Protein AF-A0AAV8Z288-F1 (afdb_monomer)

Radius of gyration: 30.68 Å; Cα contacts (8 Å, |Δi|>4): 522; chains: 1; bounding box: 80×77×74 Å

Secondary structure (DSSP, 8-state):
-----SS-IIIIIIHHHHHHHHHHHHH-PPTTTTBTBSPPPPPS-HHHHHHHHHHHHHHHHHHHHHTT--STTTHHHHHHHHHHHHHHHHHHHHHHHHHHHHHHTTT---HHHHHHHHHHHHHHHHTTTTTS-HHHHHHHHHHHHHHHHHHHHHHGGGT---SS-HIIIIIIHHHHHHHHHHHHPPP-TTT-TTTT---GGGTT-HHHHHHHHHHHHHHHHHHHHHHHHHHHHHHHHS--S--HHHHTT-HHHHTS----SSS-HHHHHHHHTTTS--TT-TT-------HHHHHHHHHHHHHHHHHHHHHHHHHHHHHT-HHHHHHHHHHHHHHHHHHHHHHHHHHHHHHHHHHSSTTS-----------

pLDDT: mean 81.58, std 20.96, range [29.11, 98.88]

Structure (mmCIF, N/CA/C/O backbone):
data_AF-A0AAV8Z288-F1
#
_entry.id   AF-A0AAV8Z288-F1
#
loop_
_atom_site.group_PDB
_atom_site.id
_atom_site.type_symbol
_atom_site.label_atom_id
_atom_site.label_alt_id
_atom_site.label_comp_id
_atom_site.label_asym_id
_atom_site.label_entity_id
_atom_site.label_seq_id
_atom_site.pdbx_PDB_ins_code
_atom_site.Cartn_x
_atom_site.Cartn_y
_atom_site.Cartn_z
_atom_site.occupancy
_atom_site.B_iso_or_equiv
_atom_site.auth_seq_id
_atom_site.auth_comp_id
_atom_site.auth_asym_id
_atom_site.auth_atom_id
_atom_site.pdbx_PDB_model_num
ATOM 1 N N . MET A 1 1 ? 0.796 -8.616 -24.367 1.00 79.94 1 MET A N 1
ATOM 2 C CA . MET A 1 1 ? 0.561 -7.220 -23.924 1.00 79.94 1 MET A CA 1
ATOM 3 C C . MET A 1 1 ? 1.868 -6.453 -23.730 1.00 79.94 1 MET A C 1
ATOM 5 O O . MET A 1 1 ? 2.052 -5.454 -24.413 1.00 79.94 1 MET A O 1
ATOM 9 N N . GLY A 1 2 ? 2.790 -6.916 -22.875 1.00 91.38 2 GLY A N 1
ATOM 10 C CA . GLY A 1 2 ? 4.023 -6.170 -22.557 1.00 91.38 2 GLY A CA 1
ATOM 11 C C . GLY A 1 2 ? 3.857 -5.251 -21.345 1.00 91.38 2 GLY A C 1
ATOM 12 O O . GLY A 1 2 ? 4.297 -4.107 -21.377 1.00 91.38 2 GLY A O 1
ATOM 13 N N . ALA A 1 3 ? 3.148 -5.746 -20.327 1.00 96.19 3 ALA A N 1
ATOM 14 C CA . ALA A 1 3 ? 3.052 -5.106 -19.022 1.00 96.19 3 ALA A CA 1
ATOM 15 C C . ALA A 1 3 ? 4.366 -5.287 -18.260 1.00 96.19 3 ALA A C 1
ATOM 17 O O . ALA A 1 3 ? 5.063 -6.284 -18.460 1.00 96.19 3 ALA A O 1
ATOM 18 N N . VAL A 1 4 ? 4.689 -4.329 -17.399 1.00 97.56 4 VAL A N 1
ATOM 19 C CA . VAL A 1 4 ? 5.957 -4.270 -16.672 1.00 97.56 4 VAL A CA 1
ATOM 20 C C . VAL A 1 4 ? 5.664 -4.050 -15.192 1.00 97.56 4 VAL A C 1
ATOM 22 O O . VAL A 1 4 ? 5.081 -3.039 -14.806 1.00 97.56 4 VAL A O 1
ATOM 25 N N . ASP A 1 5 ? 6.069 -5.008 -14.368 1.00 97.69 5 ASP A N 1
ATOM 26 C CA . ASP A 1 5 ? 6.012 -4.935 -12.911 1.00 97.69 5 ASP A CA 1
ATOM 27 C C . ASP A 1 5 ? 7.247 -5.657 -12.367 1.00 97.69 5 ASP A C 1
ATOM 29 O O . ASP A 1 5 ? 7.309 -6.883 -12.368 1.00 97.69 5 ASP A O 1
ATOM 33 N N . ILE A 1 6 ? 8.278 -4.889 -12.014 1.00 97.12 6 ILE A N 1
ATOM 34 C CA . ILE A 1 6 ? 9.615 -5.419 -11.715 1.00 97.12 6 ILE A CA 1
ATOM 35 C C . ILE A 1 6 ? 9.636 -6.233 -10.419 1.00 97.12 6 ILE A C 1
ATOM 37 O O . ILE A 1 6 ? 10.212 -7.315 -10.400 1.00 97.12 6 ILE A O 1
ATOM 41 N N . ALA A 1 7 ? 9.034 -5.707 -9.349 1.00 97.12 7 ALA A N 1
ATOM 42 C CA . ALA A 1 7 ? 9.072 -6.316 -8.018 1.00 97.12 7 ALA A CA 1
ATOM 43 C C . ALA A 1 7 ? 7.681 -6.554 -7.390 1.00 97.12 7 ALA A C 1
ATOM 45 O O . ALA A 1 7 ? 7.606 -7.130 -6.309 1.00 97.12 7 ALA A O 1
ATOM 46 N N . GLY A 1 8 ? 6.571 -6.160 -8.037 1.00 97.00 8 GLY A N 1
ATOM 47 C CA . GLY A 1 8 ? 5.220 -6.525 -7.585 1.00 97.00 8 GLY A CA 1
ATOM 48 C C . GLY A 1 8 ? 4.301 -5.394 -7.101 1.00 97.00 8 GLY A C 1
ATOM 49 O O . GLY A 1 8 ? 3.455 -5.660 -6.245 1.00 97.00 8 GLY A O 1
ATOM 50 N N . SER A 1 9 ? 4.377 -4.162 -7.630 1.00 98.19 9 SER A N 1
ATOM 51 C CA . SER A 1 9 ? 3.327 -3.147 -7.363 1.00 98.19 9 SER A CA 1
ATOM 52 C C . SER A 1 9 ? 1.946 -3.641 -7.797 1.00 98.19 9 SER A C 1
ATOM 54 O O . SER A 1 9 ? 0.952 -3.353 -7.136 1.00 98.19 9 SER A O 1
ATOM 56 N N . GLY A 1 10 ? 1.883 -4.418 -8.877 1.00 98.19 10 GLY A N 1
ATOM 57 C CA . GLY A 1 10 ? 0.698 -5.146 -9.298 1.00 98.19 10 GLY A CA 1
ATOM 58 C C . GLY A 1 10 ? 0.592 -6.488 -8.577 1.00 98.19 10 GLY A C 1
ATOM 59 O O . GLY A 1 10 ? -0.329 -6.707 -7.791 1.00 98.19 10 GLY A O 1
ATOM 60 N N . ALA A 1 11 ? 1.542 -7.383 -8.850 1.00 97.00 11 ALA A N 1
ATOM 61 C CA . ALA A 1 11 ? 1.447 -8.804 -8.510 1.00 97.00 11 ALA A CA 1
ATOM 62 C C . ALA A 1 11 ? 1.398 -9.104 -7.001 1.00 97.00 11 ALA A C 1
ATOM 64 O O . ALA A 1 11 ? 0.767 -10.078 -6.600 1.00 97.00 11 ALA A O 1
ATOM 65 N N . VAL A 1 12 ? 2.029 -8.277 -6.161 1.00 98.06 12 VAL A N 1
ATOM 66 C CA . VAL A 1 12 ? 2.001 -8.434 -4.698 1.00 98.06 12 VAL A CA 1
ATOM 67 C C . VAL A 1 12 ? 1.065 -7.406 -4.075 1.00 98.06 12 VAL A C 1
ATOM 69 O O . VAL A 1 12 ? 0.173 -7.764 -3.307 1.00 98.06 12 VAL A O 1
ATOM 72 N N . HIS A 1 13 ? 1.232 -6.125 -4.405 1.00 98.69 13 HIS A N 1
ATOM 73 C CA . HIS A 1 13 ? 0.550 -5.059 -3.677 1.00 98.69 13 HIS A CA 1
ATOM 74 C C . HIS A 1 13 ? -0.868 -4.777 -4.183 1.00 98.69 13 HIS A C 1
ATOM 76 O O . HIS A 1 13 ? -1.786 -4.773 -3.368 1.00 98.69 13 HIS A O 1
ATOM 82 N N . LEU A 1 14 ? -1.106 -4.634 -5.491 1.00 98.62 14 LEU A N 1
ATOM 83 C CA . LEU A 1 14 ? -2.474 -4.455 -5.991 1.00 98.62 14 LEU A CA 1
ATOM 84 C C . LEU A 1 14 ? -3.340 -5.698 -5.733 1.00 98.62 14 LEU A C 1
ATOM 86 O O . LEU A 1 14 ? -4.482 -5.552 -5.298 1.00 98.62 14 LEU A O 1
ATOM 90 N N . ILE A 1 15 ? -2.805 -6.914 -5.909 1.00 98.38 15 ILE A N 1
ATOM 91 C CA . ILE A 1 15 ? -3.530 -8.142 -5.533 1.00 98.38 15 ILE A CA 1
ATOM 92 C C . ILE A 1 15 ? -3.775 -8.187 -4.013 1.00 98.38 15 ILE A C 1
ATOM 94 O O . ILE A 1 15 ? -4.915 -8.356 -3.590 1.00 98.38 15 ILE A O 1
ATOM 98 N N . GLY A 1 16 ? -2.757 -7.963 -3.174 1.00 98.19 16 GLY A N 1
ATOM 99 C CA . GLY A 1 16 ? -2.915 -7.989 -1.712 1.00 98.19 16 GLY A CA 1
ATOM 100 C C . GLY A 1 16 ? -3.861 -6.911 -1.165 1.00 98.19 16 GLY A C 1
ATOM 101 O O . GLY A 1 16 ? -4.666 -7.178 -0.277 1.00 98.19 16 GLY A O 1
ATOM 102 N N . GLY A 1 17 ? -3.821 -5.700 -1.723 1.00 98.38 17 GLY A N 1
ATOM 103 C CA . GLY A 1 17 ? -4.688 -4.587 -1.335 1.00 98.38 17 GLY A CA 1
ATOM 104 C C . GLY A 1 17 ? -6.125 -4.718 -1.841 1.00 98.38 17 GLY A C 1
ATOM 105 O O . GLY A 1 17 ? -7.054 -4.304 -1.153 1.00 98.38 17 GLY A O 1
ATOM 106 N N . SER A 1 18 ? -6.339 -5.336 -3.006 1.00 98.44 18 SER A N 1
ATOM 107 C CA . SER A 1 18 ? -7.689 -5.684 -3.474 1.00 98.44 18 SER A CA 1
ATOM 108 C C . SER A 1 18 ? -8.279 -6.866 -2.698 1.00 98.44 18 SER A C 1
ATOM 110 O O . SER A 1 18 ? -9.463 -6.838 -2.368 1.00 98.44 18 SER A O 1
ATOM 112 N N . ALA A 1 19 ? -7.457 -7.839 -2.294 1.00 98.31 19 ALA A N 1
ATOM 113 C CA . ALA A 1 19 ? -7.857 -8.881 -1.351 1.00 98.31 19 ALA A CA 1
ATOM 114 C C . ALA A 1 19 ? -8.219 -8.302 0.032 1.00 98.31 19 ALA A C 1
ATOM 116 O O . ALA A 1 19 ? -9.244 -8.677 0.605 1.00 98.31 19 ALA A O 1
ATOM 117 N N . ALA A 1 20 ? -7.444 -7.340 0.548 1.00 98.06 20 ALA A N 1
ATOM 118 C CA . ALA A 1 20 ? -7.768 -6.626 1.786 1.00 98.06 20 ALA A CA 1
ATOM 119 C C . ALA A 1 20 ? -9.102 -5.862 1.679 1.00 98.06 20 ALA A C 1
ATOM 121 O O . ALA A 1 20 ? -9.953 -6.001 2.558 1.00 98.06 20 ALA A O 1
ATOM 122 N N . MET A 1 21 ? -9.326 -5.152 0.567 1.00 97.94 21 MET A N 1
ATOM 123 C CA . MET A 1 21 ? -10.577 -4.437 0.288 1.00 97.94 21 MET A CA 1
ATOM 124 C C . MET A 1 21 ? -11.780 -5.392 0.272 1.00 97.94 21 MET A C 1
ATOM 126 O O . MET A 1 21 ? -12.758 -5.170 0.985 1.00 97.94 21 MET A O 1
ATOM 130 N N . ALA A 1 22 ? -11.688 -6.497 -0.477 1.00 97.88 22 ALA A N 1
ATOM 131 C CA . ALA A 1 22 ? -12.716 -7.539 -0.509 1.00 97.88 22 ALA A CA 1
ATOM 132 C C . ALA A 1 22 ? -12.991 -8.130 0.886 1.00 97.88 22 ALA A C 1
ATOM 134 O O . ALA A 1 22 ? -14.148 -8.302 1.270 1.00 97.88 22 ALA A O 1
ATOM 135 N N . SER A 1 23 ? -11.935 -8.387 1.663 1.00 97.12 23 SER A N 1
ATOM 136 C CA . SER A 1 23 ? -12.037 -8.922 3.026 1.00 97.12 23 SER A CA 1
ATOM 137 C C . SER A 1 23 ? -12.767 -7.957 3.964 1.00 97.12 23 SER A C 1
ATOM 139 O O . SER A 1 23 ? -13.701 -8.367 4.650 1.00 97.12 23 SER A O 1
ATOM 141 N N . ALA A 1 24 ? -12.403 -6.670 3.957 1.00 96.62 24 ALA A N 1
ATOM 142 C CA . ALA A 1 24 ? -13.049 -5.642 4.775 1.00 96.62 24 ALA A CA 1
ATOM 143 C C . ALA A 1 24 ? -14.521 -5.426 4.375 1.00 96.62 24 ALA A C 1
ATOM 145 O O . ALA A 1 24 ? -15.39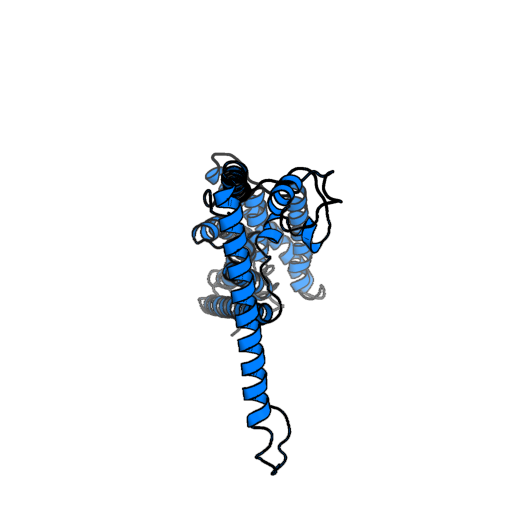2 -5.341 5.242 1.00 96.62 24 ALA A O 1
ATOM 146 N N . MET A 1 25 ? -14.822 -5.416 3.071 1.00 95.69 25 MET A N 1
ATOM 147 C CA . MET A 1 25 ? -16.195 -5.314 2.558 1.00 95.69 25 MET A CA 1
ATOM 148 C C . MET A 1 25 ? -17.072 -6.516 2.943 1.00 95.69 25 MET A C 1
ATOM 150 O O . MET A 1 25 ? -18.263 -6.338 3.189 1.00 95.69 25 MET A O 1
ATOM 154 N N . MET A 1 26 ? -16.513 -7.730 2.996 1.00 95.12 26 MET A N 1
ATOM 155 C CA . MET A 1 26 ? -17.266 -8.948 3.330 1.00 95.12 26 MET A CA 1
ATOM 156 C C . MET A 1 26 ? -17.403 -9.211 4.829 1.00 95.12 26 MET A C 1
ATOM 158 O O . MET A 1 26 ? -18.449 -9.691 5.264 1.00 95.12 26 MET A O 1
ATOM 162 N N . LEU A 1 27 ? -16.366 -8.922 5.618 1.00 94.25 27 LEU A N 1
ATOM 163 C CA . LEU A 1 27 ? -16.420 -9.046 7.076 1.00 94.25 27 LEU A CA 1
ATOM 164 C C . LEU A 1 27 ? -17.264 -7.933 7.705 1.00 94.25 27 LEU A C 1
ATOM 166 O O . LEU A 1 27 ? -17.889 -8.170 8.738 1.00 94.25 27 LEU A O 1
ATOM 170 N N . GLY A 1 28 ? -17.282 -6.745 7.092 1.00 93.50 28 GLY A N 1
ATOM 171 C CA . GLY A 1 28 ? -17.941 -5.547 7.608 1.00 93.50 28 GLY A CA 1
ATOM 172 C C . GLY A 1 28 ? -17.227 -4.929 8.823 1.00 93.50 28 GLY A C 1
ATOM 173 O O . GLY A 1 28 ? -16.285 -5.514 9.364 1.00 93.50 28 GLY A O 1
ATOM 174 N N . PRO A 1 29 ? -17.668 -3.750 9.297 1.00 92.88 29 PRO A N 1
ATOM 175 C CA . PRO A 1 29 ? -16.988 -3.025 10.370 1.00 92.88 29 PRO A CA 1
ATOM 176 C C . PRO A 1 29 ? -16.827 -3.801 11.679 1.00 92.88 29 PRO A C 1
ATOM 178 O O . PRO A 1 29 ? -17.687 -4.605 12.051 1.00 92.88 29 PRO A O 1
ATOM 181 N N . ARG A 1 30 ? -15.749 -3.525 12.422 1.00 92.31 30 ARG A N 1
ATOM 182 C CA . ARG A 1 30 ? -15.599 -3.944 13.825 1.00 92.31 30 ARG A CA 1
ATOM 183 C C . ARG A 1 30 ? -16.712 -3.341 14.686 1.00 92.31 30 ARG A C 1
ATOM 185 O O . ARG A 1 30 ? -17.233 -2.261 14.395 1.00 92.31 30 ARG A O 1
ATOM 192 N N . LEU A 1 31 ? -17.092 -4.034 15.753 1.00 86.62 31 LEU A N 1
ATOM 193 C CA . LEU A 1 31 ? -18.235 -3.677 16.589 1.00 86.62 31 LEU A CA 1
ATOM 194 C C . LEU A 1 31 ? -18.089 -2.255 17.161 1.00 86.62 31 LEU A C 1
ATOM 196 O O . LEU A 1 31 ? -17.142 -1.939 17.885 1.00 86.62 31 LEU A O 1
ATOM 200 N N . GLY A 1 32 ? -19.042 -1.385 16.819 1.00 85.06 32 GLY A N 1
ATOM 201 C CA . GLY A 1 32 ? -19.040 0.021 17.223 1.00 85.06 32 GLY A CA 1
ATOM 202 C C . GLY A 1 32 ? -17.947 0.889 16.577 1.00 85.06 32 GLY A C 1
ATOM 203 O O . GLY A 1 32 ? -17.733 2.007 17.040 1.00 85.06 32 GLY A O 1
ATOM 204 N N . ARG A 1 33 ? -17.255 0.425 15.521 1.00 87.19 33 ARG A N 1
ATOM 205 C CA . ARG A 1 33 ? -16.166 1.158 14.833 1.00 87.19 33 ARG A CA 1
ATOM 206 C C . ARG A 1 33 ? -16.531 2.598 14.460 1.00 87.19 33 ARG A C 1
ATOM 208 O O . ARG A 1 33 ? -15.674 3.475 14.571 1.00 87.19 33 ARG A O 1
ATOM 215 N N . TYR A 1 34 ? -17.768 2.809 14.005 1.00 90.25 34 TYR A N 1
ATOM 216 C CA . TYR A 1 34 ? -18.270 4.087 13.483 1.00 90.25 34 TYR A CA 1
ATOM 217 C C . TYR A 1 34 ? -19.343 4.745 14.372 1.00 90.25 34 TYR A C 1
ATOM 219 O O . TYR A 1 34 ? -19.867 5.805 14.035 1.00 90.25 34 TYR A O 1
ATOM 227 N N . ASP A 1 35 ? -19.636 4.167 15.544 1.00 86.94 35 ASP A N 1
ATOM 228 C CA . ASP A 1 35 ? -20.691 4.608 16.478 1.00 86.94 35 ASP A CA 1
ATOM 229 C C . ASP A 1 35 ? -20.525 6.036 17.013 1.00 86.94 35 ASP A C 1
ATOM 231 O O . ASP A 1 35 ? -21.479 6.612 17.544 1.00 86.94 35 ASP A O 1
ATOM 235 N N . ASN A 1 36 ? -19.298 6.556 16.937 1.00 84.94 36 ASN A N 1
ATOM 236 C CA . ASN A 1 36 ? -18.884 7.865 17.432 1.00 84.94 36 ASN A CA 1
ATOM 237 C C . ASN A 1 36 ? -18.097 8.648 16.354 1.00 84.94 36 ASN A C 1
ATOM 239 O O . ASN A 1 36 ? -17.281 9.501 16.689 1.00 84.94 36 ASN A O 1
ATOM 243 N N . GLY A 1 37 ? -18.328 8.350 15.068 1.00 88.62 37 GLY A N 1
ATOM 244 C CA . GLY A 1 37 ? -17.632 8.964 13.932 1.00 88.62 37 GLY A CA 1
ATOM 245 C C . GLY A 1 37 ? -16.534 8.088 13.319 1.00 88.62 37 GLY A C 1
ATOM 246 O O . GLY A 1 37 ? -16.339 6.938 13.703 1.00 88.62 37 GLY A O 1
ATOM 247 N N . THR A 1 38 ? -15.831 8.634 12.324 1.00 89.44 38 THR A N 1
ATOM 248 C CA . THR A 1 38 ? -14.849 7.912 11.491 1.00 89.44 38 THR A CA 1
ATOM 249 C C . THR A 1 38 ? -13.418 7.922 12.027 1.00 89.44 38 THR A C 1
ATOM 251 O O . THR A 1 38 ? -12.557 7.273 11.436 1.00 89.44 38 THR A O 1
ATOM 254 N N . ASP A 1 39 ? -13.139 8.654 13.108 1.00 84.50 39 ASP A N 1
ATOM 255 C CA . ASP A 1 39 ? -11.771 8.872 13.596 1.00 84.50 39 ASP A CA 1
ATOM 256 C C . ASP A 1 39 ? -11.016 7.548 13.844 1.00 84.50 39 ASP A C 1
ATOM 258 O O . ASP A 1 39 ? -11.635 6.566 14.273 1.00 84.50 39 ASP A O 1
ATOM 262 N N . PRO A 1 40 ? -9.698 7.478 13.563 1.00 81.38 40 PRO A N 1
ATOM 263 C CA . PRO A 1 40 ? -8.927 6.251 13.742 1.00 81.38 40 PRO A CA 1
ATOM 264 C C . PRO A 1 40 ? -8.940 5.754 15.190 1.00 81.38 40 PRO A C 1
ATOM 266 O O . PRO A 1 40 ? -8.778 6.532 16.133 1.00 81.38 40 PRO A O 1
ATOM 269 N N . LEU A 1 41 ? -9.071 4.438 15.363 1.00 82.69 41 LEU A N 1
ATOM 270 C CA . LEU A 1 41 ? -8.914 3.797 16.669 1.00 82.69 41 LEU A CA 1
ATOM 271 C C . LEU A 1 41 ? -7.470 3.970 17.193 1.00 82.69 41 LEU A C 1
ATOM 273 O O . LEU A 1 41 ? -6.531 4.043 16.394 1.00 82.69 41 LEU A O 1
ATOM 277 N N . PRO A 1 42 ? -7.266 4.034 18.523 1.00 78.50 42 PRO A N 1
ATOM 278 C CA . PRO A 1 42 ? -5.937 4.205 19.100 1.00 78.50 42 PRO A CA 1
ATOM 279 C C . PRO A 1 42 ? -5.012 3.026 18.770 1.00 78.50 42 PRO A C 1
ATOM 281 O O . PRO A 1 42 ? -5.423 1.866 18.758 1.00 78.50 42 PRO A O 1
ATOM 284 N N . LEU A 1 43 ? -3.733 3.334 18.547 1.00 79.88 43 LEU A N 1
ATOM 285 C CA . LEU A 1 43 ? -2.679 2.343 18.335 1.00 79.88 43 LEU A CA 1
ATOM 286 C C . LEU A 1 43 ? -2.519 1.427 19.555 1.00 79.88 43 LEU A C 1
ATOM 288 O O . LEU A 1 43 ? -2.265 1.913 20.654 1.00 79.88 43 LEU A O 1
ATOM 292 N N . GLY A 1 44 ? -2.557 0.107 19.339 1.00 80.50 44 GLY A N 1
ATOM 293 C CA . GLY A 1 44 ? -2.284 -0.876 20.395 1.00 80.50 44 GLY A CA 1
ATOM 294 C C . GLY A 1 44 ? -0.856 -0.783 20.948 1.00 80.50 44 GLY A C 1
ATOM 295 O O . GLY A 1 44 ? -0.657 -0.843 22.157 1.00 80.50 44 GLY A O 1
ATOM 296 N N . ASN A 1 45 ? 0.141 -0.577 20.077 1.00 86.88 45 ASN A N 1
ATOM 297 C CA . ASN A 1 45 ? 1.517 -0.269 20.477 1.00 86.88 45 ASN A CA 1
ATOM 298 C C . ASN A 1 45 ? 2.253 0.528 19.370 1.00 86.88 45 ASN A C 1
ATOM 300 O O . ASN A 1 45 ? 2.611 -0.051 18.340 1.00 86.88 45 ASN A O 1
ATOM 304 N N . PRO A 1 46 ? 2.520 1.837 19.567 1.00 87.94 46 PRO A N 1
ATOM 305 C CA . PRO A 1 46 ? 3.251 2.659 18.597 1.00 87.94 46 PRO A CA 1
ATOM 306 C C . PRO A 1 46 ? 4.701 2.224 18.346 1.00 87.94 46 PRO A C 1
ATOM 308 O O . PRO A 1 46 ? 5.185 2.359 17.225 1.00 87.94 46 PRO A O 1
ATOM 311 N N . VAL A 1 47 ? 5.396 1.682 19.353 1.00 92.81 47 VAL A N 1
ATOM 312 C CA . VAL A 1 47 ? 6.792 1.228 19.213 1.00 92.81 47 VAL A CA 1
ATOM 313 C C . VAL A 1 47 ? 6.857 0.010 18.295 1.00 92.81 47 VAL A C 1
ATOM 315 O O . VAL A 1 47 ? 7.688 -0.031 17.391 1.00 92.81 47 VAL A O 1
ATOM 318 N N . ASN A 1 48 ? 5.928 -0.937 18.452 1.00 92.94 48 ASN A N 1
ATOM 319 C CA . ASN A 1 48 ? 5.835 -2.100 17.566 1.00 92.94 48 ASN A CA 1
ATOM 320 C C . ASN A 1 48 ? 5.471 -1.694 16.128 1.00 92.94 48 ASN A C 1
ATOM 322 O O . ASN A 1 48 ? 5.999 -2.282 15.188 1.00 92.94 48 ASN A O 1
ATOM 326 N N . ALA A 1 49 ? 4.627 -0.673 15.940 1.00 93.50 49 ALA A N 1
ATOM 327 C CA . ALA A 1 49 ? 4.290 -0.159 14.610 1.00 93.50 49 ALA A CA 1
ATOM 328 C C . ALA A 1 49 ? 5.503 0.487 13.905 1.00 93.50 49 ALA A C 1
ATOM 330 O O . ALA A 1 49 ? 5.751 0.218 12.730 1.00 93.50 49 ALA A O 1
ATOM 331 N N . VAL A 1 50 ? 6.309 1.277 14.628 1.00 95.38 50 VAL A N 1
ATOM 332 C CA . VAL A 1 50 ? 7.556 1.867 14.099 1.00 95.38 50 VAL A CA 1
ATOM 333 C C . VAL A 1 50 ? 8.635 0.802 13.859 1.00 95.38 50 VAL A C 1
ATOM 335 O O . VAL A 1 50 ? 9.332 0.860 12.847 1.00 95.38 50 VAL A O 1
ATOM 338 N N . MET A 1 51 ? 8.748 -0.209 14.727 1.00 96.50 51 MET A N 1
ATOM 339 C CA . MET A 1 51 ? 9.638 -1.358 14.507 1.00 96.50 51 MET A CA 1
ATOM 340 C C . MET A 1 51 ? 9.222 -2.157 13.262 1.00 96.50 51 MET A C 1
ATOM 342 O O . MET A 1 51 ? 10.069 -2.507 12.443 1.00 96.50 51 MET A O 1
ATOM 346 N N . GLY A 1 52 ? 7.917 -2.386 13.076 1.00 96.62 52 GLY A N 1
ATOM 347 C CA . GLY A 1 52 ? 7.361 -3.017 11.879 1.00 96.62 52 GLY A CA 1
ATOM 348 C C . GLY A 1 52 ? 7.700 -2.242 10.605 1.00 96.62 52 GLY A C 1
ATOM 349 O O . GLY A 1 52 ? 8.191 -2.839 9.650 1.00 96.62 52 GLY A O 1
ATOM 350 N N . LEU A 1 53 ? 7.540 -0.910 10.615 1.00 96.69 53 LEU A N 1
ATOM 351 C CA . LEU A 1 53 ? 7.995 -0.045 9.521 1.00 96.69 53 LEU A CA 1
ATOM 352 C C . LEU A 1 53 ? 9.491 -0.234 9.237 1.00 96.69 53 LEU A C 1
ATOM 354 O O . LEU A 1 53 ? 9.861 -0.406 8.081 1.00 96.69 53 LEU A O 1
ATOM 358 N N . PHE A 1 54 ? 10.348 -0.201 10.261 1.00 95.56 54 PHE A N 1
ATOM 359 C CA . PHE A 1 54 ? 11.799 -0.314 10.085 1.00 95.56 54 PHE A CA 1
ATOM 360 C C . PHE A 1 54 ? 12.208 -1.660 9.467 1.00 95.56 54 PHE A C 1
ATOM 362 O O . PHE A 1 54 ? 12.967 -1.687 8.497 1.00 95.56 54 PHE A O 1
ATOM 369 N N . VAL A 1 55 ? 11.658 -2.770 9.971 1.00 97.62 55 VAL A N 1
ATOM 370 C CA . VAL A 1 55 ? 11.921 -4.119 9.441 1.00 97.62 55 VAL A CA 1
ATOM 371 C C . VAL A 1 55 ? 11.414 -4.257 8.002 1.00 97.62 55 VAL A C 1
ATOM 373 O O . VAL A 1 55 ? 12.142 -4.769 7.151 1.00 97.62 55 VAL A O 1
ATOM 376 N N . LEU A 1 56 ? 10.210 -3.754 7.700 1.00 97.12 56 LEU A N 1
ATOM 377 C CA . LEU A 1 56 ? 9.663 -3.756 6.339 1.00 97.12 56 LEU A CA 1
ATOM 378 C C . LEU A 1 56 ? 10.502 -2.897 5.386 1.00 97.12 56 LEU A C 1
ATOM 380 O O . LEU A 1 56 ? 10.814 -3.351 4.292 1.00 97.12 56 LEU A O 1
ATOM 384 N N . TRP A 1 57 ? 10.904 -1.691 5.792 1.00 95.75 57 TRP A N 1
ATOM 385 C CA . TRP A 1 57 ? 11.692 -0.760 4.975 1.00 95.75 57 TRP A CA 1
ATOM 386 C C . TRP A 1 57 ? 13.091 -1.311 4.669 1.00 95.75 57 TRP A C 1
ATOM 388 O O . TRP A 1 57 ?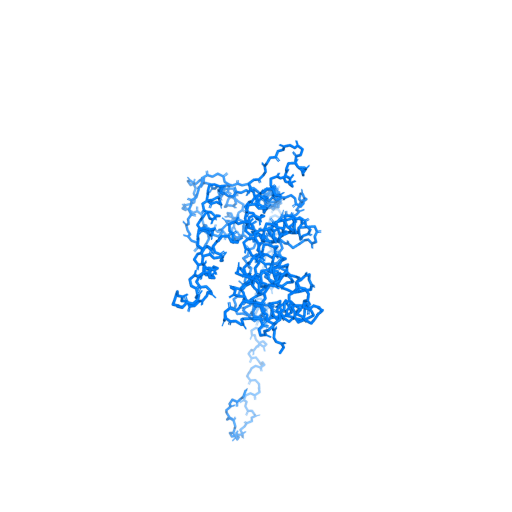 13.528 -1.263 3.518 1.00 95.75 57 TRP A O 1
ATOM 398 N N . TRP A 1 58 ? 13.762 -1.914 5.656 1.00 93.69 58 TRP A N 1
ATOM 399 C CA . TRP A 1 58 ? 15.037 -2.603 5.442 1.00 93.69 58 TRP A CA 1
ATOM 400 C C . TRP A 1 58 ? 14.879 -3.830 4.532 1.00 93.69 58 TRP A C 1
ATOM 402 O O . TRP A 1 58 ? 15.625 -3.986 3.563 1.00 93.69 58 TRP A O 1
ATOM 412 N N . GLY A 1 59 ? 13.858 -4.661 4.775 1.00 97.62 59 GLY A N 1
ATOM 413 C CA . GLY A 1 59 ? 13.519 -5.798 3.914 1.00 97.62 59 GLY A CA 1
ATOM 414 C C . GLY A 1 59 ? 13.198 -5.387 2.472 1.00 97.62 59 GLY A C 1
ATOM 415 O O . GLY A 1 59 ? 13.565 -6.091 1.531 1.00 97.62 59 GLY A O 1
ATOM 416 N N . TRP A 1 60 ? 12.601 -4.209 2.273 1.00 98.12 60 TRP A N 1
ATOM 417 C CA . TRP A 1 60 ? 12.250 -3.692 0.949 1.00 98.12 60 TRP A CA 1
ATOM 418 C C . TRP A 1 60 ? 13.462 -3.377 0.066 1.00 98.12 60 TRP A C 1
ATOM 420 O O . TRP A 1 60 ? 13.360 -3.451 -1.160 1.00 98.12 60 TRP A O 1
ATOM 430 N N . LEU A 1 61 ? 14.623 -3.076 0.662 1.00 95.25 61 LEU A N 1
ATOM 431 C CA . LEU A 1 61 ? 15.876 -2.952 -0.087 1.00 95.25 61 LEU A CA 1
ATOM 432 C C . LEU A 1 61 ? 16.249 -4.286 -0.735 1.00 95.25 61 LEU A C 1
ATOM 434 O O . LEU A 1 61 ? 16.566 -4.319 -1.924 1.00 95.25 61 LEU A O 1
ATOM 438 N N . ALA A 1 62 ? 16.167 -5.386 0.018 1.00 95.44 62 ALA A N 1
ATOM 439 C CA . ALA A 1 62 ? 16.419 -6.726 -0.501 1.00 95.44 62 ALA A CA 1
ATOM 440 C C . ALA A 1 62 ? 15.348 -7.148 -1.522 1.00 95.44 62 ALA A C 1
ATOM 442 O O . ALA A 1 62 ? 15.690 -7.704 -2.561 1.00 95.44 62 ALA A O 1
ATOM 443 N N . PHE A 1 63 ? 14.078 -6.813 -1.274 1.00 97.69 63 PHE A N 1
ATOM 444 C CA . PHE A 1 63 ? 12.948 -7.084 -2.169 1.00 97.69 63 PHE A CA 1
ATOM 445 C C . PHE A 1 63 ? 13.124 -6.422 -3.550 1.00 97.69 63 PHE A C 1
ATOM 447 O O . PHE A 1 63 ? 13.210 -7.102 -4.578 1.00 97.69 63 PHE A O 1
ATOM 454 N N . ASN A 1 64 ? 13.282 -5.094 -3.583 1.00 98.00 64 ASN A N 1
ATOM 455 C CA . ASN A 1 64 ? 13.409 -4.344 -4.834 1.00 98.00 64 ASN A CA 1
ATOM 456 C C . ASN A 1 64 ? 14.738 -4.615 -5.556 1.00 98.00 64 ASN A C 1
ATOM 458 O O . ASN A 1 64 ? 14.754 -4.658 -6.785 1.00 98.00 64 ASN A O 1
ATOM 462 N N . SER A 1 65 ? 15.843 -4.821 -4.830 1.00 96.62 65 SER A N 1
ATOM 463 C CA . SER A 1 65 ? 17.155 -5.088 -5.448 1.00 96.62 65 SER A CA 1
ATOM 464 C C . SER A 1 65 ? 17.291 -6.535 -5.926 1.00 96.62 65 SER A C 1
ATOM 466 O O . SER A 1 65 ? 17.865 -6.784 -6.988 1.00 96.62 65 SER A O 1
ATOM 468 N N . GLY A 1 66 ? 16.727 -7.490 -5.179 1.00 95.81 66 GLY A N 1
ATOM 469 C CA . GLY A 1 66 ? 16.707 -8.916 -5.517 1.00 95.81 66 GLY A CA 1
ATOM 470 C C . GLY A 1 66 ? 15.894 -9.226 -6.775 1.00 95.81 66 GLY A C 1
ATOM 471 O O . GLY A 1 66 ? 16.249 -10.138 -7.518 1.00 95.81 66 GLY A O 1
ATOM 472 N N . SER A 1 67 ? 14.898 -8.392 -7.090 1.00 95.62 67 SER A N 1
ATOM 473 C CA . SER A 1 67 ? 14.081 -8.456 -8.316 1.00 95.62 67 SER A CA 1
ATOM 474 C C . SER A 1 67 ? 14.845 -8.143 -9.623 1.00 95.62 67 SER A C 1
ATOM 476 O O . SER A 1 67 ? 14.266 -8.074 -10.703 1.00 95.62 67 SER A O 1
ATOM 478 N N . THR A 1 68 ? 16.172 -7.990 -9.561 1.00 92.75 68 THR A N 1
ATOM 479 C CA . THR A 1 68 ? 17.074 -8.072 -10.730 1.00 92.75 68 THR A CA 1
ATOM 480 C C . THR A 1 68 ? 17.489 -9.505 -11.090 1.00 92.75 68 THR A C 1
ATOM 482 O O . THR A 1 68 ? 18.054 -9.744 -12.163 1.00 92.75 68 THR A O 1
ATOM 485 N N . TYR A 1 69 ? 17.201 -10.474 -10.215 1.00 91.12 69 TYR A N 1
ATOM 486 C CA . TYR A 1 69 ? 17.507 -11.896 -10.378 1.00 91.12 69 TYR A CA 1
ATOM 487 C C . TYR A 1 69 ? 19.002 -12.163 -10.641 1.00 91.12 69 TYR A C 1
ATOM 489 O O . TYR A 1 69 ? 19.367 -12.857 -11.595 1.00 91.12 69 TYR A O 1
ATOM 497 N N . GLY A 1 70 ? 19.880 -11.572 -9.824 1.00 90.56 70 GLY A N 1
ATOM 498 C CA . GLY A 1 70 ? 21.326 -11.836 -9.800 1.00 90.56 70 GLY A CA 1
ATOM 499 C C . GLY A 1 70 ? 22.194 -10.577 -9.865 1.00 90.56 70 GLY A C 1
ATOM 500 O O . GLY A 1 70 ? 21.698 -9.482 -10.090 1.00 90.56 70 GLY A O 1
ATOM 501 N N . LEU A 1 71 ? 23.509 -10.738 -9.686 1.00 93.06 71 LEU A N 1
ATOM 502 C CA . LEU A 1 71 ? 24.484 -9.632 -9.704 1.00 93.06 71 LEU A CA 1
ATOM 503 C C . LEU A 1 71 ? 25.451 -9.681 -10.904 1.00 93.06 71 LEU A C 1
ATOM 505 O O . LEU A 1 71 ? 26.130 -8.699 -11.190 1.00 93.06 71 LEU A O 1
ATOM 509 N N . SER A 1 72 ? 25.501 -10.796 -11.635 1.00 92.19 72 SER A N 1
ATOM 510 C CA . SER A 1 72 ? 26.408 -11.001 -12.772 1.00 92.19 72 SER A CA 1
ATOM 511 C C . SER A 1 72 ? 26.122 -10.064 -13.956 1.00 92.19 72 SER A C 1
ATOM 513 O O . SER A 1 72 ? 24.973 -9.707 -14.232 1.00 92.19 72 SER A O 1
ATOM 515 N N . GLY A 1 73 ? 27.173 -9.711 -14.705 1.00 90.25 73 GLY A N 1
ATOM 516 C CA . GLY A 1 73 ? 27.070 -8.826 -15.868 1.00 90.25 73 GLY A CA 1
ATOM 517 C C . GLY A 1 73 ? 26.576 -7.431 -15.478 1.00 90.25 73 GLY A C 1
ATOM 518 O O . GLY A 1 73 ? 27.033 -6.859 -14.494 1.00 90.25 73 GLY A O 1
ATOM 519 N N . ALA A 1 74 ? 25.615 -6.887 -16.225 1.00 88.19 74 ALA A N 1
ATOM 520 C CA . ALA A 1 74 ? 25.055 -5.563 -15.943 1.00 88.19 74 ALA A CA 1
ATOM 521 C C . ALA A 1 74 ? 24.151 -5.507 -14.691 1.00 88.19 74 ALA A C 1
ATOM 523 O O . ALA A 1 74 ? 23.830 -4.414 -14.224 1.00 88.19 74 ALA A O 1
ATOM 524 N N . LYS A 1 75 ? 23.701 -6.652 -14.148 1.00 93.31 75 LYS A N 1
ATOM 525 C CA . LYS A 1 75 ? 22.597 -6.690 -13.172 1.00 93.31 75 LYS A CA 1
ATOM 526 C C . LYS A 1 75 ? 22.896 -5.973 -11.853 1.00 93.31 75 LYS A C 1
ATOM 528 O O . LYS A 1 75 ? 21.997 -5.329 -11.316 1.00 93.31 75 LYS A O 1
ATOM 533 N N . TRP A 1 76 ? 24.137 -6.003 -11.355 1.00 94.50 76 TRP A N 1
ATOM 534 C CA . TRP A 1 76 ? 24.487 -5.330 -10.095 1.00 94.50 76 TRP A CA 1
ATOM 535 C C . TRP A 1 76 ? 24.248 -3.812 -10.127 1.00 94.50 76 TRP A C 1
ATOM 537 O O . TRP A 1 76 ? 23.807 -3.253 -9.123 1.00 94.50 76 TRP A O 1
ATOM 547 N N . HIS A 1 77 ? 24.454 -3.148 -11.273 1.00 94.12 77 HIS A N 1
ATOM 548 C CA . HIS A 1 77 ? 24.149 -1.721 -11.429 1.00 94.12 77 HIS A CA 1
ATOM 549 C C . HIS A 1 77 ? 22.657 -1.445 -11.209 1.00 94.12 77 HIS A C 1
ATOM 551 O O . HIS A 1 77 ? 22.287 -0.474 -10.551 1.00 94.12 77 HIS A O 1
ATOM 557 N N . TYR A 1 78 ? 21.797 -2.319 -11.735 1.00 96.06 78 TYR A N 1
ATOM 558 C CA . TYR A 1 78 ? 20.348 -2.218 -11.587 1.00 96.06 78 TYR A CA 1
ATOM 559 C C . TYR A 1 78 ? 19.889 -2.587 -10.171 1.00 96.06 78 TYR A C 1
ATOM 561 O O . TYR A 1 78 ? 18.972 -1.951 -9.659 1.00 96.06 78 TYR A O 1
ATOM 569 N N . ALA A 1 79 ? 20.568 -3.518 -9.493 1.00 97.00 79 ALA A N 1
ATOM 570 C CA . ALA A 1 79 ? 20.294 -3.851 -8.095 1.00 97.00 79 ALA A CA 1
ATOM 571 C C . ALA A 1 79 ? 20.637 -2.666 -7.174 1.00 97.00 79 ALA A C 1
ATOM 573 O O . ALA A 1 79 ? 19.816 -2.244 -6.363 1.00 97.00 79 ALA A O 1
ATOM 574 N N . ALA A 1 80 ? 21.808 -2.051 -7.370 1.00 96.81 80 ALA A N 1
ATOM 575 C CA . ALA A 1 80 ? 22.195 -0.828 -6.671 1.00 96.81 80 ALA A CA 1
ATOM 576 C C . ALA A 1 80 ? 21.236 0.339 -6.980 1.00 96.81 80 ALA A C 1
ATOM 578 O O . ALA A 1 80 ? 20.807 1.046 -6.067 1.00 96.81 80 ALA A O 1
ATOM 579 N N . ARG A 1 81 ? 20.831 0.514 -8.249 1.00 96.94 81 ARG A N 1
ATOM 580 C CA . ARG A 1 81 ? 19.834 1.523 -8.648 1.00 96.94 81 ARG A CA 1
ATOM 581 C C . ARG A 1 81 ? 18.496 1.294 -7.943 1.00 96.94 81 ARG A C 1
ATOM 583 O O . ARG A 1 81 ? 17.950 2.254 -7.412 1.00 96.94 81 ARG A O 1
ATOM 590 N N . ALA A 1 82 ? 18.005 0.055 -7.869 1.00 97.81 82 ALA A N 1
ATOM 591 C CA . ALA A 1 82 ? 16.773 -0.282 -7.156 1.00 97.81 82 ALA A CA 1
ATOM 592 C C . ALA A 1 82 ? 16.834 0.107 -5.670 1.00 97.81 82 ALA A C 1
ATOM 594 O O . ALA A 1 82 ? 15.904 0.752 -5.182 1.00 97.81 82 ALA A O 1
ATOM 595 N N . ALA A 1 83 ? 17.928 -0.202 -4.965 1.00 97.81 83 ALA A N 1
ATOM 596 C CA . ALA A 1 83 ? 18.122 0.211 -3.572 1.00 97.81 83 ALA A CA 1
ATOM 597 C C . ALA A 1 83 ? 18.068 1.743 -3.407 1.00 97.81 83 ALA A C 1
ATOM 599 O O . ALA A 1 83 ? 17.318 2.257 -2.573 1.00 97.81 83 ALA A O 1
ATOM 600 N N . VAL A 1 84 ? 18.806 2.487 -4.242 1.00 98.19 84 VAL A N 1
ATOM 601 C CA . VAL A 1 84 ? 18.859 3.958 -4.169 1.00 98.19 84 VAL A CA 1
ATOM 602 C C . VAL A 1 84 ? 17.509 4.587 -4.526 1.00 98.19 84 VAL A C 1
ATOM 604 O O . VAL A 1 84 ? 17.048 5.471 -3.810 1.00 98.19 84 VAL A O 1
ATOM 607 N N . MET A 1 85 ? 16.824 4.125 -5.578 1.00 98.50 85 MET A N 1
ATOM 608 C CA . MET A 1 85 ? 15.491 4.633 -5.936 1.00 98.50 85 MET A CA 1
ATOM 609 C C . MET A 1 85 ? 14.447 4.308 -4.861 1.00 98.50 85 MET A C 1
ATOM 611 O O . MET A 1 85 ? 13.585 5.140 -4.582 1.00 98.50 85 MET A O 1
ATOM 615 N N . THR A 1 86 ? 14.552 3.146 -4.208 1.00 98.50 86 THR A N 1
ATOM 616 C CA . THR A 1 86 ? 13.690 2.786 -3.070 1.00 98.50 86 THR A CA 1
ATOM 617 C C . THR A 1 86 ? 13.841 3.801 -1.937 1.00 98.50 86 THR A C 1
ATOM 619 O O . THR A 1 86 ? 12.839 4.333 -1.460 1.00 98.50 86 THR A O 1
ATOM 622 N N . MET A 1 87 ? 15.082 4.159 -1.586 1.00 98.25 87 MET A N 1
ATOM 623 C CA . MET A 1 87 ? 15.356 5.187 -0.577 1.00 98.25 87 MET A CA 1
ATOM 624 C C . MET A 1 87 ? 14.887 6.588 -0.997 1.00 98.25 87 MET A C 1
ATOM 626 O O . MET A 1 87 ? 14.237 7.269 -0.202 1.00 98.25 87 MET A O 1
ATOM 630 N N . MET A 1 88 ? 15.130 7.000 -2.248 1.00 98.56 88 MET A N 1
ATOM 631 C CA . MET A 1 88 ? 14.650 8.286 -2.783 1.00 98.56 88 MET A CA 1
ATOM 632 C C . MET A 1 88 ? 13.119 8.401 -2.734 1.00 98.56 88 MET A C 1
ATOM 634 O O . MET A 1 88 ? 12.599 9.458 -2.375 1.00 98.56 88 MET A O 1
ATOM 638 N N . SER A 1 89 ? 12.402 7.311 -3.032 1.00 98.69 89 SER A N 1
ATOM 639 C CA . SER A 1 89 ? 10.943 7.241 -2.896 1.00 98.69 89 SER A CA 1
ATOM 640 C C . SER A 1 89 ? 10.499 7.440 -1.450 1.00 98.69 89 SER A C 1
ATOM 642 O O . SER A 1 89 ? 9.675 8.308 -1.171 1.00 98.69 89 SER A O 1
ATOM 644 N N . THR A 1 90 ? 11.086 6.705 -0.500 1.00 98.25 90 THR A N 1
ATOM 645 C CA . THR A 1 90 ? 10.743 6.860 0.923 1.00 98.25 90 THR A CA 1
ATOM 646 C C . THR A 1 90 ? 11.120 8.212 1.508 1.00 98.25 90 THR A C 1
ATOM 648 O O . THR A 1 90 ? 10.455 8.662 2.436 1.00 98.25 90 THR A O 1
ATOM 651 N N . PHE A 1 91 ? 12.131 8.889 0.958 1.00 98.31 91 PHE A N 1
ATOM 652 C CA . PHE A 1 91 ? 12.475 10.252 1.351 1.00 98.31 91 PHE A CA 1
ATOM 653 C C . PHE A 1 91 ? 11.372 11.239 0.944 1.00 98.31 91 PHE A C 1
ATOM 655 O O . PHE A 1 91 ? 10.808 11.902 1.811 1.00 98.31 91 PHE A O 1
ATOM 662 N N . GLY A 1 92 ? 10.982 11.265 -0.340 1.00 98.38 92 GLY A N 1
ATOM 663 C CA . GLY A 1 92 ? 9.854 12.087 -0.807 1.00 98.38 92 GLY A CA 1
ATOM 664 C C . GLY A 1 92 ? 8.550 11.751 -0.078 1.00 98.38 92 GLY A C 1
ATOM 665 O O . GLY A 1 92 ? 7.858 12.635 0.431 1.00 98.38 92 GLY A O 1
ATOM 666 N N . GLY A 1 93 ? 8.287 10.454 0.079 1.00 98.38 93 GLY A N 1
ATOM 667 C CA . GLY A 1 93 ? 7.171 9.908 0.837 1.00 98.38 93 GLY A CA 1
ATOM 668 C C . GLY A 1 93 ? 7.092 10.403 2.274 1.00 98.38 93 GLY A C 1
ATOM 669 O O . GLY A 1 93 ? 6.092 10.998 2.672 1.00 98.38 93 GLY A O 1
ATOM 670 N N . GLY A 1 94 ? 8.149 10.192 3.061 1.00 98.12 94 GLY A N 1
ATOM 671 C CA . GLY A 1 94 ? 8.227 10.627 4.455 1.00 98.12 94 GLY A CA 1
ATOM 672 C C . GLY A 1 94 ? 8.091 12.144 4.600 1.00 98.12 94 GLY A C 1
ATOM 673 O O . GLY A 1 94 ? 7.327 12.606 5.447 1.00 98.12 94 GLY A O 1
ATOM 674 N N . THR A 1 95 ? 8.740 12.923 3.727 1.00 98.38 95 THR A N 1
ATOM 675 C CA . THR A 1 95 ? 8.606 14.388 3.695 1.00 98.38 95 THR A CA 1
ATOM 676 C C . THR A 1 95 ? 7.160 14.823 3.447 1.00 98.38 95 THR A C 1
ATOM 678 O O . THR A 1 95 ? 6.621 15.612 4.224 1.00 98.38 95 THR A O 1
ATOM 681 N N . VAL A 1 96 ? 6.493 14.283 2.420 1.00 98.31 96 VAL A N 1
ATOM 682 C CA . VAL A 1 96 ? 5.081 14.596 2.139 1.00 98.31 96 VAL A CA 1
ATOM 683 C C . VAL A 1 96 ? 4.164 14.120 3.262 1.00 98.31 96 VAL A C 1
ATOM 685 O O . VAL A 1 96 ? 3.224 14.828 3.610 1.00 98.31 96 VAL A O 1
ATOM 688 N N . SER A 1 97 ? 4.458 12.980 3.887 1.00 98.00 97 SER A N 1
ATOM 689 C CA . SER A 1 97 ? 3.676 12.450 5.010 1.00 98.00 97 SER A CA 1
ATOM 690 C C . SER A 1 97 ? 3.727 13.370 6.231 1.00 98.00 97 SER A C 1
ATOM 692 O O . SER A 1 97 ? 2.685 13.656 6.821 1.00 98.00 97 SER A O 1
ATOM 694 N N . ILE A 1 98 ? 4.917 13.886 6.572 1.00 98.19 98 ILE A N 1
ATOM 695 C CA . ILE A 1 98 ? 5.125 14.877 7.641 1.00 98.19 98 ILE A CA 1
ATOM 696 C C . ILE A 1 98 ? 4.345 16.163 7.337 1.00 98.19 98 ILE A C 1
ATOM 698 O O . ILE A 1 98 ? 3.580 16.632 8.180 1.00 98.19 98 ILE A O 1
ATOM 702 N N . ILE A 1 99 ? 4.474 16.702 6.119 1.00 97.94 99 ILE A N 1
ATOM 703 C CA . ILE A 1 99 ? 3.747 17.909 5.693 1.00 97.94 99 ILE A CA 1
ATOM 704 C C . ILE A 1 99 ? 2.229 17.676 5.765 1.00 97.94 99 ILE A C 1
ATOM 706 O O . ILE A 1 99 ? 1.504 18.497 6.328 1.00 97.94 99 ILE A O 1
ATOM 710 N N . TYR A 1 100 ? 1.747 16.535 5.268 1.00 97.00 100 TYR A N 1
ATOM 711 C CA . TYR A 1 100 ? 0.337 16.154 5.289 1.00 97.00 100 TYR A CA 1
ATOM 712 C C . TYR A 1 100 ? -0.221 16.088 6.716 1.00 97.00 100 TYR A C 1
ATOM 714 O O . TYR A 1 100 ? -1.227 16.744 6.992 1.00 97.00 100 TYR A O 1
ATOM 722 N N . THR A 1 101 ? 0.434 15.380 7.650 1.00 96.12 101 THR A N 1
ATOM 723 C CA . THR A 1 101 ? -0.043 15.341 9.045 1.00 96.12 101 THR A CA 1
ATOM 724 C C . THR A 1 101 ? 0.007 16.717 9.705 1.00 96.12 101 THR A C 1
ATOM 726 O O . THR A 1 101 ? -0.927 17.059 10.428 1.00 96.12 101 THR A O 1
ATOM 729 N N . MET A 1 102 ? 1.036 17.531 9.447 1.00 96.56 102 MET A N 1
ATOM 730 C CA . MET A 1 102 ? 1.134 18.871 10.033 1.00 96.56 102 MET A CA 1
ATOM 731 C C . MET A 1 102 ? 0.022 19.799 9.530 1.00 96.56 102 MET A C 1
ATOM 733 O O . MET A 1 102 ? -0.559 20.528 10.330 1.00 96.56 102 MET A O 1
ATOM 737 N N . LEU A 1 103 ? -0.341 19.740 8.246 1.00 96.00 103 LEU A N 1
ATOM 738 C CA . LEU A 1 103 ? -1.484 20.487 7.709 1.00 96.00 103 LEU A CA 1
ATOM 739 C C . LEU A 1 103 ? -2.814 19.964 8.284 1.00 96.00 103 LEU A C 1
ATOM 741 O O . LEU A 1 103 ? -3.611 20.739 8.814 1.00 96.00 103 LEU A O 1
ATOM 745 N N . LYS A 1 104 ? -3.019 18.640 8.256 1.00 93.50 104 LYS A N 1
ATOM 746 C CA . LYS A 1 104 ? -4.207 17.931 8.769 1.00 93.50 104 LYS A CA 1
ATOM 747 C C . LYS A 1 104 ? -4.476 18.204 10.254 1.00 93.50 104 LYS A C 1
ATOM 749 O O . LYS A 1 104 ? -5.628 18.367 10.647 1.00 93.50 104 LYS A O 1
ATOM 754 N N . LEU A 1 105 ? -3.428 18.263 11.080 1.00 92.38 105 LEU A N 1
ATOM 755 C CA . LEU A 1 105 ? -3.513 18.335 12.545 1.00 92.38 105 LEU A CA 1
ATOM 756 C C . LEU A 1 105 ? -2.981 19.655 13.133 1.00 92.38 105 LEU A C 1
ATOM 758 O O . LEU A 1 105 ? -2.601 19.698 14.305 1.00 92.38 105 LEU A O 1
ATOM 762 N N . LYS A 1 106 ? -2.977 20.740 12.344 1.00 92.94 106 LYS A N 1
ATOM 763 C CA . LYS A 1 106 ? -2.639 22.113 12.779 1.00 92.94 106 LYS A CA 1
ATOM 764 C C . LYS A 1 106 ? -1.276 22.203 13.492 1.00 92.94 106 LYS A C 1
ATOM 766 O O . LYS A 1 106 ? -1.178 22.646 14.633 1.00 92.94 106 LYS A O 1
ATOM 771 N N . GLY A 1 107 ? -0.232 21.742 12.808 1.00 92.19 107 GLY A N 1
ATOM 772 C CA . GLY A 1 107 ? 1.163 21.730 13.261 1.00 92.19 107 GLY A CA 1
ATOM 773 C C . GLY A 1 107 ? 1.598 20.461 14.004 1.00 92.19 107 GLY A C 1
ATOM 774 O O . GLY A 1 107 ? 2.773 20.339 14.334 1.00 92.19 107 GLY A O 1
ATOM 775 N N . LYS A 1 108 ? 0.692 19.508 14.263 1.00 91.44 108 LYS A N 1
ATOM 776 C CA . LYS A 1 108 ? 1.001 18.257 14.981 1.00 91.44 108 LYS A CA 1
ATOM 777 C C . LYS A 1 108 ? 1.330 17.099 14.035 1.00 91.44 108 LYS A C 1
ATOM 779 O O . LYS A 1 108 ? 0.821 17.024 12.920 1.00 91.44 108 LYS A O 1
ATOM 784 N N . ILE A 1 109 ? 2.144 16.163 14.516 1.00 92.75 109 ILE A N 1
ATOM 785 C CA . ILE A 1 109 ? 2.574 14.972 13.775 1.00 92.75 109 ILE A CA 1
ATOM 786 C C . ILE A 1 109 ? 1.874 13.718 14.315 1.00 92.75 109 ILE A C 1
ATOM 788 O O . ILE A 1 109 ? 1.837 13.497 15.525 1.00 92.75 109 ILE A O 1
ATOM 792 N N . ASN A 1 110 ? 1.348 12.888 13.413 1.00 91.44 110 ASN A N 1
ATOM 793 C CA . ASN A 1 110 ? 0.801 11.563 13.691 1.00 91.44 110 ASN A CA 1
ATOM 794 C C . ASN A 1 110 ? 1.718 10.478 13.103 1.00 91.44 110 ASN A C 1
ATOM 796 O O . ASN A 1 110 ? 2.079 10.524 11.927 1.00 91.44 110 ASN A O 1
ATOM 800 N N . ALA A 1 111 ? 2.076 9.486 13.921 1.00 92.81 111 ALA A N 1
ATOM 801 C CA . ALA A 1 111 ? 2.969 8.404 13.515 1.00 92.81 111 ALA A CA 1
ATOM 802 C C . ALA A 1 111 ? 2.379 7.503 12.414 1.00 92.81 111 ALA A C 1
ATOM 804 O O . ALA A 1 111 ? 3.128 7.060 11.551 1.00 92.81 111 ALA A O 1
ATOM 805 N N . MET A 1 112 ? 1.062 7.259 12.392 1.00 92.25 112 MET A N 1
ATOM 806 C CA . MET A 1 112 ? 0.429 6.403 11.377 1.00 92.25 112 MET A CA 1
ATOM 807 C C . MET A 1 112 ? 0.359 7.064 10.004 1.00 92.25 112 MET A C 1
ATOM 809 O O . MET A 1 112 ? 0.574 6.384 9.006 1.00 92.25 112 MET A O 1
ATOM 813 N N . ASP A 1 113 ? 0.133 8.380 9.945 1.00 94.81 113 ASP A N 1
ATOM 814 C CA . ASP A 1 113 ? 0.209 9.125 8.682 1.00 94.81 113 ASP A CA 1
ATOM 815 C C . ASP A 1 113 ? 1.630 9.045 8.083 1.00 94.81 113 ASP A C 1
ATOM 817 O O . ASP A 1 113 ? 1.780 8.945 6.869 1.00 94.81 113 ASP A O 1
ATOM 821 N N . ILE A 1 114 ? 2.678 9.013 8.921 1.00 96.75 114 ILE A N 1
ATOM 822 C CA . ILE A 1 114 ? 4.071 8.809 8.480 1.00 96.75 114 ILE A CA 1
ATOM 823 C C . ILE A 1 114 ? 4.342 7.352 8.079 1.00 96.75 114 ILE A C 1
ATOM 825 O O . ILE A 1 114 ? 4.880 7.115 7.000 1.00 96.75 114 ILE A O 1
ATOM 829 N N . ILE A 1 115 ? 3.969 6.377 8.915 1.00 97.06 115 ILE A N 1
ATOM 830 C CA . ILE A 1 115 ? 4.189 4.945 8.652 1.00 97.06 115 ILE A CA 1
ATOM 831 C C . ILE A 1 115 ? 3.524 4.538 7.335 1.00 97.06 115 ILE A C 1
ATOM 833 O O . ILE A 1 115 ? 4.188 4.002 6.448 1.00 97.06 115 ILE A O 1
ATOM 837 N N . ASN A 1 116 ? 2.237 4.846 7.171 1.00 97.00 116 ASN A N 1
ATOM 838 C CA . ASN A 1 116 ? 1.474 4.424 6.000 1.00 97.00 116 ASN A CA 1
ATOM 839 C C . ASN A 1 116 ? 1.884 5.182 4.734 1.00 97.00 116 ASN A C 1
ATOM 841 O O . ASN A 1 116 ? 1.880 4.593 3.655 1.00 97.00 116 ASN A O 1
ATOM 845 N N . GLY A 1 117 ? 2.319 6.440 4.845 1.00 98.12 117 GLY A N 1
ATOM 846 C CA . GLY A 1 117 ? 2.860 7.180 3.707 1.00 98.12 117 GLY A CA 1
ATOM 847 C C . GLY A 1 117 ? 4.224 6.659 3.232 1.00 98.12 117 GLY A C 1
ATOM 848 O O . GLY A 1 117 ? 4.433 6.495 2.026 1.00 98.12 117 GLY A O 1
ATOM 849 N N . ILE A 1 118 ? 5.134 6.299 4.149 1.00 98.56 118 ILE A N 1
ATOM 850 C CA . ILE A 1 118 ? 6.413 5.652 3.796 1.00 98.56 118 ILE A CA 1
ATOM 851 C C . ILE A 1 118 ? 6.160 4.269 3.171 1.00 98.56 118 ILE A C 1
ATOM 853 O O . ILE A 1 118 ? 6.705 3.985 2.104 1.00 98.56 118 ILE A O 1
ATOM 857 N N . LEU A 1 119 ? 5.282 3.443 3.756 1.00 98.50 119 LEU A N 1
ATOM 858 C CA . LEU A 1 119 ? 4.889 2.151 3.173 1.00 98.50 119 LEU A CA 1
ATOM 859 C C . LEU A 1 119 ? 4.225 2.321 1.795 1.00 98.50 119 LEU A C 1
ATOM 861 O O . LEU A 1 119 ? 4.558 1.598 0.860 1.00 98.50 119 LEU A O 1
ATOM 865 N N . GLY A 1 120 ? 3.353 3.318 1.625 1.00 98.56 120 GLY A N 1
ATOM 866 C CA . GLY A 1 120 ? 2.748 3.658 0.336 1.00 98.56 120 GLY A CA 1
ATOM 867 C C . GLY A 1 120 ? 3.783 4.037 -0.726 1.00 98.56 120 GLY A C 1
ATOM 868 O O . GLY A 1 120 ? 3.653 3.663 -1.890 1.00 98.56 120 GLY A O 1
ATOM 869 N N . SER A 1 121 ? 4.862 4.709 -0.327 1.00 98.75 121 SER A N 1
ATOM 870 C CA . SER A 1 121 ? 5.979 5.086 -1.207 1.00 98.75 121 SER A CA 1
ATOM 871 C C . SER A 1 121 ? 6.853 3.892 -1.597 1.00 98.75 121 SER A C 1
ATOM 873 O O . SER A 1 121 ? 7.296 3.793 -2.745 1.00 98.75 121 SER A O 1
ATOM 875 N N . LEU A 1 122 ? 7.061 2.953 -0.668 1.00 98.75 122 LEU A N 1
ATOM 876 C CA . LEU A 1 122 ? 7.698 1.662 -0.940 1.00 98.75 122 LEU A CA 1
ATOM 877 C C . LEU A 1 122 ? 6.873 0.839 -1.940 1.00 98.75 122 LEU A C 1
ATOM 879 O O . LEU A 1 122 ? 7.399 0.395 -2.960 1.00 98.75 122 LEU A O 1
ATOM 883 N N . VAL A 1 123 ? 5.560 0.726 -1.734 1.00 98.75 123 VAL A N 1
ATOM 884 C CA . VAL A 1 123 ? 4.652 0.079 -2.695 1.00 98.75 123 VAL A CA 1
ATOM 885 C C . VAL A 1 123 ? 4.684 0.768 -4.065 1.00 98.75 12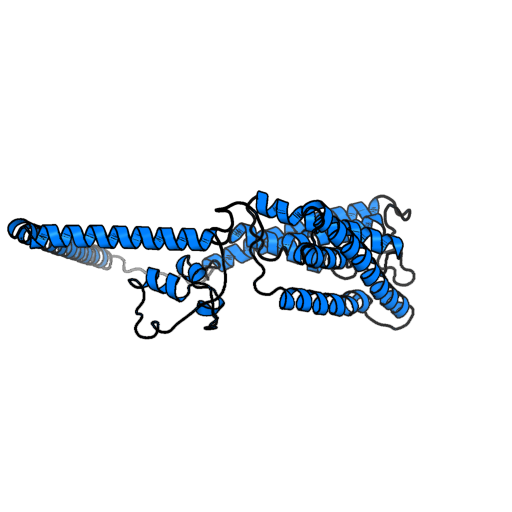3 VAL A C 1
ATOM 887 O O . VAL A 1 123 ? 4.712 0.086 -5.089 1.00 98.75 123 VAL A O 1
ATOM 890 N N . SER A 1 124 ? 4.716 2.102 -4.103 1.00 98.75 124 SER A N 1
ATOM 891 C CA . SER A 1 124 ? 4.639 2.878 -5.350 1.00 98.75 124 SER A CA 1
ATOM 892 C C . SER A 1 124 ? 5.898 2.773 -6.217 1.00 98.75 124 SER A C 1
ATOM 894 O O . SER A 1 124 ? 5.810 2.803 -7.441 1.00 98.75 124 SER A O 1
ATOM 896 N N . ILE A 1 125 ? 7.082 2.630 -5.613 1.00 98.75 125 ILE A N 1
ATOM 897 C CA . ILE A 1 125 ? 8.343 2.527 -6.370 1.00 98.75 125 ILE A CA 1
ATOM 898 C C . ILE A 1 125 ? 8.633 1.102 -6.869 1.00 98.75 125 ILE A C 1
ATOM 900 O O . ILE A 1 125 ? 9.341 0.929 -7.860 1.00 98.75 125 ILE A O 1
ATOM 904 N N . THR A 1 126 ? 8.061 0.092 -6.207 1.00 98.69 126 THR A N 1
ATOM 905 C CA . THR A 1 126 ? 8.336 -1.344 -6.394 1.00 98.69 126 THR A CA 1
ATOM 906 C C . THR A 1 126 ? 8.268 -1.794 -7.863 1.00 98.69 126 THR A C 1
ATOM 908 O O . THR A 1 126 ? 9.237 -2.335 -8.394 1.00 98.69 126 THR A O 1
ATOM 911 N N . GLY A 1 127 ? 7.175 -1.508 -8.573 1.00 97.38 127 GLY A N 1
ATOM 912 C CA . GLY A 1 127 ? 6.921 -2.014 -9.926 1.00 97.38 127 GLY A CA 1
ATOM 913 C C . GLY A 1 127 ? 7.849 -1.478 -11.016 1.00 97.38 127 GLY A C 1
ATOM 914 O O . GLY A 1 127 ? 7.879 -2.033 -12.111 1.00 97.38 127 GLY A O 1
ATOM 915 N N . GLY A 1 128 ? 8.651 -0.453 -10.722 1.00 97.31 128 GLY A N 1
ATOM 916 C CA . GLY A 1 128 ? 9.668 0.077 -11.629 1.00 97.31 128 GLY A CA 1
ATOM 917 C C . GLY A 1 128 ? 10.978 0.416 -10.928 1.00 97.31 128 GLY A C 1
ATOM 918 O O . GLY A 1 128 ? 11.665 1.333 -11.366 1.00 97.31 128 GLY A O 1
ATOM 919 N N . CYS A 1 129 ? 11.324 -0.280 -9.841 1.00 96.56 129 CYS A N 1
ATOM 920 C CA . CYS A 1 129 ? 12.346 0.150 -8.879 1.00 96.56 129 CYS A CA 1
ATOM 921 C C . CYS A 1 129 ? 13.691 0.590 -9.497 1.00 96.56 129 CYS A C 1
ATOM 923 O O . CYS A 1 129 ? 14.271 1.568 -9.034 1.00 96.56 129 CYS A O 1
ATOM 925 N N . PHE A 1 130 ? 14.172 -0.055 -10.566 1.00 96.75 130 PHE A N 1
ATOM 926 C CA . PHE A 1 130 ? 15.397 0.335 -11.283 1.00 96.75 130 PHE A CA 1
ATOM 927 C C . PHE A 1 130 ? 15.173 1.055 -12.628 1.00 96.75 130 PHE A C 1
ATOM 929 O O . PHE A 1 130 ? 16.139 1.375 -13.319 1.00 96.75 130 PHE A O 1
ATOM 936 N N . LEU A 1 131 ? 13.922 1.325 -13.008 1.00 97.69 131 LEU A N 1
ATOM 937 C CA . LEU A 1 131 ? 13.537 1.988 -14.264 1.00 97.69 131 LEU A CA 1
ATOM 938 C C . LEU A 1 131 ? 13.531 3.523 -14.158 1.00 97.69 131 LEU A C 1
ATOM 940 O O . LEU A 1 131 ? 13.444 4.202 -15.179 1.00 97.69 131 LEU A O 1
ATOM 944 N N . TYR A 1 132 ? 13.613 4.072 -12.942 1.00 97.75 132 TYR A N 1
ATOM 945 C CA . TYR A 1 132 ? 13.448 5.502 -12.656 1.00 97.75 132 TYR A CA 1
ATOM 946 C C . TYR A 1 132 ? 14.771 6.227 -12.357 1.00 97.75 132 TYR A C 1
ATOM 948 O O . TYR A 1 132 ? 15.784 5.611 -12.014 1.00 97.75 132 TYR A O 1
ATOM 956 N N . GLN A 1 133 ? 14.779 7.552 -12.501 1.00 96.62 133 GLN A N 1
ATOM 957 C CA . GLN A 1 133 ? 15.828 8.466 -12.028 1.00 96.62 133 GLN A CA 1
ATOM 958 C C . GLN A 1 133 ? 15.513 8.987 -10.615 1.00 96.62 133 GLN A C 1
ATOM 960 O O . GLN A 1 133 ? 14.359 8.988 -10.197 1.00 96.62 133 GLN A O 1
ATOM 965 N N . GLY A 1 134 ? 16.516 9.497 -9.887 1.00 96.81 134 GLY A N 1
ATOM 966 C CA . GLY A 1 134 ? 16.360 9.888 -8.473 1.00 96.81 134 GLY A CA 1
ATOM 967 C C . GLY A 1 134 ? 15.242 10.904 -8.199 1.00 96.81 134 GLY A C 1
ATOM 968 O O . GLY A 1 134 ? 14.509 10.756 -7.223 1.00 96.81 134 GLY A O 1
ATOM 969 N N . TRP A 1 135 ? 15.055 11.889 -9.085 1.00 96.75 135 TRP A N 1
ATOM 970 C CA . TRP A 1 135 ? 13.965 12.868 -8.974 1.00 96.75 135 TRP A CA 1
ATOM 971 C C . TRP A 1 135 ? 12.585 12.253 -9.258 1.00 96.75 135 TRP A C 1
ATOM 973 O O . TRP A 1 135 ? 11.606 12.614 -8.608 1.00 96.75 135 TRP A O 1
ATOM 983 N N . GLN A 1 136 ? 12.508 11.289 -10.184 1.00 98.31 136 GLN A N 1
ATOM 984 C CA . GLN A 1 136 ? 11.278 10.558 -10.497 1.00 98.31 136 GLN A CA 1
ATOM 985 C C . GLN A 1 136 ? 10.886 9.662 -9.328 1.00 98.31 136 GLN A C 1
ATOM 987 O O . GLN A 1 136 ? 9.732 9.662 -8.927 1.00 98.31 136 GLN A O 1
ATOM 992 N N . ALA A 1 137 ? 11.853 8.948 -8.746 1.00 98.56 137 ALA A N 1
ATOM 993 C CA . ALA A 1 137 ? 11.624 8.101 -7.586 1.00 98.56 137 ALA A CA 1
ATOM 994 C C . ALA A 1 137 ? 11.078 8.906 -6.396 1.00 98.56 137 ALA A C 1
ATOM 996 O O . ALA A 1 137 ? 10.072 8.515 -5.809 1.00 98.56 137 ALA A O 1
ATOM 997 N N . LEU A 1 138 ? 11.679 10.068 -6.109 1.00 98.50 138 LEU A N 1
ATOM 998 C CA . LEU A 1 138 ? 11.191 11.007 -5.095 1.00 98.50 138 LEU A CA 1
ATOM 999 C C . LEU A 1 138 ? 9.756 11.467 -5.394 1.00 98.50 138 LEU A C 1
ATOM 1001 O O . LEU A 1 138 ? 8.911 11.430 -4.504 1.00 98.50 138 LEU A O 1
ATOM 1005 N N . LEU A 1 139 ? 9.451 11.854 -6.638 1.00 98.56 139 LEU A N 1
ATOM 1006 C CA . LEU A 1 139 ? 8.111 12.294 -7.044 1.00 98.56 139 LEU A CA 1
ATOM 1007 C C . LEU A 1 139 ? 7.058 11.173 -6.949 1.00 98.56 139 LEU A C 1
ATOM 1009 O O . LEU A 1 139 ? 5.964 11.403 -6.436 1.00 98.56 139 LEU A O 1
ATOM 1013 N N . ILE A 1 140 ? 7.393 9.961 -7.399 1.00 98.81 140 ILE A N 1
ATOM 1014 C CA . ILE A 1 140 ? 6.532 8.770 -7.328 1.00 98.81 140 ILE A CA 1
ATOM 1015 C C . ILE A 1 140 ? 6.217 8.432 -5.867 1.00 98.81 140 ILE A C 1
ATOM 1017 O O . ILE A 1 140 ? 5.050 8.204 -5.547 1.00 98.81 140 ILE A O 1
ATOM 1021 N N . GLY A 1 141 ? 7.219 8.466 -4.982 1.00 98.75 141 GLY A N 1
ATOM 1022 C CA . GLY A 1 141 ? 7.042 8.273 -3.542 1.00 98.75 141 GLY A CA 1
ATOM 1023 C C . GLY A 1 141 ? 6.171 9.350 -2.900 1.00 98.75 141 GLY A C 1
ATOM 1024 O O . GLY A 1 141 ? 5.172 9.035 -2.262 1.00 98.75 141 GLY A O 1
ATOM 1025 N N . SER A 1 142 ? 6.474 10.624 -3.156 1.00 98.81 142 SER A N 1
ATOM 1026 C CA . SER A 1 142 ? 5.677 11.775 -2.706 1.00 98.81 142 SER A CA 1
ATOM 1027 C C . SER A 1 142 ? 4.192 11.665 -3.080 1.00 98.81 142 SER A C 1
ATOM 1029 O O . SER A 1 142 ? 3.323 11.877 -2.233 1.00 98.81 142 SER A O 1
ATOM 1031 N N . ILE A 1 143 ? 3.884 11.308 -4.332 1.00 98.81 143 ILE A N 1
ATOM 1032 C CA . ILE A 1 143 ? 2.499 11.123 -4.794 1.00 98.81 143 ILE A CA 1
ATOM 1033 C C . ILE A 1 143 ? 1.877 9.875 -4.149 1.00 98.81 143 ILE A C 1
ATOM 1035 O O . ILE A 1 143 ? 0.738 9.935 -3.689 1.00 98.81 143 ILE A O 1
ATOM 1039 N N . GLY A 1 144 ? 2.627 8.774 -4.046 1.00 98.75 144 GLY A N 1
ATOM 1040 C CA . GLY A 1 144 ? 2.184 7.538 -3.400 1.00 98.75 144 GLY A CA 1
ATOM 1041 C C . GLY A 1 144 ? 1.780 7.740 -1.941 1.00 98.75 144 GLY A C 1
ATOM 1042 O O . GLY A 1 144 ? 0.676 7.360 -1.552 1.00 98.75 144 GLY A O 1
ATOM 104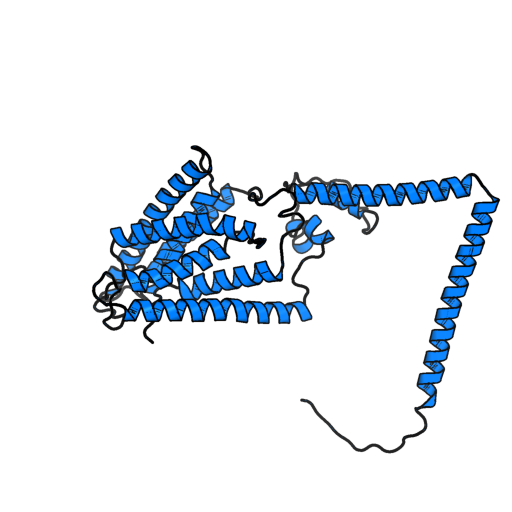3 N N . ALA A 1 145 ? 2.623 8.411 -1.151 1.00 98.75 145 ALA A N 1
ATOM 1044 C CA . ALA A 1 145 ? 2.309 8.785 0.225 1.00 98.75 145 ALA A CA 1
ATOM 1045 C C . ALA A 1 145 ? 1.029 9.625 0.314 1.00 98.75 145 ALA A C 1
ATOM 1047 O O . ALA A 1 145 ? 0.143 9.310 1.106 1.00 98.75 145 ALA A O 1
ATOM 1048 N N . LEU A 1 146 ? 0.894 10.662 -0.523 1.00 98.62 146 LEU A N 1
ATOM 1049 C CA . LEU A 1 146 ? -0.285 11.529 -0.509 1.00 98.62 146 LEU A CA 1
ATOM 1050 C C . LEU A 1 146 ? -1.572 10.757 -0.839 1.00 98.62 146 LEU A C 1
ATOM 1052 O O . LEU A 1 146 ? -2.566 10.900 -0.129 1.00 98.62 146 LEU A O 1
ATOM 1056 N N . LEU A 1 147 ? -1.553 9.915 -1.877 1.00 98.69 147 LEU A N 1
ATOM 1057 C CA . LEU A 1 147 ? -2.703 9.097 -2.274 1.00 98.69 147 LEU A CA 1
ATOM 1058 C C . LEU A 1 147 ? -3.104 8.098 -1.178 1.00 98.69 147 LEU A C 1
ATOM 1060 O O . LEU A 1 147 ? -4.294 7.933 -0.903 1.00 98.69 147 LEU A O 1
ATOM 1064 N N . VAL A 1 148 ? -2.137 7.462 -0.513 1.00 98.38 148 VAL A N 1
ATOM 1065 C CA . VAL A 1 148 ? -2.397 6.529 0.596 1.00 98.38 148 VAL A CA 1
ATOM 1066 C C . VAL A 1 148 ? -2.968 7.259 1.814 1.00 98.38 148 VAL A C 1
ATOM 1068 O O . VAL A 1 148 ? -4.044 6.900 2.295 1.00 98.38 148 VAL A O 1
ATOM 1071 N N . CYS A 1 149 ? -2.324 8.334 2.271 1.00 97.25 149 CYS A N 1
ATOM 1072 C CA . CYS A 1 149 ? -2.760 9.066 3.462 1.00 97.25 149 CYS A CA 1
ATOM 1073 C C . CYS A 1 149 ? -4.108 9.788 3.268 1.00 97.25 149 CYS A C 1
ATOM 1075 O O . CYS A 1 149 ? -4.847 9.974 4.235 1.00 97.25 149 CYS A O 1
ATOM 1077 N N . VAL A 1 150 ? -4.475 10.144 2.029 1.00 96.88 150 VAL A N 1
ATOM 1078 C CA . VAL A 1 150 ? -5.806 10.678 1.686 1.00 96.88 150 VAL A CA 1
ATOM 1079 C C . VAL A 1 150 ? -6.861 9.576 1.520 1.00 96.88 150 VAL A C 1
ATOM 1081 O O . VAL A 1 150 ? -8.009 9.797 1.902 1.00 96.88 150 VAL A O 1
ATOM 1084 N N . SER A 1 151 ? -6.518 8.396 0.991 1.00 97.25 151 SER A N 1
ATOM 1085 C CA . SER A 1 151 ? -7.503 7.327 0.737 1.00 97.25 151 SER A CA 1
ATOM 1086 C C . SER A 1 151 ? -7.979 6.602 1.997 1.00 97.25 151 SER A C 1
ATOM 1088 O O . SER A 1 151 ? -9.165 6.288 2.082 1.00 97.25 151 SER A O 1
ATOM 1090 N N . MET A 1 152 ? -7.128 6.416 3.012 1.00 94.94 152 MET A N 1
ATOM 1091 C CA . MET A 1 152 ? -7.537 5.799 4.288 1.00 94.94 152 MET A CA 1
ATOM 1092 C C . MET A 1 152 ? -8.788 6.454 4.923 1.00 94.94 152 MET A C 1
ATOM 1094 O O . MET A 1 152 ? -9.795 5.763 5.087 1.00 94.94 152 MET A O 1
ATOM 1098 N N . PRO A 1 153 ? -8.822 7.778 5.199 1.00 94.00 153 PRO A N 1
ATOM 1099 C CA . PRO A 1 153 ? -10.013 8.437 5.743 1.00 94.00 153 PRO A CA 1
ATOM 1100 C C . PRO A 1 153 ? -11.164 8.597 4.731 1.00 94.00 153 PRO A C 1
ATOM 1102 O O . PRO A 1 153 ? -12.214 9.126 5.099 1.00 94.00 153 PRO A O 1
ATOM 1105 N N . LEU A 1 154 ? -10.998 8.197 3.464 1.00 95.56 154 LEU A N 1
ATOM 1106 C CA . LEU A 1 154 ? -12.105 8.070 2.510 1.00 95.56 154 LEU A CA 1
ATOM 1107 C C . LEU A 1 154 ? -12.766 6.690 2.610 1.00 95.56 154 LEU A C 1
ATOM 1109 O O . LEU A 1 154 ? -13.992 6.629 2.580 1.00 95.56 154 LEU A O 1
ATOM 1113 N N . PHE A 1 155 ? -11.994 5.615 2.811 1.00 96.19 155 PHE A N 1
ATOM 1114 C CA . PHE A 1 155 ? -12.532 4.272 3.065 1.00 96.19 155 PHE A CA 1
ATOM 1115 C C . PHE A 1 155 ? -13.345 4.217 4.366 1.00 96.19 155 PHE A C 1
ATOM 1117 O O . PHE A 1 155 ? -14.480 3.741 4.351 1.00 96.19 155 PHE A O 1
ATOM 1124 N N . ASP A 1 156 ? -12.854 4.847 5.439 1.00 94.19 156 ASP A N 1
ATOM 1125 C CA . ASP A 1 156 ? -13.625 5.000 6.681 1.00 94.19 156 ASP A CA 1
ATOM 1126 C C . ASP A 1 156 ? -14.957 5.748 6.473 1.00 94.19 156 ASP A C 1
ATOM 1128 O O . ASP A 1 156 ? -15.976 5.388 7.060 1.00 94.19 156 ASP A O 1
ATOM 1132 N N . LYS A 1 157 ? -14.989 6.772 5.606 1.00 93.75 157 LYS A N 1
ATOM 1133 C CA . LYS A 1 157 ? -16.210 7.551 5.311 1.00 93.75 157 LYS A CA 1
ATOM 1134 C C . LYS A 1 157 ? -17.259 6.788 4.508 1.00 93.75 157 LYS A C 1
ATOM 1136 O O . LYS A 1 157 ? -18.432 7.142 4.594 1.00 93.75 157 LYS A O 1
ATOM 1141 N N . ILE A 1 158 ? -16.860 5.769 3.747 1.00 94.56 158 ILE A N 1
ATOM 1142 C CA . ILE A 1 158 ? -17.786 4.854 3.060 1.00 94.56 158 ILE A CA 1
ATOM 1143 C C . ILE A 1 158 ? -18.061 3.577 3.872 1.00 94.56 158 ILE A C 1
ATOM 1145 O O . ILE A 1 158 ? -18.700 2.658 3.368 1.00 94.56 158 ILE A O 1
ATOM 1149 N N . GLY A 1 159 ? -17.617 3.526 5.135 1.00 92.50 159 GLY A N 1
ATOM 1150 C CA . GLY A 1 159 ? -17.893 2.428 6.061 1.00 92.50 159 GLY A CA 1
ATOM 1151 C C . GLY A 1 159 ? -17.053 1.168 5.839 1.00 92.50 159 GLY A C 1
ATOM 1152 O O . GLY A 1 159 ? -17.435 0.106 6.328 1.00 92.50 159 GLY A O 1
ATOM 1153 N N . ILE A 1 160 ? -15.932 1.259 5.115 1.00 95.94 160 ILE A N 1
ATOM 1154 C CA . ILE A 1 160 ? -15.006 0.138 4.915 1.00 95.94 160 ILE A CA 1
ATOM 1155 C C . ILE A 1 160 ? -13.915 0.203 5.985 1.00 95.94 160 ILE A C 1
ATOM 1157 O O . ILE A 1 160 ? -12.955 0.968 5.883 1.00 95.94 160 ILE A O 1
ATOM 1161 N N . ASP A 1 161 ? -14.079 -0.627 7.012 1.00 95.00 161 ASP A N 1
ATOM 1162 C CA . ASP A 1 161 ? -13.174 -0.713 8.157 1.00 95.00 161 ASP A CA 1
ATOM 1163 C C . ASP A 1 161 ? -11.966 -1.601 7.849 1.00 95.00 161 ASP A C 1
ATOM 1165 O O . ASP A 1 161 ? -11.925 -2.776 8.211 1.00 95.00 161 ASP A O 1
ATOM 1169 N N . ASP A 1 162 ? -10.978 -1.032 7.165 1.00 95.19 162 ASP A N 1
ATOM 1170 C CA . ASP A 1 162 ? -9.659 -1.640 7.009 1.00 95.19 162 ASP A CA 1
ATOM 1171 C C . ASP A 1 162 ? -8.828 -1.413 8.291 1.00 95.19 162 ASP A C 1
ATOM 1173 O O . ASP A 1 162 ? -8.416 -0.278 8.553 1.00 95.19 162 ASP A O 1
ATOM 1177 N N . PRO A 1 163 ? -8.541 -2.449 9.109 1.00 89.06 163 PRO A N 1
ATOM 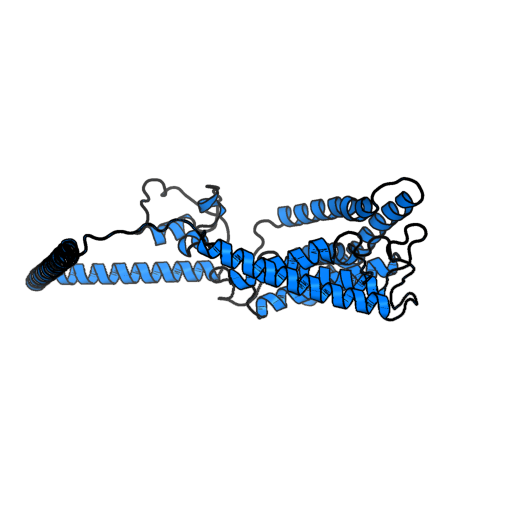1178 C CA . PRO A 1 163 ? -7.941 -2.249 10.428 1.00 89.06 163 PRO A CA 1
ATOM 1179 C C . PRO A 1 163 ? -6.516 -1.694 10.421 1.00 89.06 163 PRO A C 1
ATOM 1181 O O . PRO A 1 163 ? -6.071 -1.188 11.453 1.00 89.06 163 PRO A O 1
ATOM 1184 N N . VAL A 1 164 ? -5.804 -1.822 9.297 1.00 90.88 164 VAL A N 1
ATOM 1185 C CA . VAL A 1 164 ? -4.378 -1.479 9.154 1.00 90.88 164 VAL A CA 1
ATOM 1186 C C . VAL A 1 164 ? -4.092 -0.550 7.967 1.00 90.88 164 VAL A C 1
ATOM 1188 O O . VAL A 1 164 ? -2.993 -0.013 7.865 1.00 90.88 164 VAL A O 1
ATOM 1191 N N . GLY A 1 165 ? -5.069 -0.321 7.087 1.00 94.25 165 GLY A N 1
ATOM 1192 C CA . GLY A 1 165 ? -4.923 0.469 5.865 1.00 94.25 165 GLY A CA 1
ATOM 1193 C C . GLY A 1 165 ? -4.323 -0.297 4.684 1.00 94.25 165 GLY A C 1
ATOM 1194 O O . GLY A 1 165 ? -3.824 0.340 3.758 1.00 94.25 165 GLY A O 1
ATOM 1195 N N . ALA A 1 166 ? -4.350 -1.633 4.682 1.00 97.38 166 ALA A N 1
ATOM 1196 C CA . ALA A 1 166 ? -3.727 -2.458 3.640 1.00 97.38 166 ALA A CA 1
ATOM 1197 C C . ALA A 1 166 ? -4.293 -2.174 2.233 1.00 97.38 166 ALA A C 1
ATOM 1199 O O . ALA A 1 166 ? -3.548 -2.115 1.255 1.00 97.38 166 ALA A O 1
ATOM 1200 N N . SER A 1 167 ? -5.593 -1.913 2.132 1.00 98.00 167 SER A N 1
ATOM 1201 C CA . SER A 1 167 ? -6.302 -1.539 0.902 1.00 98.00 167 SER A CA 1
ATOM 1202 C C . SER A 1 167 ? -5.853 -0.177 0.364 1.00 98.00 167 SER A C 1
ATOM 1204 O O . SER A 1 167 ? -5.854 0.049 -0.845 1.00 98.00 167 SER A O 1
ATOM 1206 N N . ALA A 1 168 ? -5.428 0.736 1.243 1.00 98.00 168 ALA A N 1
ATOM 1207 C CA . ALA A 1 168 ? -4.840 2.013 0.849 1.00 98.00 168 ALA A CA 1
ATOM 1208 C C . ALA A 1 168 ? -3.364 1.824 0.478 1.00 98.00 168 ALA A C 1
ATOM 1210 O O . ALA A 1 168 ? -2.991 2.011 -0.679 1.00 98.00 168 ALA A O 1
ATOM 1211 N N . VAL A 1 169 ? -2.547 1.380 1.440 1.00 98.56 169 VAL A N 1
ATOM 1212 C CA . VAL A 1 169 ? -1.092 1.205 1.315 1.00 98.56 169 VAL A CA 1
ATOM 1213 C C . VAL A 1 169 ? -0.731 0.338 0.109 1.00 98.56 169 VAL A C 1
ATOM 1215 O O . VAL A 1 169 ? 0.062 0.761 -0.729 1.00 98.56 169 VAL A O 1
ATOM 1218 N N . HIS A 1 170 ? -1.328 -0.851 -0.006 1.00 98.69 170 HIS A N 1
ATOM 1219 C CA . HIS A 1 170 ? -1.023 -1.801 -1.073 1.00 98.69 170 HIS A CA 1
ATOM 1220 C C . HIS A 1 170 ? -1.946 -1.649 -2.286 1.00 98.69 170 HIS A C 1
ATOM 1222 O O . HIS A 1 170 ? -1.469 -1.742 -3.413 1.00 98.69 170 HIS A O 1
ATOM 1228 N N . GLY A 1 171 ? -3.237 -1.362 -2.088 1.00 98.38 171 GLY A N 1
ATOM 1229 C CA . GLY A 1 171 ? -4.194 -1.215 -3.191 1.00 98.38 171 GLY A CA 1
ATOM 1230 C C . GLY A 1 171 ? -3.994 0.090 -3.961 1.00 98.38 171 GLY A C 1
ATOM 1231 O O . GLY A 1 171 ? -3.570 0.066 -5.113 1.00 98.38 171 GLY A O 1
ATOM 1232 N N . ILE A 1 172 ? -4.237 1.241 -3.326 1.00 98.69 172 ILE A N 1
ATOM 1233 C CA . ILE A 1 172 ? -4.060 2.561 -3.964 1.00 98.69 172 ILE A CA 1
ATOM 1234 C C . ILE A 1 172 ? -2.587 2.825 -4.310 1.00 98.69 172 ILE A C 1
ATOM 1236 O O . ILE A 1 172 ? -2.294 3.276 -5.420 1.00 98.69 172 ILE A O 1
ATOM 1240 N N . GLY A 1 173 ? -1.654 2.476 -3.417 1.00 98.69 173 GLY A N 1
ATOM 1241 C CA . GLY A 1 173 ? -0.220 2.526 -3.720 1.00 98.69 173 GLY A CA 1
ATOM 1242 C C . GLY A 1 173 ? 0.172 1.615 -4.891 1.00 98.69 173 GLY A C 1
ATOM 1243 O O . GLY A 1 173 ? 0.988 2.001 -5.725 1.00 98.69 173 GLY A O 1
ATOM 1244 N N . GLY A 1 174 ? -0.427 0.423 -4.997 1.00 98.69 174 GLY A N 1
ATOM 1245 C CA . GLY A 1 174 ? -0.167 -0.538 -6.072 1.00 98.69 174 GLY A CA 1
ATOM 1246 C C . GLY A 1 174 ? -0.683 -0.055 -7.425 1.00 98.69 174 GLY A C 1
ATOM 1247 O O . GLY A 1 174 ? 0.057 -0.096 -8.407 1.00 98.69 174 GLY A O 1
ATOM 1248 N N . ILE A 1 175 ? -1.901 0.504 -7.464 1.00 98.88 175 ILE A N 1
ATOM 1249 C CA . ILE A 1 175 ? -2.448 1.204 -8.641 1.00 98.88 175 ILE A CA 1
ATOM 1250 C C . ILE A 1 175 ? -1.470 2.288 -9.102 1.00 98.88 175 ILE A C 1
ATOM 1252 O O . ILE A 1 175 ? -1.057 2.294 -10.263 1.00 98.88 175 ILE A O 1
ATOM 1256 N N . TRP A 1 176 ? -1.065 3.185 -8.198 1.00 98.88 176 TRP A N 1
ATOM 1257 C CA . TRP A 1 176 ? -0.155 4.275 -8.545 1.00 98.88 176 TRP A CA 1
ATOM 1258 C C . TRP A 1 176 ? 1.225 3.771 -8.990 1.00 98.88 176 TRP A C 1
ATOM 1260 O O . TRP A 1 176 ? 1.774 4.301 -9.954 1.00 98.88 176 TRP A O 1
ATOM 1270 N N . GLY A 1 177 ? 1.763 2.718 -8.370 1.00 98.75 177 GLY A N 1
ATOM 1271 C CA . GLY A 1 177 ? 3.041 2.124 -8.766 1.00 98.75 177 GLY A CA 1
ATOM 1272 C C . GLY A 1 177 ? 3.014 1.488 -10.157 1.00 98.75 177 GLY A C 1
ATOM 1273 O O . GLY A 1 177 ? 3.898 1.759 -10.969 1.00 98.75 177 GLY A O 1
ATOM 1274 N N . VAL A 1 178 ? 1.968 0.720 -10.485 1.00 98.81 178 VAL A N 1
ATOM 1275 C CA . VAL A 1 178 ? 1.788 0.130 -11.827 1.00 98.81 178 VAL A CA 1
ATOM 1276 C C . VAL A 1 178 ? 1.629 1.227 -12.888 1.00 98.81 178 VAL A C 1
ATOM 1278 O O . VAL A 1 178 ? 2.272 1.159 -13.938 1.00 98.81 178 VAL A O 1
ATOM 1281 N N . LEU A 1 179 ? 0.844 2.276 -12.612 1.00 98.81 179 LEU A N 1
ATOM 1282 C CA . LEU A 1 179 ? 0.691 3.420 -13.522 1.00 98.81 179 LEU A CA 1
ATOM 1283 C C . LEU A 1 179 ? 1.981 4.245 -13.661 1.00 98.81 179 LEU A C 1
ATOM 1285 O O . LEU A 1 179 ? 2.305 4.681 -14.766 1.00 98.81 179 LEU A O 1
ATOM 1289 N N . SER A 1 180 ? 2.758 4.405 -12.585 1.00 98.69 180 SER A N 1
ATOM 1290 C CA . SER A 1 180 ? 4.037 5.135 -12.590 1.00 98.69 180 SER A CA 1
ATOM 1291 C C . SER A 1 180 ? 5.040 4.547 -13.580 1.00 98.69 180 SER A C 1
ATOM 1293 O O . SER A 1 180 ? 5.750 5.305 -14.240 1.00 98.69 180 SER A O 1
ATOM 1295 N N . VAL A 1 181 ? 5.043 3.223 -13.772 1.00 98.62 181 VAL A N 1
ATOM 1296 C CA . VAL A 1 181 ? 5.859 2.562 -14.805 1.00 98.62 181 VAL A CA 1
ATOM 1297 C C . VAL A 1 181 ? 5.458 3.064 -16.196 1.00 98.62 181 VAL A C 1
ATOM 1299 O O . VAL A 1 181 ? 6.308 3.462 -16.990 1.00 98.62 181 VAL A O 1
ATOM 1302 N N . GLY A 1 182 ? 4.154 3.145 -16.468 1.00 98.12 182 GLY A N 1
ATOM 1303 C CA . GLY A 1 182 ? 3.610 3.653 -17.728 1.00 98.12 182 GLY A CA 1
ATOM 1304 C C . GLY A 1 182 ? 3.908 5.132 -17.996 1.00 98.12 182 GLY A C 1
ATOM 1305 O O . GLY A 1 182 ? 3.940 5.548 -19.153 1.00 98.12 182 GLY A O 1
ATOM 1306 N N . ILE A 1 183 ? 4.161 5.922 -16.950 1.00 98.50 183 ILE A N 1
ATOM 1307 C CA . ILE A 1 183 ? 4.442 7.361 -17.042 1.00 98.50 183 ILE A CA 1
ATOM 1308 C C . ILE A 1 183 ? 5.954 7.636 -17.131 1.00 98.50 183 ILE A C 1
ATOM 1310 O O . ILE A 1 183 ? 6.382 8.409 -17.991 1.00 98.50 183 ILE A O 1
ATOM 1314 N N . PHE A 1 184 ? 6.762 7.006 -16.270 1.00 98.25 184 PHE A N 1
ATOM 1315 C CA . PHE A 1 184 ? 8.148 7.405 -15.983 1.00 98.25 184 PHE A CA 1
ATOM 1316 C C . PHE A 1 184 ? 9.230 6.372 -16.342 1.00 98.25 184 PHE A C 1
ATOM 1318 O O . PHE A 1 184 ? 10.408 6.721 -16.272 1.00 98.25 184 PHE A O 1
ATOM 1325 N N . ALA A 1 185 ? 8.895 5.123 -16.689 1.00 97.31 185 ALA A N 1
ATOM 1326 C CA . ALA A 1 185 ? 9.916 4.087 -16.880 1.00 97.31 185 ALA A CA 1
ATOM 1327 C C . ALA A 1 185 ? 10.870 4.380 -18.049 1.00 97.31 185 ALA A C 1
ATOM 1329 O O . ALA A 1 185 ? 10.452 4.782 -19.135 1.00 97.31 185 ALA A O 1
ATOM 1330 N N . GLN A 1 186 ? 12.156 4.112 -17.843 1.00 95.56 186 GLN A N 1
ATOM 1331 C CA . GLN A 1 186 ? 13.179 4.123 -18.886 1.00 95.56 186 GLN A CA 1
ATOM 1332 C C . GLN A 1 186 ? 13.455 2.695 -19.366 1.00 95.56 186 GLN A C 1
ATOM 1334 O O . GLN A 1 186 ? 13.490 1.776 -18.548 1.00 95.56 186 GLN A O 1
ATOM 1339 N N . ASN A 1 187 ? 13.698 2.510 -20.667 1.00 91.69 187 ASN A N 1
ATOM 1340 C CA . ASN A 1 187 ? 14.157 1.231 -21.213 1.00 91.69 187 ASN A CA 1
ATOM 1341 C C . ASN A 1 187 ? 15.554 0.857 -20.646 1.00 91.69 187 ASN A C 1
ATOM 1343 O O . ASN A 1 187 ? 16.510 1.607 -20.871 1.00 91.69 187 ASN A O 1
ATOM 1347 N N . PRO A 1 188 ? 15.710 -0.268 -19.919 1.00 87.00 188 PRO A N 1
ATOM 1348 C CA . PRO A 1 188 ? 16.960 -0.629 -19.259 1.00 87.00 188 PRO A CA 1
ATOM 1349 C C . PRO A 1 188 ? 17.840 -1.528 -20.143 1.00 87.00 188 PRO A C 1
ATOM 1351 O O . PRO A 1 188 ? 17.782 -2.755 -20.061 1.00 87.00 188 PRO A O 1
ATOM 1354 N N . PHE A 1 189 ? 18.716 -0.946 -20.961 1.00 83.50 189 PHE A N 1
ATOM 1355 C CA . PHE A 1 189 ? 19.709 -1.730 -21.710 1.00 83.50 189 PHE A CA 1
ATOM 1356 C C . PHE A 1 189 ? 20.840 -2.236 -20.778 1.00 83.50 189 PHE A C 1
ATOM 1358 O O . PHE A 1 189 ? 21.354 -1.445 -19.980 1.00 83.50 189 PHE A O 1
ATOM 1365 N N . PRO A 1 190 ? 21.266 -3.516 -20.827 1.00 86.00 190 PRO A N 1
ATOM 1366 C CA . PRO A 1 190 ? 20.854 -4.595 -21.732 1.00 86.00 190 PRO A CA 1
ATOM 1367 C C . PRO A 1 190 ? 19.843 -5.594 -21.119 1.00 86.00 190 PRO A C 1
ATOM 1369 O O . PRO A 1 190 ? 19.760 -6.724 -21.586 1.00 86.00 190 PRO A O 1
ATOM 1372 N N . LEU A 1 191 ? 19.119 -5.242 -20.047 1.00 86.06 191 LEU A N 1
ATOM 1373 C CA . LEU A 1 191 ? 18.133 -6.142 -19.417 1.00 86.06 191 LEU A CA 1
ATOM 1374 C C . LEU A 1 191 ? 16.809 -6.245 -20.194 1.00 86.06 191 LEU A C 1
ATOM 1376 O O . LEU A 1 191 ? 16.116 -7.247 -20.047 1.00 86.06 191 LEU A O 1
ATOM 1380 N N . ASP A 1 192 ? 16.444 -5.210 -20.957 1.00 87.94 192 ASP A N 1
ATOM 1381 C CA . ASP A 1 192 ? 15.253 -5.138 -21.823 1.00 87.94 192 ASP A CA 1
ATOM 1382 C C . ASP A 1 192 ? 13.916 -5.523 -21.144 1.00 87.94 192 ASP A C 1
ATOM 1384 O O . ASP A 1 192 ? 12.969 -5.985 -21.780 1.00 87.94 192 ASP A O 1
ATOM 1388 N N . THR A 1 193 ? 13.782 -5.293 -19.831 1.00 92.25 193 THR A N 1
ATOM 1389 C CA . THR A 1 193 ? 12.566 -5.655 -19.070 1.00 92.25 193 THR A CA 1
ATOM 1390 C C . THR A 1 193 ? 11.319 -4.848 -19.452 1.00 92.25 193 THR A C 1
ATOM 1392 O O . THR A 1 193 ? 10.228 -5.151 -18.975 1.00 92.25 193 THR A O 1
ATOM 1395 N N . THR A 1 194 ? 11.442 -3.860 -20.344 1.00 93.56 194 THR A N 1
ATOM 1396 C CA . THR A 1 194 ? 10.317 -3.146 -20.970 1.00 93.56 194 THR A CA 1
ATOM 1397 C C . THR A 1 194 ? 10.068 -3.552 -22.433 1.00 93.56 194 THR A C 1
ATOM 1399 O O . THR A 1 194 ? 9.124 -3.046 -23.046 1.00 93.56 194 THR A O 1
ATOM 1402 N N . SER A 1 195 ? 10.881 -4.457 -23.000 1.00 92.25 195 SER A N 1
ATOM 1403 C CA . SER A 1 195 ? 10.954 -4.823 -24.430 1.00 92.25 195 SER A CA 1
ATOM 1404 C C . SER A 1 195 ? 10.971 -3.609 -25.366 1.00 92.25 195 SER A C 1
ATOM 1406 O O . SER A 1 195 ? 10.017 -3.350 -26.102 1.00 92.25 195 SER A O 1
ATOM 1408 N N . GLY A 1 196 ? 12.031 -2.806 -25.270 1.00 91.50 196 GLY A N 1
ATOM 1409 C CA . GLY A 1 196 ? 12.251 -1.589 -26.053 1.00 91.50 196 GLY A CA 1
ATOM 1410 C C . GLY A 1 196 ? 11.472 -0.350 -25.591 1.00 91.50 196 GLY A C 1
ATOM 1411 O O . GLY A 1 196 ? 11.753 0.752 -26.059 1.00 91.50 196 GLY A O 1
ATOM 1412 N N . ARG A 1 197 ? 10.483 -0.496 -24.698 1.00 94.62 197 ARG A N 1
ATOM 1413 C CA . ARG A 1 197 ? 9.506 0.563 -24.381 1.00 94.62 197 ARG A CA 1
ATOM 1414 C C . ARG A 1 197 ? 9.993 1.514 -23.290 1.00 94.62 197 ARG A C 1
ATOM 1416 O O . ARG A 1 197 ? 10.691 1.115 -22.360 1.00 94.62 197 ARG A O 1
ATOM 1423 N N . SER A 1 198 ? 9.515 2.749 -23.361 1.00 96.38 198 SER A N 1
ATOM 1424 C CA . SER A 1 198 ? 9.645 3.768 -22.316 1.00 96.38 198 SER A CA 1
ATOM 1425 C C . SER A 1 198 ? 8.256 4.240 -21.869 1.00 96.38 198 SER A C 1
ATOM 1427 O O . SER A 1 198 ? 7.261 4.004 -22.558 1.00 96.38 198 SER A O 1
ATOM 1429 N N . GLY A 1 199 ? 8.175 4.912 -20.723 1.00 97.44 199 GLY A N 1
ATOM 1430 C CA . GLY A 1 199 ? 6.965 5.584 -20.256 1.00 97.44 199 GLY A CA 1
ATOM 1431 C C . GLY A 1 199 ? 6.626 6.834 -21.074 1.00 97.44 199 GLY A C 1
ATOM 1432 O O . GLY A 1 199 ? 7.462 7.360 -21.817 1.00 97.44 199 GLY A O 1
ATOM 1433 N N . LEU A 1 200 ? 5.399 7.330 -20.905 1.00 97.88 200 LEU A N 1
ATOM 1434 C CA . LEU A 1 200 ? 4.844 8.478 -21.631 1.00 97.88 200 LEU A CA 1
ATOM 1435 C C . LEU A 1 200 ? 5.756 9.715 -21.590 1.00 97.88 200 LEU A C 1
ATOM 1437 O O . LEU A 1 200 ? 6.065 10.284 -22.636 1.00 97.88 200 LEU A O 1
ATOM 1441 N N . LEU A 1 201 ? 6.226 10.108 -20.400 1.00 97.12 201 LEU A N 1
ATOM 1442 C CA . LEU A 1 201 ? 7.085 11.287 -20.223 1.00 97.12 201 LEU A CA 1
ATOM 1443 C C . LEU A 1 201 ? 8.537 11.036 -20.657 1.00 97.12 201 LEU A C 1
ATOM 1445 O O . LEU A 1 201 ? 9.290 11.983 -20.851 1.00 97.12 201 LEU A O 1
ATOM 1449 N N . MET A 1 202 ? 8.923 9.770 -20.835 1.00 96.12 202 MET A N 1
ATOM 1450 C CA . MET A 1 202 ? 10.228 9.337 -21.351 1.00 96.12 202 MET A CA 1
ATOM 1451 C C . MET A 1 202 ? 10.207 9.124 -22.879 1.00 96.12 202 MET A C 1
ATOM 1453 O O . MET A 1 202 ? 11.047 8.405 -23.417 1.00 96.12 202 MET A O 1
ATOM 1457 N N . GLY A 1 203 ? 9.230 9.710 -23.582 1.00 94.38 203 GLY A N 1
ATOM 1458 C CA . GLY A 1 203 ? 9.117 9.667 -25.044 1.00 94.38 203 GLY A CA 1
ATOM 1459 C C . GLY A 1 203 ? 8.544 8.369 -25.626 1.00 94.38 203 GLY A C 1
ATOM 1460 O O . GLY A 1 203 ? 8.415 8.265 -26.841 1.00 94.38 203 GLY A O 1
ATOM 1461 N N . GLY A 1 204 ? 8.154 7.391 -24.799 1.00 93.31 204 GLY A N 1
ATOM 1462 C CA . GLY A 1 204 ? 7.593 6.112 -25.266 1.00 93.31 204 GLY A CA 1
ATOM 1463 C C . GLY A 1 204 ? 6.119 6.161 -25.693 1.00 93.31 204 GLY A C 1
ATOM 1464 O O . GLY A 1 204 ? 5.562 5.147 -26.115 1.00 93.31 204 GLY A O 1
ATOM 1465 N N . GLY A 1 205 ? 5.480 7.330 -25.589 1.00 95.75 205 GLY A N 1
ATOM 1466 C CA . GLY A 1 205 ? 4.086 7.538 -25.973 1.00 95.75 205 GLY A CA 1
ATOM 1467 C C . GLY A 1 205 ? 3.079 6.791 -25.090 1.00 95.75 205 GLY A C 1
ATOM 1468 O O . GLY A 1 205 ? 3.370 6.365 -23.973 1.00 95.75 205 GLY A O 1
ATOM 1469 N N . TRP A 1 206 ? 1.854 6.647 -25.596 1.00 97.19 206 TRP A N 1
ATOM 1470 C CA . TRP A 1 206 ? 0.719 6.137 -24.817 1.00 97.19 206 TRP A CA 1
ATOM 1471 C C . TRP A 1 206 ? 0.677 4.611 -24.656 1.00 97.19 206 TRP A C 1
ATOM 1473 O O . TRP A 1 206 ? -0.074 4.127 -23.811 1.00 97.19 206 TRP A O 1
ATOM 1483 N N . TYR A 1 207 ? 1.460 3.840 -25.425 1.00 96.69 207 TYR A N 1
ATOM 1484 C CA . TYR A 1 207 ? 1.344 2.374 -25.451 1.00 96.69 207 TYR A CA 1
ATOM 1485 C C . TYR A 1 207 ? 1.612 1.742 -24.079 1.00 96.69 207 TYR A C 1
ATOM 1487 O O . TYR A 1 207 ? 0.783 0.978 -23.585 1.00 96.69 207 TYR A O 1
ATOM 1495 N N . LEU A 1 208 ? 2.751 2.063 -23.445 1.00 97.56 208 LEU A N 1
ATOM 1496 C CA . LEU A 1 208 ? 3.108 1.447 -22.163 1.00 97.56 208 LEU A CA 1
ATOM 1497 C C . LEU A 1 208 ? 2.099 1.842 -21.078 1.00 97.56 208 LEU A C 1
ATOM 1499 O O . LEU A 1 208 ? 1.627 0.975 -20.350 1.00 97.56 208 LEU A O 1
ATOM 1503 N N . LEU A 1 209 ? 1.690 3.114 -21.026 1.00 98.38 209 LEU A N 1
ATOM 1504 C CA . LEU A 1 209 ? 0.661 3.575 -20.094 1.00 98.38 209 LEU A CA 1
ATOM 1505 C C . LEU A 1 209 ? -0.679 2.856 -20.301 1.00 98.38 209 LEU A C 1
ATOM 1507 O O . LEU A 1 209 ? -1.257 2.381 -19.329 1.00 98.38 209 LEU A O 1
ATOM 1511 N N . GLY A 1 210 ? -1.140 2.694 -21.544 1.00 98.19 210 GLY A N 1
ATOM 1512 C CA . GLY A 1 210 ? -2.362 1.948 -21.854 1.00 98.19 210 GLY A CA 1
ATOM 1513 C C . GLY A 1 210 ? -2.309 0.495 -21.371 1.00 98.19 210 GLY A C 1
ATOM 1514 O O . GLY A 1 210 ? -3.257 0.015 -20.749 1.00 98.19 210 GLY A O 1
ATOM 1515 N N . VAL A 1 211 ? -1.177 -0.188 -21.572 1.00 98.31 211 VAL A N 1
ATOM 1516 C CA . VAL A 1 211 ? -0.975 -1.559 -21.076 1.00 98.31 211 VAL A CA 1
ATOM 1517 C C . VAL A 1 211 ? -0.943 -1.615 -19.543 1.00 98.31 211 VAL A C 1
ATOM 1519 O O . VAL A 1 211 ? -1.539 -2.523 -18.961 1.00 98.31 211 VAL A O 1
ATOM 1522 N N . GLN A 1 212 ? -0.321 -0.644 -18.870 1.00 98.62 212 GLN A N 1
ATOM 1523 C CA . GLN A 1 212 ? -0.334 -0.569 -17.405 1.00 98.62 212 GLN A CA 1
ATOM 1524 C C . GLN A 1 212 ? -1.741 -0.270 -16.854 1.00 98.62 212 GLN A C 1
ATOM 1526 O O . GLN A 1 212 ? -2.141 -0.886 -15.870 1.00 98.62 212 GLN A O 1
ATOM 1531 N N . CYS A 1 213 ? -2.536 0.582 -17.513 1.00 98.62 213 CYS A N 1
ATOM 1532 C CA . CYS A 1 213 ? -3.943 0.817 -17.162 1.00 98.62 213 CYS A CA 1
ATOM 1533 C C . CYS A 1 213 ? -4.788 -0.463 -17.269 1.00 98.62 213 CYS A C 1
ATOM 1535 O O . CYS A 1 213 ? -5.521 -0.792 -16.337 1.00 98.62 213 CYS A O 1
ATOM 1537 N N . VAL A 1 214 ? -4.657 -1.221 -18.366 1.00 98.50 214 VAL A N 1
ATOM 1538 C CA . VAL A 1 214 ? -5.328 -2.527 -18.517 1.00 98.50 214 VAL A CA 1
ATOM 1539 C C . VAL A 1 214 ? -4.863 -3.502 -17.432 1.00 98.50 214 VAL A C 1
ATOM 1541 O O . VAL A 1 214 ? -5.685 -4.184 -16.829 1.00 98.50 214 VAL A O 1
ATOM 1544 N N . THR A 1 215 ? -3.565 -3.514 -17.117 1.00 98.44 215 THR A N 1
ATOM 1545 C CA . THR A 1 215 ? -2.993 -4.360 -16.056 1.00 98.44 215 THR A CA 1
ATOM 1546 C C . THR A 1 215 ? -3.580 -4.025 -14.683 1.00 98.44 215 THR A C 1
ATOM 1548 O O . THR A 1 215 ? -3.962 -4.941 -13.959 1.00 98.44 215 THR A O 1
ATOM 1551 N N . VAL A 1 216 ? -3.741 -2.738 -14.344 1.00 98.75 216 VAL A N 1
ATOM 1552 C CA . VAL A 1 216 ? -4.436 -2.312 -13.116 1.00 98.75 216 VAL A CA 1
ATOM 1553 C C . VAL A 1 216 ? -5.856 -2.869 -13.064 1.00 98.75 216 VAL A C 1
ATOM 1555 O O . VAL A 1 216 ? -6.223 -3.469 -12.057 1.00 98.75 216 VAL A O 1
ATOM 1558 N N . VAL A 1 217 ? -6.645 -2.708 -14.132 1.00 98.50 217 VAL A N 1
ATOM 1559 C CA . VAL A 1 217 ? -8.036 -3.193 -14.167 1.00 98.50 217 VAL A CA 1
ATOM 1560 C C . VAL A 1 217 ? -8.084 -4.714 -14.012 1.00 98.50 217 VAL A C 1
ATOM 1562 O O . VAL A 1 217 ? -8.804 -5.211 -13.149 1.00 98.50 217 VAL A O 1
ATOM 1565 N N . CYS A 1 218 ? -7.275 -5.457 -14.772 1.00 98.31 218 CYS A N 1
ATOM 1566 C CA . CYS A 1 218 ? -7.220 -6.915 -14.684 1.00 98.31 218 CYS A CA 1
ATOM 1567 C C . CYS A 1 218 ? -6.852 -7.404 -13.275 1.00 98.31 218 CYS A C 1
ATOM 1569 O O . CYS A 1 218 ? -7.530 -8.285 -12.752 1.00 98.31 218 CYS A O 1
ATOM 1571 N N . LEU A 1 219 ? -5.818 -6.835 -12.646 1.00 98.44 219 LEU A N 1
ATOM 1572 C CA . LEU A 1 219 ? -5.365 -7.261 -11.318 1.00 98.44 219 LEU A CA 1
ATOM 1573 C C . LEU A 1 219 ? -6.333 -6.852 -10.200 1.00 98.44 219 LEU A C 1
ATOM 1575 O O . LEU A 1 219 ? -6.579 -7.650 -9.299 1.00 98.44 219 LEU A O 1
ATOM 1579 N N . LEU A 1 220 ? -6.920 -5.652 -10.273 1.00 98.38 220 LEU A N 1
ATOM 1580 C CA . LEU A 1 220 ? -7.918 -5.176 -9.313 1.00 98.38 220 LEU A CA 1
ATOM 1581 C C . LEU A 1 220 ? -9.199 -6.019 -9.375 1.00 98.38 220 LEU A C 1
ATOM 1583 O O . LEU A 1 220 ? -9.682 -6.481 -8.342 1.00 98.38 220 LEU A O 1
ATOM 1587 N N . THR A 1 221 ? -9.731 -6.264 -10.576 1.00 98.12 221 THR A N 1
ATOM 1588 C CA . THR A 1 221 ? -10.915 -7.112 -10.768 1.00 98.12 221 THR A CA 1
ATOM 1589 C C . THR A 1 221 ? -10.635 -8.561 -10.373 1.00 98.12 221 THR A C 1
ATOM 1591 O O . THR A 1 221 ? -11.464 -9.165 -9.694 1.00 98.12 221 THR A O 1
ATOM 1594 N N . TRP A 1 222 ? -9.470 -9.115 -10.728 1.00 98.19 222 TRP A N 1
ATOM 1595 C CA . TRP A 1 222 ? -9.086 -10.470 -10.324 1.00 98.19 222 TRP A CA 1
ATOM 1596 C C . TRP A 1 222 ? -8.962 -10.605 -8.804 1.00 98.19 222 TRP A C 1
ATOM 1598 O O . TRP A 1 222 ? -9.568 -11.507 -8.228 1.00 98.19 222 TRP A O 1
ATOM 1608 N N . GLY A 1 223 ? -8.217 -9.717 -8.140 1.00 98.06 223 GLY A N 1
ATOM 1609 C CA . GLY A 1 223 ? -7.986 -9.787 -6.696 1.00 98.06 223 GLY A CA 1
ATOM 1610 C C . GLY A 1 223 ? -9.259 -9.580 -5.873 1.00 98.06 223 GLY A C 1
ATOM 1611 O O . GLY A 1 223 ? -9.502 -10.349 -4.941 1.00 98.06 223 GLY A O 1
ATOM 1612 N N . LEU A 1 224 ? -10.124 -8.634 -6.271 1.00 97.88 224 LEU A N 1
ATOM 1613 C CA . LEU A 1 224 ? -11.453 -8.464 -5.671 1.00 97.88 224 LEU A CA 1
ATOM 1614 C C . LEU A 1 224 ? -12.304 -9.731 -5.839 1.00 97.88 224 LEU A C 1
ATOM 1616 O O . LEU A 1 224 ? -12.726 -10.321 -4.847 1.00 97.88 224 LEU A O 1
ATOM 1620 N N . LEU A 1 225 ? -12.552 -10.174 -7.078 1.00 98.31 225 LEU A N 1
ATOM 1621 C CA . LEU A 1 225 ? -13.501 -11.262 -7.340 1.00 98.31 225 LEU A CA 1
ATOM 1622 C C . LEU A 1 225 ? -13.012 -12.616 -6.814 1.00 98.31 225 LEU A C 1
ATOM 1624 O O . LEU A 1 225 ? -13.802 -13.348 -6.219 1.00 98.31 225 LEU A O 1
ATOM 1628 N N . SER A 1 226 ? -11.728 -12.950 -6.984 1.00 98.25 226 SER A N 1
ATOM 1629 C CA . SER A 1 226 ? -11.180 -14.221 -6.490 1.00 98.25 226 SER A CA 1
ATOM 1630 C C . SER A 1 226 ? -11.198 -14.292 -4.962 1.00 98.25 226 SER A C 1
ATOM 1632 O O . SER A 1 226 ? -11.627 -15.308 -4.414 1.00 98.25 226 SER A O 1
ATOM 1634 N N . THR A 1 227 ? -10.853 -13.202 -4.266 1.00 98.19 227 THR A N 1
ATOM 1635 C CA . THR A 1 227 ? -10.959 -13.136 -2.799 1.00 98.19 227 THR A CA 1
ATOM 1636 C C . THR A 1 227 ? -12.414 -13.197 -2.342 1.00 98.19 227 THR A C 1
ATOM 1638 O O . THR A 1 227 ? -12.715 -13.925 -1.399 1.00 98.19 227 THR A O 1
ATOM 1641 N N . MET A 1 228 ? -13.337 -12.504 -3.022 1.00 97.56 228 MET A N 1
ATOM 1642 C CA . MET A 1 228 ? -14.757 -12.553 -2.662 1.00 97.56 228 MET A CA 1
ATOM 1643 C C . MET A 1 228 ? -15.353 -13.958 -2.815 1.00 97.56 228 MET A C 1
ATOM 1645 O O . MET A 1 228 ? -16.054 -14.426 -1.919 1.00 97.56 228 MET A O 1
ATOM 1649 N N . VAL A 1 229 ? -15.047 -14.658 -3.912 1.00 97.94 229 VAL A N 1
ATOM 1650 C CA . VAL A 1 229 ? -15.482 -16.048 -4.125 1.00 97.94 229 VAL A CA 1
ATOM 1651 C C . VAL A 1 229 ? -14.849 -16.983 -3.092 1.00 97.94 229 VAL A C 1
ATOM 1653 O O . VAL A 1 229 ? -15.559 -17.792 -2.495 1.00 97.94 229 VAL A O 1
ATOM 1656 N N . LEU A 1 230 ? -13.546 -16.850 -2.824 1.00 97.25 230 LEU A N 1
ATOM 1657 C CA . LEU A 1 230 ? -12.833 -17.686 -1.856 1.00 97.25 230 LEU A CA 1
ATOM 1658 C C . LEU A 1 230 ? -13.377 -17.512 -0.431 1.00 97.25 230 LEU A C 1
ATOM 1660 O O . LEU A 1 230 ? -13.708 -18.501 0.219 1.00 97.25 230 LEU A O 1
ATOM 1664 N N . LEU A 1 231 ? -13.532 -16.274 0.046 1.00 96.50 231 LEU A N 1
ATOM 1665 C CA . LEU A 1 231 ? -14.091 -16.001 1.373 1.00 96.50 231 LEU A CA 1
ATOM 1666 C C . LEU A 1 231 ? -15.564 -16.414 1.472 1.00 96.50 231 LEU A C 1
ATOM 1668 O O . LEU A 1 231 ? -15.984 -16.905 2.518 1.00 96.50 231 LEU A O 1
ATOM 1672 N N . TRP A 1 232 ? -16.348 -16.279 0.397 1.00 96.19 232 TRP A N 1
ATOM 1673 C CA . TRP A 1 232 ? -17.736 -16.749 0.368 1.00 96.19 232 TRP A CA 1
ATOM 1674 C C . TRP A 1 232 ? -17.824 -18.274 0.475 1.00 96.19 232 TRP A C 1
ATOM 1676 O O . TRP A 1 232 ? -18.678 -18.769 1.212 1.00 96.19 232 TRP A O 1
ATOM 1686 N N . LEU A 1 233 ? -16.933 -19.005 -0.209 1.00 96.88 233 LEU A N 1
ATOM 1687 C CA . LEU A 1 233 ? -16.817 -20.462 -0.113 1.00 96.88 233 LEU A CA 1
ATOM 1688 C C . LEU A 1 233 ? -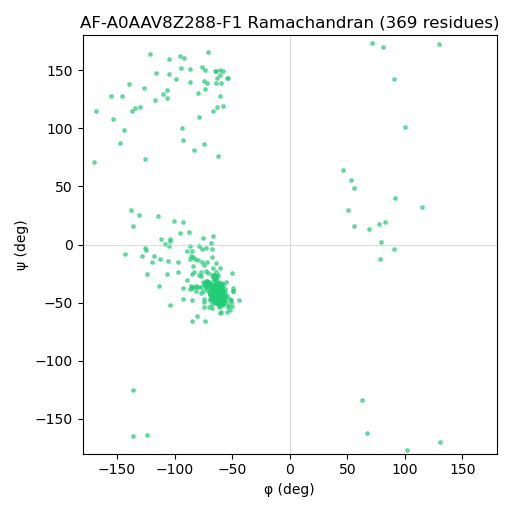16.377 -20.897 1.289 1.00 96.88 233 LEU A C 1
ATOM 1690 O O . LEU A 1 233 ? -17.044 -21.733 1.892 1.00 96.88 233 LEU A O 1
ATOM 1694 N N . ILE A 1 234 ? -15.311 -20.304 1.841 1.00 96.44 234 ILE A N 1
ATOM 1695 C CA . ILE A 1 234 ? -14.834 -20.616 3.200 1.00 96.44 234 ILE A CA 1
ATOM 1696 C C . ILE A 1 234 ? -15.958 -20.381 4.218 1.00 96.44 234 ILE A C 1
ATOM 1698 O O . ILE A 1 234 ? -16.245 -21.272 5.015 1.00 96.44 234 ILE A O 1
ATOM 1702 N N . ASN A 1 235 ? -16.684 -19.263 4.112 1.00 94.69 235 ASN A N 1
ATOM 1703 C CA . ASN A 1 235 ? -17.806 -18.915 4.990 1.00 94.69 235 ASN A CA 1
ATOM 1704 C C . ASN A 1 235 ? -19.056 -19.818 4.839 1.00 94.69 235 ASN A C 1
ATOM 1706 O O . ASN A 1 235 ? -20.054 -19.596 5.525 1.00 94.69 235 ASN A O 1
ATOM 1710 N N . LYS A 1 236 ? -19.036 -20.845 3.971 1.00 93.56 236 LYS A N 1
ATOM 1711 C CA . LYS A 1 236 ? -20.014 -21.954 3.996 1.00 93.56 236 LYS A CA 1
ATOM 1712 C C . LYS A 1 236 ? -19.645 -23.069 4.974 1.00 93.56 236 LYS A C 1
ATOM 1714 O O . LYS A 1 236 ? -20.540 -23.777 5.423 1.00 93.56 236 LYS A O 1
ATOM 1719 N N . PHE A 1 237 ? -18.359 -23.226 5.286 1.00 94.56 237 PHE A N 1
ATOM 1720 C CA . PHE A 1 237 ? -17.824 -24.333 6.086 1.00 94.56 237 PHE A CA 1
ATOM 1721 C C . PHE A 1 237 ? -17.257 -23.868 7.433 1.00 94.56 237 PHE A C 1
ATOM 1723 O O . PHE A 1 237 ? -17.398 -24.565 8.433 1.00 94.56 237 PHE A O 1
ATOM 1730 N N . ILE A 1 238 ? -16.634 -22.687 7.464 1.00 93.06 238 ILE A N 1
ATOM 1731 C CA . ILE A 1 238 ? -16.002 -22.076 8.637 1.00 93.06 238 ILE A CA 1
ATOM 1732 C C . ILE A 1 238 ? -16.443 -20.612 8.680 1.00 93.06 238 ILE A C 1
ATOM 1734 O O . ILE A 1 238 ? -16.144 -19.854 7.761 1.00 93.06 238 ILE A O 1
ATOM 1738 N N . ILE A 1 239 ? -17.160 -20.206 9.729 1.00 90.81 239 ILE A N 1
ATOM 1739 C CA . ILE A 1 239 ? -17.650 -18.827 9.861 1.00 90.81 239 ILE A CA 1
ATOM 1740 C C . ILE A 1 239 ? -16.447 -17.891 10.048 1.00 90.81 239 ILE A C 1
ATOM 1742 O O . ILE A 1 239 ? -15.748 -17.978 11.053 1.00 90.81 239 ILE A O 1
ATOM 1746 N N . ILE A 1 240 ? -16.205 -16.997 9.083 1.00 91.62 240 ILE A N 1
ATOM 1747 C CA . ILE A 1 240 ? -14.983 -16.166 9.046 1.00 91.62 240 ILE A CA 1
ATOM 1748 C C . ILE A 1 240 ? -15.041 -14.918 9.940 1.00 91.62 240 ILE A C 1
ATOM 1750 O O . ILE A 1 240 ? -14.022 -14.263 10.148 1.00 91.62 240 ILE A O 1
ATOM 1754 N N . ARG A 1 241 ? -16.225 -14.558 10.453 1.00 91.44 241 ARG A N 1
ATOM 1755 C CA . ARG A 1 241 ? -16.411 -13.437 11.383 1.00 91.44 241 ARG A CA 1
ATOM 1756 C C . ARG A 1 241 ? -16.685 -13.971 12.785 1.00 91.44 241 ARG A C 1
ATOM 1758 O O . ARG A 1 241 ? -17.619 -14.744 12.978 1.00 91.44 241 ARG A O 1
ATOM 1765 N N . MET A 1 242 ? -15.890 -13.512 13.749 1.00 88.94 242 MET A N 1
ATOM 1766 C CA . MET A 1 242 ? -16.073 -13.803 15.171 1.00 88.94 242 MET A CA 1
ATOM 1767 C C . MET A 1 242 ? -17.488 -13.457 15.639 1.00 88.94 242 MET A C 1
ATOM 1769 O O . MET A 1 242 ? -18.071 -12.445 15.250 1.00 88.94 242 MET A O 1
ATOM 1773 N N . ASP A 1 243 ? -18.007 -14.285 16.537 1.00 88.06 243 ASP A N 1
ATOM 1774 C CA . ASP A 1 243 ? -19.264 -14.035 17.228 1.00 88.06 243 ASP A CA 1
ATOM 1775 C C . ASP A 1 243 ? -19.182 -12.735 18.054 1.00 88.06 243 ASP A C 1
ATOM 1777 O O . ASP A 1 243 ? -18.144 -12.432 18.643 1.00 88.06 243 ASP A O 1
ATOM 1781 N N . VAL A 1 244 ? -20.281 -11.982 18.181 1.00 85.56 244 VAL A N 1
ATOM 1782 C CA . VAL A 1 244 ? -20.279 -10.644 18.829 1.00 85.56 244 VAL A CA 1
ATOM 1783 C C . VAL A 1 244 ? -19.713 -10.676 20.258 1.00 85.56 244 VAL A C 1
ATOM 1785 O O . VAL A 1 244 ? -19.095 -9.717 20.714 1.00 85.56 244 VAL A O 1
ATOM 1788 N N . HIS A 1 245 ? -19.912 -11.781 20.980 1.00 80.62 245 HIS A N 1
ATOM 1789 C CA . HIS A 1 245 ? -19.392 -11.961 22.336 1.00 80.62 245 HIS A CA 1
ATOM 1790 C C . HIS A 1 245 ? -17.901 -12.346 22.374 1.00 80.62 245 HIS A C 1
ATOM 1792 O O . HIS A 1 245 ? -17.227 -12.013 23.344 1.00 80.62 245 HIS A O 1
ATOM 1798 N N . VAL A 1 246 ? -17.383 -12.987 21.321 1.00 83.81 246 VAL A N 1
ATOM 1799 C CA . VAL A 1 246 ? -15.957 -13.303 21.129 1.00 83.81 246 VAL A CA 1
ATOM 1800 C C . VAL A 1 246 ? -15.196 -12.032 20.748 1.00 83.81 246 VAL A C 1
ATOM 1802 O O . VAL A 1 246 ? -14.206 -11.691 21.389 1.00 83.81 246 VAL A O 1
ATOM 1805 N N . GLU A 1 247 ? -15.725 -11.248 19.804 1.00 84.56 247 GLU A N 1
ATOM 1806 C CA . GLU A 1 247 ? -15.155 -9.953 19.405 1.00 84.56 247 GLU A CA 1
ATOM 1807 C C . GLU A 1 247 ? -15.117 -8.941 20.574 1.00 84.56 247 GLU A C 1
ATOM 1809 O O . GLU A 1 247 ? -14.186 -8.146 20.689 1.00 84.56 247 GLU A O 1
ATOM 1814 N N . LEU A 1 248 ? -16.086 -9.011 21.499 1.00 80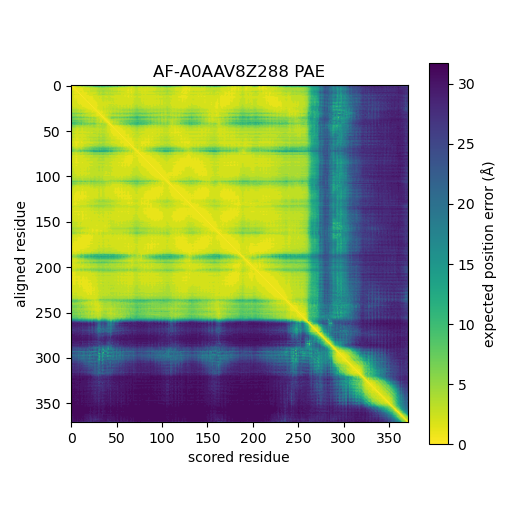.50 248 LEU A N 1
ATOM 1815 C CA . LEU A 1 248 ? -16.095 -8.238 22.751 1.00 80.50 248 LEU A CA 1
ATOM 1816 C C . LEU A 1 248 ? -15.100 -8.735 23.820 1.00 80.50 248 LEU A C 1
ATOM 1818 O O . LEU A 1 248 ? -14.826 -7.991 24.760 1.00 80.50 248 LEU A O 1
ATOM 1822 N N . LEU A 1 249 ? -14.586 -9.964 23.720 1.00 78.94 249 LEU A N 1
ATOM 1823 C CA . LEU A 1 249 ? -13.563 -10.513 24.624 1.00 78.94 249 LEU A CA 1
ATOM 1824 C C . LEU A 1 249 ? -12.141 -10.386 24.050 1.00 78.94 249 LEU A C 1
ATOM 1826 O O . LEU A 1 249 ? -11.186 -10.328 24.822 1.00 78.94 249 LEU A O 1
ATOM 1830 N N . GLY A 1 250 ? -12.014 -10.291 22.724 1.00 82.88 250 GLY A N 1
ATOM 1831 C CA . GLY A 1 250 ? -10.756 -10.123 21.996 1.00 82.88 250 GLY A CA 1
ATOM 1832 C C . GLY A 1 250 ? -10.105 -11.450 21.588 1.00 82.88 250 GLY A C 1
ATOM 1833 O O . GLY A 1 250 ? -10.132 -12.430 22.338 1.00 82.88 250 GLY A O 1
ATOM 1834 N N . ALA A 1 251 ? -9.501 -11.470 20.395 1.00 86.31 251 ALA A N 1
ATOM 1835 C CA . ALA A 1 251 ? -8.843 -12.648 19.819 1.00 86.31 251 ALA A CA 1
ATOM 1836 C C . ALA A 1 251 ? -7.692 -13.161 20.703 1.00 86.31 251 ALA A C 1
ATOM 1838 O O . ALA A 1 251 ? -7.640 -14.349 21.009 1.00 86.31 251 ALA A O 1
ATOM 1839 N N . ASP A 1 252 ? -6.850 -12.260 21.224 1.00 85.19 252 ASP A N 1
ATOM 1840 C CA . ASP A 1 252 ? -5.769 -12.559 22.172 1.00 85.19 252 ASP A CA 1
ATOM 1841 C C . ASP A 1 252 ? -6.209 -13.514 23.293 1.00 85.19 252 ASP A C 1
ATOM 1843 O O . ASP A 1 252 ? -5.543 -14.512 23.558 1.00 85.19 252 ASP A O 1
ATOM 1847 N N . LEU A 1 253 ? -7.362 -13.246 23.918 1.00 82.50 253 LEU A N 1
ATOM 1848 C CA . LEU A 1 253 ? -7.899 -14.062 25.004 1.00 82.50 253 LEU A CA 1
ATOM 1849 C C . LEU A 1 253 ? -8.639 -15.308 24.498 1.00 82.50 253 LEU A C 1
ATOM 1851 O O . LEU A 1 253 ? -8.545 -16.362 25.123 1.00 82.50 253 LEU A O 1
ATOM 1855 N N . THR A 1 254 ? -9.408 -15.186 23.416 1.00 84.00 254 THR A N 1
ATOM 1856 C CA . THR A 1 254 ? -10.362 -16.223 22.978 1.00 84.00 254 THR A CA 1
ATOM 1857 C C . THR A 1 254 ? -9.767 -17.269 22.038 1.00 84.00 254 THR A C 1
ATOM 1859 O O . THR A 1 254 ? -10.169 -18.427 22.104 1.00 84.00 254 THR A O 1
ATOM 1862 N N . GLU A 1 255 ? -8.781 -16.895 21.224 1.00 84.31 255 GLU A N 1
ATOM 1863 C CA . GLU A 1 255 ? -8.092 -17.771 20.268 1.00 84.31 255 GLU A CA 1
ATOM 1864 C C . GLU A 1 255 ? -6.675 -18.143 20.728 1.00 84.31 255 GLU A C 1
ATOM 1866 O O . GLU A 1 255 ? -6.142 -19.171 20.307 1.00 84.31 255 GLU A O 1
ATOM 1871 N N . HIS A 1 256 ? -6.035 -17.319 21.570 1.00 86.56 256 HIS A N 1
ATOM 1872 C CA . HIS A 1 256 ? -4.620 -17.493 21.949 1.00 86.56 256 HIS A CA 1
ATOM 1873 C C . HIS A 1 256 ? -4.364 -17.582 23.467 1.00 86.56 256 HIS A C 1
ATOM 1875 O O . HIS A 1 256 ? -3.232 -17.837 23.875 1.00 86.56 256 HIS A O 1
ATOM 1881 N N . LEU A 1 257 ? -5.392 -17.406 24.312 1.00 82.88 257 LEU A N 1
ATOM 1882 C CA . LEU A 1 257 ? -5.311 -17.407 25.787 1.00 82.88 257 LEU A CA 1
ATOM 1883 C C . LEU A 1 257 ? -4.307 -16.394 26.395 1.00 82.88 257 LEU A C 1
ATOM 1885 O O . LEU A 1 257 ? -3.971 -16.483 27.582 1.00 82.88 257 LEU A O 1
ATOM 1889 N N . VAL A 1 258 ? -3.865 -15.408 25.611 1.00 78.06 258 VAL A N 1
ATOM 1890 C CA . VAL A 1 258 ? -2.983 -14.306 26.017 1.00 78.06 258 VAL A CA 1
ATOM 1891 C C . VAL A 1 258 ? -3.761 -13.324 26.900 1.00 78.06 258 VAL A C 1
ATOM 1893 O O . VAL A 1 258 ? -4.931 -13.026 26.657 1.00 78.06 258 VAL A O 1
ATOM 1896 N N . LYS A 1 259 ? -3.118 -12.825 27.964 1.00 68.88 259 LYS A N 1
ATOM 1897 C CA . LYS A 1 259 ? -3.741 -11.970 28.991 1.00 68.88 259 LYS A CA 1
ATOM 1898 C C . LYS A 1 259 ? -2.947 -10.679 29.182 1.00 68.88 259 LYS A C 1
ATOM 1900 O O . LYS A 1 259 ? -1.729 -10.730 29.337 1.00 68.88 259 LYS A O 1
ATOM 1905 N N . HIS A 1 260 ? -3.651 -9.545 29.236 1.00 60.31 260 HIS A N 1
ATOM 1906 C CA . HIS A 1 260 ? -3.087 -8.192 29.374 1.00 60.31 260 HIS A CA 1
ATOM 1907 C C . HIS A 1 260 ? -3.666 -7.441 30.611 1.00 60.31 260 HIS A C 1
ATOM 1909 O O . HIS A 1 260 ? -4.206 -8.082 31.508 1.00 60.31 260 HIS A O 1
ATOM 1915 N N . GLY A 1 261 ? -3.530 -6.099 30.724 1.00 48.09 261 GLY A N 1
ATOM 1916 C CA . GLY A 1 261 ? -3.703 -5.330 31.990 1.00 48.09 261 GLY A CA 1
ATOM 1917 C C . GLY A 1 261 ? -4.769 -4.197 32.217 1.00 48.09 261 GLY A C 1
ATOM 1918 O O . GLY A 1 261 ? -4.939 -3.862 33.390 1.00 48.09 261 GLY A O 1
ATOM 1919 N N . HIS A 1 262 ? -5.466 -3.580 31.220 1.00 43.62 262 HIS A N 1
ATOM 1920 C CA . HIS A 1 262 ? -6.360 -2.339 31.309 1.00 43.62 262 HIS A CA 1
ATOM 1921 C C . HIS A 1 262 ? -7.741 -2.107 30.488 1.00 43.62 262 HIS A C 1
ATOM 1923 O O . HIS A 1 262 ? -8.421 -1.149 30.840 1.00 43.62 262 HIS A O 1
ATOM 1929 N N . VAL A 1 263 ? -8.245 -2.896 29.485 1.00 48.44 263 VAL A N 1
ATOM 1930 C CA . VAL A 1 263 ? -9.675 -2.937 29.000 1.00 48.44 263 VAL A CA 1
ATOM 1931 C C . VAL A 1 263 ? -10.383 -3.931 29.882 1.00 48.44 263 VAL A C 1
ATOM 1933 O O . VAL A 1 263 ? -9.849 -5.012 30.073 1.00 48.44 263 VAL A O 1
ATOM 1936 N N . GLY A 1 264 ? -11.619 -3.661 30.280 1.00 45.88 264 GLY A N 1
ATOM 1937 C CA . GLY A 1 264 ? -12.397 -4.599 31.078 1.00 45.88 264 GLY A CA 1
ATOM 1938 C C . GLY A 1 264 ? -12.702 -5.954 30.418 1.00 45.88 264 GLY A C 1
ATOM 1939 O O . GLY A 1 264 ? -13.867 -6.205 30.131 1.00 45.88 264 GLY A O 1
ATOM 1940 N N . VAL A 1 265 ? -11.729 -6.867 30.341 1.00 45.72 265 VAL A N 1
ATOM 1941 C CA . VAL A 1 265 ? -11.917 -8.326 30.295 1.00 45.72 265 VAL A CA 1
ATOM 1942 C C . VAL A 1 265 ? -12.829 -8.694 31.463 1.00 45.72 265 VAL A C 1
ATOM 1944 O O . VAL A 1 265 ? -13.897 -9.280 31.282 1.00 45.72 265 VAL A O 1
ATOM 1947 N N . SER A 1 266 ? -12.504 -8.168 32.646 1.00 46.56 266 SER A N 1
ATOM 1948 C CA . SER A 1 266 ? -13.315 -8.263 33.860 1.00 46.56 266 SER A CA 1
ATOM 1949 C C . SER A 1 266 ? -14.715 -7.647 33.707 1.00 46.56 266 SER A C 1
ATOM 1951 O O . SER A 1 266 ? -15.689 -8.178 34.244 1.00 46.56 266 SER A O 1
ATOM 1953 N N . ARG A 1 267 ? -14.871 -6.557 32.936 1.00 42.16 267 ARG A N 1
ATOM 1954 C CA . ARG A 1 267 ? -16.185 -5.927 32.679 1.00 42.16 267 ARG A CA 1
ATOM 1955 C C . ARG A 1 267 ? -17.015 -6.706 31.655 1.00 42.16 267 ARG A C 1
ATOM 1957 O O . ARG A 1 267 ? -18.213 -6.869 31.887 1.00 42.16 267 ARG A O 1
ATOM 1964 N N . ALA A 1 268 ? -16.415 -7.201 30.576 1.00 45.31 268 ALA A N 1
ATOM 1965 C CA . ALA A 1 268 ? -17.071 -8.018 29.560 1.00 45.31 268 ALA A CA 1
ATOM 1966 C C . ALA A 1 268 ? -17.552 -9.343 30.169 1.00 45.31 268 ALA A C 1
ATOM 1968 O O . ALA A 1 268 ? -18.742 -9.657 30.107 1.00 45.31 268 ALA A O 1
ATOM 1969 N N . LEU A 1 269 ? -16.678 -10.050 30.891 1.00 46.88 269 LEU A N 1
ATOM 1970 C CA . LEU A 1 269 ? -17.036 -11.269 31.619 1.00 46.88 269 LEU A CA 1
ATOM 1971 C C . LEU A 1 269 ? -18.103 -11.007 32.694 1.00 46.88 269 LEU A C 1
ATOM 1973 O O . LEU A 1 269 ? -19.016 -11.815 32.836 1.00 46.88 269 LEU A O 1
ATOM 1977 N N . SER A 1 270 ? -18.106 -9.848 33.371 1.00 47.12 270 SER A N 1
ATOM 1978 C CA . SER A 1 270 ? -19.205 -9.489 34.293 1.00 47.12 270 SER A CA 1
ATOM 1979 C C . SER A 1 270 ? -20.574 -9.338 33.606 1.00 47.12 270 SER A C 1
ATOM 1981 O O . SER A 1 270 ? -21.607 -9.572 34.240 1.00 47.12 270 SER A O 1
ATOM 1983 N N . ALA A 1 271 ? -20.596 -8.979 32.316 1.00 47.62 271 ALA A N 1
ATOM 1984 C CA . ALA A 1 271 ? -21.812 -8.843 31.517 1.00 47.62 271 ALA A CA 1
ATOM 1985 C C . ALA A 1 271 ? -22.271 -10.187 30.915 1.00 47.62 271 ALA A C 1
ATOM 1987 O O . ALA A 1 271 ? -23.473 -10.460 30.888 1.00 47.62 271 ALA A O 1
ATOM 1988 N N . PHE A 1 272 ? -21.327 -11.046 30.509 1.00 47.62 272 PHE A N 1
ATOM 1989 C CA . PHE A 1 272 ? -21.580 -12.399 29.985 1.00 47.62 272 PHE A CA 1
ATOM 1990 C C . PHE A 1 272 ? -21.682 -13.497 31.062 1.00 47.62 272 PHE A C 1
ATOM 1992 O O . PHE A 1 272 ? -22.034 -14.635 30.753 1.00 47.62 272 PHE A O 1
ATOM 1999 N N . ARG A 1 273 ? -21.517 -13.148 32.347 1.00 45.16 273 ARG A N 1
ATOM 2000 C CA . ARG A 1 273 ? -21.643 -14.050 33.508 1.00 45.16 273 ARG A CA 1
ATOM 2001 C C . ARG A 1 273 ? -22.918 -14.922 33.602 1.00 45.16 273 ARG A C 1
ATOM 2003 O O . ARG A 1 273 ? -22.838 -15.948 34.263 1.00 45.16 273 ARG A O 1
ATOM 2010 N N . PRO A 1 274 ? -24.092 -14.595 33.010 1.00 47.56 274 PRO A N 1
ATOM 2011 C CA . PRO A 1 274 ? -25.230 -15.525 32.974 1.00 47.56 274 PRO A CA 1
ATOM 2012 C C . PRO A 1 274 ? -25.233 -16.493 31.768 1.00 47.56 274 PRO A C 1
ATOM 2014 O O . PRO A 1 274 ? -26.261 -17.122 31.524 1.00 47.56 274 PRO A O 1
ATOM 2017 N N . VAL A 1 275 ? -24.144 -16.572 30.992 1.00 48.31 275 VAL A N 1
ATOM 2018 C CA . VAL A 1 275 ? -24.003 -17.428 29.790 1.00 48.31 275 VAL A CA 1
ATOM 2019 C C . VAL A 1 275 ? -22.791 -18.372 29.880 1.00 48.31 275 VAL A C 1
ATOM 2021 O O . VAL A 1 275 ? -22.810 -19.437 29.273 1.00 48.31 275 VAL A O 1
ATOM 2024 N N . LEU A 1 276 ? -21.770 -18.016 30.665 1.00 40.94 276 LEU A N 1
ATOM 2025 C CA . LEU A 1 276 ? -20.559 -18.809 30.908 1.00 40.94 276 LEU A CA 1
ATOM 2026 C C . LEU A 1 276 ? -20.465 -19.218 32.385 1.00 40.94 276 LEU A C 1
ATOM 2028 O O . LEU A 1 276 ? -20.869 -18.452 33.263 1.00 40.94 276 LEU A O 1
ATOM 2032 N N . ASP A 1 277 ? -19.884 -20.386 32.665 1.00 41.91 277 ASP A N 1
ATOM 2033 C CA . ASP A 1 277 ? -19.424 -20.722 34.019 1.00 41.91 277 ASP A CA 1
ATOM 2034 C C . ASP A 1 277 ? -18.130 -19.940 34.326 1.00 41.91 277 ASP A C 1
ATOM 2036 O O . ASP A 1 277 ? -17.313 -19.702 33.437 1.00 41.91 277 ASP A O 1
ATOM 2040 N N . THR A 1 278 ? -17.979 -19.437 35.554 1.00 47.88 278 THR A N 1
ATOM 2041 C CA . THR A 1 278 ? -17.045 -18.331 35.876 1.00 47.88 278 THR A CA 1
ATOM 2042 C C . THR A 1 278 ? -16.218 -18.519 37.151 1.00 47.88 278 THR A C 1
ATOM 2044 O O . THR A 1 278 ? -15.613 -17.565 37.638 1.00 47.88 278 THR A O 1
ATOM 2047 N N . THR A 1 279 ? -16.144 -19.735 37.692 1.00 41.69 279 THR A N 1
ATOM 2048 C CA . THR A 1 279 ? -15.459 -20.040 38.967 1.00 41.69 279 THR A CA 1
ATOM 2049 C C . THR A 1 279 ? -13.940 -19.796 38.982 1.00 41.69 279 THR A C 1
ATOM 2051 O O . THR A 1 279 ? -13.366 -19.674 40.059 1.00 41.69 279 THR A O 1
ATOM 2054 N N . SER A 1 280 ? -13.282 -19.653 37.826 1.00 44.09 280 SER A N 1
ATOM 2055 C CA . SER A 1 280 ? -11.838 -19.369 37.699 1.00 44.09 280 SER A CA 1
ATOM 2056 C C . SER A 1 280 ? -11.495 -17.917 37.319 1.00 44.09 280 SER A C 1
ATOM 2058 O O . SER A 1 280 ? -10.333 -17.597 37.070 1.00 44.09 280 SER A O 1
ATOM 2060 N N . VAL A 1 281 ? -12.493 -17.028 37.235 1.00 43.09 281 VAL A N 1
ATOM 2061 C CA . VAL A 1 281 ? -12.387 -15.752 36.493 1.00 43.09 281 VAL A CA 1
ATOM 2062 C C . VAL A 1 281 ? -12.242 -14.514 37.398 1.00 43.09 281 VAL A C 1
ATOM 2064 O O . VAL A 1 281 ? -11.862 -13.439 36.938 1.00 43.09 281 VAL A O 1
ATOM 2067 N N . GLU A 1 282 ? -12.504 -14.634 38.700 1.00 36.84 282 GLU A N 1
ATOM 2068 C CA . GLU A 1 282 ? -12.746 -13.487 39.599 1.00 36.84 282 GLU A CA 1
ATOM 2069 C C . GLU A 1 282 ? -11.506 -12.662 40.017 1.00 36.84 282 GLU A C 1
ATOM 2071 O O . GLU A 1 282 ? -11.630 -11.750 40.831 1.00 36.84 282 GLU A O 1
ATOM 2076 N N . GLN A 1 283 ? -10.317 -12.939 39.466 1.00 37.62 283 GLN A N 1
ATOM 2077 C CA . GLN A 1 283 ? -9.044 -12.322 39.887 1.00 37.62 283 GLN A CA 1
ATOM 2078 C C . GLN A 1 283 ? -8.436 -11.312 38.889 1.00 37.62 283 GLN A C 1
ATOM 2080 O O . GLN A 1 283 ? -7.351 -10.787 39.140 1.00 37.62 283 GLN A O 1
ATOM 2085 N N . LEU A 1 284 ? -9.079 -11.047 37.745 1.00 35.81 284 LEU A N 1
ATOM 2086 C CA . LEU A 1 284 ? -8.413 -10.418 36.595 1.00 35.81 284 LEU A CA 1
ATOM 2087 C C . LEU A 1 284 ? -8.542 -8.884 36.460 1.00 35.81 284 LEU A C 1
ATOM 2089 O O . LEU A 1 284 ? -9.409 -8.220 37.036 1.00 35.81 284 LEU A O 1
ATOM 2093 N N . LYS A 1 285 ? -7.620 -8.371 35.636 1.00 38.56 285 LYS A N 1
ATOM 2094 C CA . LYS A 1 285 ? -7.549 -7.095 34.890 1.00 38.56 285 LYS A CA 1
ATOM 2095 C C . LYS A 1 285 ? -7.042 -7.508 33.449 1.00 38.56 285 LYS A C 1
ATOM 2097 O O . LYS A 1 285 ? -7.004 -8.706 33.194 1.00 38.56 285 LYS A O 1
ATOM 2102 N N . ASP A 1 286 ? -6.550 -6.699 32.496 1.00 41.97 286 ASP A N 1
ATOM 2103 C CA . ASP A 1 286 ? -7.388 -6.016 31.477 1.00 41.97 286 ASP A CA 1
ATOM 2104 C C . ASP A 1 286 ? -6.801 -6.057 29.941 1.00 41.97 286 ASP A C 1
ATOM 2106 O O . ASP A 1 286 ? -6.618 -7.210 29.578 1.00 41.97 286 ASP A O 1
ATOM 2110 N N . VAL A 1 287 ? -6.447 -5.236 28.860 1.00 44.03 287 VAL A N 1
ATOM 2111 C CA . VAL A 1 287 ? -5.884 -3.899 28.317 1.00 44.03 287 VAL A CA 1
ATOM 2112 C C . VAL A 1 287 ? -6.572 -3.248 27.063 1.00 44.03 287 VAL A C 1
ATOM 2114 O O . VAL A 1 287 ? -6.840 -3.941 26.093 1.00 44.03 287 VAL A O 1
ATOM 2117 N N . GLY A 1 288 ? -6.782 -1.906 27.043 1.00 44.66 288 GLY A N 1
ATOM 2118 C CA . GLY A 1 288 ? -7.121 -1.079 25.845 1.00 44.66 288 GLY A CA 1
ATOM 2119 C C . GLY A 1 288 ? -8.325 -0.099 25.966 1.00 44.66 288 GLY A C 1
ATOM 2120 O O . GLY A 1 288 ? -8.839 0.107 27.063 1.00 44.66 288 GLY A O 1
ATOM 2121 N N . LEU A 1 289 ? -8.773 0.508 24.846 1.00 45.62 289 LEU A N 1
ATOM 2122 C CA . LEU A 1 289 ? -9.929 1.438 24.751 1.00 45.62 289 LEU A CA 1
ATOM 2123 C C . LEU A 1 289 ? -10.564 1.478 23.335 1.00 45.62 289 LEU A C 1
ATOM 2125 O O . LEU A 1 289 ? -9.878 1.770 22.359 1.00 45.62 289 LEU A O 1
ATOM 2129 N N . ASN A 1 290 ? -11.887 1.289 23.230 1.00 48.38 290 ASN A N 1
ATOM 2130 C CA . ASN A 1 290 ? -12.701 1.602 22.039 1.00 48.38 290 ASN A CA 1
ATOM 2131 C C . ASN A 1 290 ? -14.019 2.275 22.511 1.00 48.38 290 ASN A C 1
ATOM 2133 O O . ASN A 1 290 ? -14.832 1.612 23.158 1.00 48.38 290 ASN A O 1
ATOM 2137 N N . PRO A 1 291 ? -14.279 3.559 22.186 1.00 50.84 291 PRO A N 1
ATOM 2138 C CA . PRO A 1 291 ? -15.469 4.272 22.674 1.00 50.84 291 PRO A CA 1
ATOM 2139 C C . PRO A 1 291 ? -16.822 3.688 22.221 1.00 50.84 291 PRO A C 1
ATOM 2141 O O . PRO A 1 291 ? -17.832 3.870 22.900 1.00 50.84 291 PRO A O 1
ATOM 2144 N N . GLY A 1 292 ? -16.875 2.986 21.083 1.00 50.66 292 GLY A N 1
ATOM 2145 C CA . GLY A 1 292 ? -18.073 2.259 20.637 1.00 50.66 292 GLY A CA 1
ATOM 2146 C C . GLY A 1 292 ? -18.275 0.945 21.399 1.00 50.66 292 GLY A C 1
ATOM 2147 O O . GLY A 1 292 ? -19.398 0.593 21.759 1.00 50.66 292 GLY A O 1
ATOM 2148 N N . HIS A 1 293 ? -17.178 0.260 21.728 1.00 52.94 293 HIS A N 1
ATOM 2149 C CA . HIS A 1 293 ? -17.175 -0.955 22.547 1.00 52.94 293 HIS A CA 1
ATOM 2150 C C . HIS A 1 293 ? -17.687 -0.682 23.972 1.00 52.94 293 HIS A C 1
ATOM 2152 O O . HIS A 1 293 ? -18.550 -1.417 24.448 1.00 52.94 293 HIS A O 1
ATOM 2158 N N . ASP A 1 294 ? -17.246 0.392 24.639 1.00 54.75 294 ASP A N 1
ATOM 2159 C CA . ASP A 1 294 ? -17.746 0.749 25.981 1.00 54.75 294 ASP A CA 1
ATOM 2160 C C . ASP A 1 294 ? -19.258 1.047 25.982 1.00 54.75 294 ASP A C 1
ATOM 2162 O O . ASP A 1 294 ? -19.990 0.582 26.860 1.00 54.75 294 ASP A O 1
ATOM 2166 N N . LYS A 1 295 ? -19.753 1.739 24.949 1.00 55.78 295 LYS A N 1
ATOM 2167 C CA . LYS A 1 295 ? -21.184 2.000 24.715 1.00 55.78 295 LYS A CA 1
ATOM 2168 C C . LYS A 1 295 ? -21.973 0.699 24.493 1.00 55.78 295 LYS A C 1
ATOM 2170 O O . LYS A 1 295 ? -23.054 0.532 25.060 1.00 55.78 295 LYS A O 1
ATOM 2175 N N . HIS A 1 296 ? -21.417 -0.260 23.748 1.00 51.50 296 HIS A N 1
ATOM 2176 C CA . HIS A 1 296 ? -21.992 -1.602 23.595 1.00 51.50 296 HIS A CA 1
ATOM 2177 C C . HIS A 1 296 ? -21.982 -2.402 24.909 1.00 51.50 296 HIS A C 1
ATOM 2179 O O . HIS A 1 296 ? -23.005 -2.996 25.261 1.00 51.50 296 HIS A O 1
ATOM 2185 N N . LEU A 1 297 ? -20.891 -2.371 25.683 1.00 55.00 297 LEU A N 1
ATOM 2186 C CA . LEU A 1 297 ? -20.831 -2.973 27.019 1.00 55.00 297 LEU A CA 1
ATOM 2187 C C . LEU A 1 297 ? -21.903 -2.379 27.944 1.00 55.00 297 LEU A C 1
ATOM 2189 O O . LEU A 1 297 ? -22.588 -3.127 28.641 1.00 55.00 297 LEU A O 1
ATOM 2193 N N . ASP A 1 298 ? -22.083 -1.058 27.958 1.00 59.62 298 ASP A N 1
ATOM 2194 C CA . ASP A 1 298 ? -23.097 -0.390 28.783 1.00 59.62 298 ASP A CA 1
ATOM 2195 C C . ASP A 1 298 ? -24.530 -0.650 28.302 1.00 59.62 298 ASP A C 1
ATOM 2197 O O . ASP A 1 298 ? -25.431 -0.809 29.134 1.00 59.62 298 ASP A O 1
ATOM 2201 N N . MET A 1 299 ? -24.755 -0.824 26.996 1.00 55.91 299 MET A N 1
ATOM 2202 C CA . MET A 1 299 ? -26.026 -1.329 26.472 1.00 55.91 299 MET A CA 1
ATOM 2203 C C . MET A 1 299 ? -26.305 -2.758 26.964 1.00 55.91 299 MET A C 1
ATOM 2205 O O . MET A 1 299 ? -27.392 -3.020 27.485 1.00 55.91 299 MET A O 1
ATOM 2209 N N . VAL A 1 300 ? -25.333 -3.676 26.879 1.00 54.97 300 VAL A N 1
ATOM 2210 C CA . VAL A 1 300 ? -25.484 -5.063 27.361 1.00 54.97 300 VAL A CA 1
ATOM 2211 C C . VAL A 1 300 ? -25.714 -5.096 28.878 1.00 54.97 300 VAL A C 1
ATOM 2213 O O . VAL A 1 300 ? -26.658 -5.746 29.332 1.00 54.97 300 VAL A O 1
ATOM 2216 N N . LYS A 1 301 ? -24.953 -4.324 29.671 1.00 54.00 301 LYS A N 1
ATOM 2217 C CA . LYS A 1 301 ? -25.184 -4.148 31.120 1.00 54.00 301 LYS A CA 1
ATOM 2218 C C . LYS A 1 301 ? -26.586 -3.605 31.403 1.00 54.00 301 LYS A C 1
ATOM 2220 O O . LYS A 1 301 ? -27.259 -4.096 32.309 1.00 54.00 301 LYS A O 1
ATOM 2225 N N . THR A 1 302 ? -27.060 -2.627 30.629 1.00 62.38 302 THR A N 1
ATOM 2226 C CA . THR A 1 302 ? -28.396 -2.029 30.786 1.00 62.38 302 THR A CA 1
ATOM 2227 C C . THR A 1 302 ? -29.501 -3.035 30.470 1.00 62.38 302 THR A C 1
ATOM 2229 O O . THR A 1 302 ? -30.451 -3.162 31.245 1.00 62.38 302 THR A O 1
ATOM 2232 N N . LEU A 1 303 ? -29.366 -3.817 29.396 1.00 55.28 303 LEU A N 1
ATOM 2233 C CA . LEU A 1 303 ? -30.291 -4.899 29.050 1.00 55.28 303 LEU A CA 1
ATOM 2234 C C . LEU A 1 303 ? -30.288 -6.007 30.115 1.00 55.28 303 LEU A C 1
ATOM 2236 O O . LEU A 1 303 ? -31.359 -6.423 30.565 1.00 55.28 303 LEU A O 1
ATOM 2240 N N . ALA A 1 304 ? -29.115 -6.424 30.597 1.00 55.53 304 ALA A N 1
ATOM 2241 C CA . ALA A 1 304 ? -28.976 -7.395 31.681 1.00 55.53 304 ALA A CA 1
ATOM 2242 C C . ALA A 1 304 ? -29.615 -6.889 32.988 1.00 55.53 304 ALA A C 1
ATOM 2244 O O . ALA A 1 304 ? -30.408 -7.604 33.604 1.00 55.53 304 ALA A O 1
ATOM 2245 N N . LYS A 1 305 ? -29.362 -5.631 33.378 1.00 60.09 305 LYS A N 1
ATOM 2246 C CA . LYS A 1 305 ? -29.958 -4.968 34.552 1.00 60.09 305 LYS A CA 1
ATOM 2247 C C . LYS A 1 305 ? -31.478 -4.840 34.419 1.00 60.09 305 LYS A C 1
ATOM 2249 O O . LYS A 1 305 ? -32.191 -5.143 35.372 1.00 60.09 305 LYS A O 1
ATOM 2254 N N . LYS A 1 306 ? -31.994 -4.497 33.232 1.00 61.47 306 LYS A N 1
ATOM 2255 C CA . LYS A 1 306 ? -33.435 -4.445 32.913 1.00 61.47 306 LYS A CA 1
ATOM 2256 C C . LYS A 1 306 ? -34.084 -5.835 32.984 1.00 61.47 306 LYS A C 1
ATOM 2258 O O . LYS A 1 306 ? -35.180 -5.963 33.527 1.00 61.47 306 LYS A O 1
ATOM 2263 N N . ARG A 1 307 ? -33.391 -6.890 32.532 1.00 54.59 307 ARG A N 1
ATOM 2264 C CA . ARG A 1 307 ? -33.823 -8.300 32.637 1.00 54.59 307 ARG A CA 1
ATOM 2265 C C . ARG A 1 307 ? -33.842 -8.776 34.099 1.00 54.59 307 ARG A C 1
ATOM 2267 O O . ARG A 1 307 ? -34.865 -9.297 34.540 1.00 54.59 307 ARG A O 1
ATOM 2274 N N . ARG A 1 308 ? -32.782 -8.504 34.877 1.00 56.38 308 ARG A N 1
ATOM 2275 C CA . ARG A 1 308 ? -32.696 -8.782 36.331 1.00 56.38 308 ARG A CA 1
ATOM 2276 C C . ARG A 1 308 ? -33.752 -8.017 37.135 1.00 56.38 308 ARG A C 1
ATOM 2278 O O . ARG A 1 308 ? -34.375 -8.607 38.009 1.00 56.38 308 ARG A O 1
ATOM 2285 N N . TYR A 1 309 ? -34.001 -6.744 36.823 1.00 63.56 309 TYR A N 1
ATOM 2286 C CA . TYR A 1 309 ? -35.053 -5.940 37.458 1.00 63.56 309 TYR A CA 1
ATOM 2287 C C . TYR A 1 309 ? -36.452 -6.478 37.142 1.00 63.56 309 TYR A C 1
ATOM 2289 O O . TYR A 1 309 ? -37.269 -6.619 38.047 1.00 63.56 309 TYR A O 1
ATOM 2297 N N . LYS A 1 310 ? -36.733 -6.838 35.880 1.00 63.12 310 LYS A N 1
ATOM 2298 C CA . LYS A 1 310 ? -38.027 -7.430 35.505 1.00 63.12 310 LYS A CA 1
ATOM 2299 C C . LYS A 1 310 ? -38.248 -8.765 36.227 1.00 63.12 310 LYS A C 1
ATOM 2301 O O . LYS A 1 310 ? -39.341 -8.996 36.730 1.00 63.12 310 LYS A O 1
ATOM 2306 N N . LEU A 1 311 ? -37.203 -9.588 36.359 1.00 57.47 311 LEU A N 1
ATOM 2307 C CA . LEU A 1 311 ? -37.245 -10.837 37.123 1.00 57.47 311 LEU A CA 1
ATOM 2308 C C . LEU A 1 311 ? -37.436 -10.597 38.632 1.00 57.47 311 LEU A C 1
ATOM 2310 O O . LEU A 1 311 ? -38.293 -11.232 39.233 1.00 57.47 311 LEU A O 1
ATOM 2314 N N . SER A 1 312 ? -36.708 -9.657 39.247 1.00 59.59 312 SER A N 1
ATOM 2315 C CA . SER A 1 312 ? -36.840 -9.361 40.685 1.00 59.59 312 SER A CA 1
ATOM 2316 C C . SER A 1 312 ? -38.129 -8.616 41.036 1.00 59.59 312 SER A C 1
ATOM 2318 O O . SER A 1 312 ? -38.572 -8.680 42.182 1.00 59.59 312 SER A O 1
ATOM 2320 N N . LYS A 1 313 ? -38.746 -7.913 40.078 1.00 67.75 313 LYS A N 1
ATOM 2321 C CA . LYS A 1 313 ? -40.116 -7.412 40.207 1.00 67.75 313 LYS A CA 1
ATOM 2322 C C . LYS A 1 313 ? -41.110 -8.573 40.164 1.00 67.75 313 LYS A C 1
ATOM 2324 O O . LYS A 1 313 ? -41.836 -8.736 41.130 1.00 67.75 313 LYS A O 1
ATOM 2329 N N . ILE A 1 314 ? -41.066 -9.427 39.136 1.00 64.38 314 ILE A N 1
ATOM 2330 C CA . ILE A 1 314 ? -41.940 -10.613 39.032 1.00 64.38 314 ILE A CA 1
ATOM 2331 C C . ILE A 1 314 ? -41.831 -11.500 40.282 1.00 64.38 314 ILE A C 1
ATOM 2333 O O . ILE A 1 314 ? -42.852 -11.904 40.823 1.00 64.38 314 ILE A O 1
ATOM 2337 N N . LEU A 1 315 ? -40.618 -11.752 40.784 1.00 58.88 315 LEU A N 1
ATOM 2338 C CA . LEU A 1 315 ? -40.411 -12.507 42.021 1.00 58.88 315 LEU A CA 1
ATOM 2339 C C . LEU A 1 315 ? -41.045 -11.811 43.233 1.00 58.88 315 LEU A C 1
ATOM 2341 O O . LEU A 1 315 ? -41.776 -12.464 43.961 1.00 58.88 315 LEU A O 1
ATOM 2345 N N . ARG A 1 316 ? -40.855 -10.498 43.427 1.00 64.19 316 ARG A N 1
ATOM 2346 C CA . ARG A 1 316 ? -41.511 -9.765 44.529 1.00 64.19 316 ARG A CA 1
ATOM 2347 C C . ARG A 1 316 ? -43.034 -9.726 44.397 1.00 64.19 316 ARG A C 1
ATOM 2349 O O . ARG A 1 316 ? -43.717 -9.873 45.404 1.00 64.19 316 ARG A O 1
ATOM 2356 N N . ASP A 1 317 ? -43.558 -9.573 43.186 1.00 60.84 317 ASP A N 1
ATOM 2357 C CA . ASP A 1 317 ? -44.998 -9.588 42.905 1.00 60.84 317 ASP A CA 1
ATOM 2358 C C . ASP A 1 317 ? -45.604 -10.990 43.170 1.00 60.84 317 ASP A C 1
ATOM 2360 O O . ASP A 1 317 ? -46.764 -11.092 43.562 1.00 60.84 317 ASP A O 1
ATOM 2364 N N . ILE A 1 318 ? -44.805 -12.061 43.039 1.00 57.94 318 ILE A N 1
ATOM 2365 C CA . ILE A 1 318 ? -45.135 -13.434 43.462 1.00 57.94 318 ILE A CA 1
ATOM 2366 C C . ILE A 1 318 ? -45.067 -13.582 44.992 1.00 57.94 318 ILE A C 1
ATOM 2368 O O . ILE A 1 318 ? -46.050 -14.004 45.596 1.00 57.94 318 ILE A O 1
ATOM 2372 N N . THR A 1 319 ? -43.949 -13.225 45.642 1.00 59.59 319 THR A N 1
ATOM 2373 C CA . THR A 1 319 ? -43.771 -13.411 47.100 1.00 59.59 319 THR A CA 1
ATOM 2374 C C . THR A 1 319 ? -44.745 -12.565 47.921 1.00 59.59 319 THR A C 1
ATOM 2376 O O . THR A 1 319 ? -45.123 -12.951 49.021 1.00 59.59 319 THR A O 1
ATOM 2379 N N . ARG A 1 320 ? -45.166 -11.405 47.400 1.00 58.94 320 ARG A N 1
ATOM 2380 C CA . ARG A 1 320 ? -46.113 -10.497 48.066 1.00 58.94 320 ARG A CA 1
ATOM 2381 C C . ARG A 1 320 ? -47.582 -10.873 47.828 1.00 58.94 320 ARG A C 1
ATOM 2383 O O . ARG A 1 320 ? -48.460 -10.237 48.403 1.00 58.94 320 ARG A O 1
ATOM 2390 N N . ASN A 1 321 ? -47.874 -11.864 46.979 1.00 57.00 321 ASN A N 1
ATOM 2391 C CA . ASN A 1 321 ? -49.244 -12.244 46.634 1.00 57.00 321 ASN A CA 1
ATOM 2392 C C . ASN A 1 321 ? -49.358 -13.758 46.362 1.00 57.00 321 ASN A C 1
ATOM 2394 O O . ASN A 1 321 ? -49.278 -14.216 45.220 1.00 57.00 321 ASN A O 1
ATOM 2398 N N . ASN A 1 322 ? -49.587 -14.535 47.429 1.00 55.31 322 ASN A N 1
ATOM 2399 C CA . ASN A 1 322 ? -49.639 -16.006 47.413 1.00 55.31 322 ASN A CA 1
ATOM 2400 C C . ASN A 1 322 ? -50.543 -16.587 46.305 1.00 55.31 322 ASN A C 1
ATOM 2402 O O . ASN A 1 322 ? -50.166 -17.550 45.632 1.00 55.31 322 ASN A O 1
ATOM 2406 N N . ASN A 1 323 ? -51.704 -15.974 46.051 1.00 56.66 323 ASN A N 1
ATOM 2407 C CA . ASN A 1 323 ? -52.639 -16.420 45.011 1.00 56.66 323 ASN A CA 1
ATOM 2408 C C . ASN A 1 323 ? -52.065 -16.252 43.592 1.00 56.66 323 ASN A C 1
ATOM 2410 O O . ASN A 1 323 ? -52.347 -17.053 42.698 1.00 56.66 323 ASN A O 1
ATOM 2414 N N . LEU A 1 324 ? -51.229 -15.235 43.382 1.00 56.59 324 LEU A N 1
ATOM 2415 C CA . LEU A 1 324 ? -50.579 -14.941 42.105 1.00 56.59 324 LEU A CA 1
ATOM 2416 C C . LEU A 1 324 ? -49.424 -15.919 41.836 1.00 56.59 324 LEU A C 1
ATOM 2418 O O . LEU A 1 324 ? -49.310 -16.435 40.723 1.00 56.59 324 LEU A O 1
ATOM 2422 N N . GLY A 1 325 ? -48.647 -16.268 42.868 1.00 57.34 325 GLY A N 1
ATOM 2423 C CA . GLY A 1 325 ? -47.632 -17.325 42.801 1.00 57.34 325 GLY A CA 1
ATOM 2424 C C . GLY A 1 325 ? -48.213 -18.693 42.434 1.00 57.34 325 GLY A C 1
ATOM 2425 O O . GLY A 1 325 ? -47.755 -19.323 41.480 1.00 57.34 325 GLY A O 1
ATOM 2426 N N . ILE A 1 326 ? -49.278 -19.118 43.123 1.00 57.62 326 ILE A N 1
ATOM 2427 C CA . ILE A 1 326 ? -49.961 -20.396 42.857 1.00 57.62 326 ILE A CA 1
ATOM 2428 C C . ILE A 1 326 ? -50.540 -20.432 41.434 1.00 57.62 326 ILE A C 1
ATOM 2430 O O . ILE A 1 326 ? -50.393 -21.434 40.732 1.00 57.62 326 ILE A O 1
ATOM 2434 N N . ASN A 1 327 ? -51.163 -19.345 40.970 1.00 58.06 327 ASN A N 1
ATOM 2435 C CA . ASN A 1 327 ? -51.732 -19.288 39.621 1.00 58.06 327 ASN A CA 1
ATOM 2436 C C . ASN A 1 327 ? -50.661 -19.224 38.520 1.00 58.06 327 ASN A C 1
ATOM 2438 O O . ASN A 1 327 ? -50.841 -19.836 37.464 1.00 58.06 327 ASN A O 1
ATOM 2442 N N . LEU A 1 328 ? -49.523 -18.561 38.756 1.00 61.03 328 LEU A N 1
ATOM 2443 C CA . LEU A 1 328 ? -48.405 -18.576 37.812 1.00 61.03 328 LEU A CA 1
ATOM 2444 C C . LEU A 1 328 ? -47.748 -19.962 37.748 1.00 61.03 328 LEU A C 1
ATOM 2446 O O . LEU A 1 328 ? -47.511 -20.459 36.649 1.00 61.03 328 LEU A O 1
ATOM 2450 N N . ALA A 1 329 ? -47.535 -20.623 38.891 1.00 57.22 329 ALA A N 1
ATOM 2451 C CA . ALA A 1 329 ? -47.025 -21.993 38.950 1.00 57.22 329 ALA A CA 1
ATOM 2452 C C . ALA A 1 329 ? -47.959 -22.975 38.221 1.00 57.22 329 ALA A C 1
ATOM 2454 O O . ALA A 1 329 ? -47.508 -23.710 37.341 1.00 57.22 329 ALA A O 1
ATOM 2455 N N . LYS A 1 330 ? -49.275 -22.917 38.486 1.00 60.31 330 LYS A N 1
ATOM 2456 C CA . LYS A 1 330 ? -50.288 -23.697 37.753 1.00 60.31 330 LYS A CA 1
ATOM 2457 C C . LYS A 1 330 ? -50.209 -23.448 36.244 1.00 60.31 330 LYS A C 1
ATOM 2459 O O . LYS A 1 330 ? -50.197 -24.409 35.482 1.00 60.31 330 LYS A O 1
ATOM 2464 N N . ASN A 1 331 ? -50.094 -22.196 35.795 1.00 65.56 331 ASN A N 1
ATOM 2465 C CA . ASN A 1 331 ? -49.985 -21.863 34.369 1.00 65.56 331 ASN A CA 1
ATOM 2466 C C . ASN A 1 331 ? -48.658 -22.301 33.726 1.00 65.56 331 ASN A C 1
ATOM 2468 O O . ASN A 1 331 ? -48.658 -22.704 32.561 1.00 65.56 331 ASN A O 1
ATOM 2472 N N . LEU A 1 332 ? -47.542 -22.268 34.458 1.00 64.19 332 LEU A N 1
ATOM 2473 C CA . LEU A 1 332 ? -46.251 -22.778 33.987 1.00 64.19 332 LEU A CA 1
ATOM 2474 C C . LEU A 1 332 ? -46.269 -24.307 33.864 1.00 64.19 332 LEU A C 1
ATOM 2476 O O . LEU A 1 332 ? -45.880 -24.820 32.819 1.00 64.19 332 LEU A O 1
ATOM 2480 N N . VAL A 1 333 ? -46.827 -25.026 34.843 1.00 61.09 333 VAL A N 1
ATOM 2481 C CA . VAL A 1 333 ? -47.056 -26.482 34.760 1.00 61.09 333 VAL A CA 1
ATOM 2482 C C . VAL A 1 333 ? -48.017 -26.827 33.615 1.00 61.09 333 VAL A C 1
ATOM 2484 O O . VAL A 1 333 ? -47.773 -27.778 32.874 1.00 61.09 333 VAL A O 1
ATOM 2487 N N . ARG A 1 334 ? -49.068 -26.025 33.387 1.00 66.44 334 ARG A N 1
ATOM 2488 C CA . ARG A 1 334 ? -49.996 -26.204 32.252 1.00 66.44 334 ARG A CA 1
ATOM 2489 C C . ARG A 1 334 ? -49.303 -25.982 30.902 1.00 66.44 334 ARG A C 1
ATOM 2491 O O . ARG A 1 334 ? -49.561 -26.735 29.968 1.00 66.44 334 ARG A O 1
ATOM 2498 N N . LYS A 1 335 ? -48.393 -25.002 30.795 1.00 67.44 335 LYS A N 1
ATOM 2499 C CA . LYS A 1 335 ? -47.547 -24.802 29.602 1.00 67.44 335 LYS A CA 1
ATOM 2500 C C . LYS A 1 335 ? -46.515 -25.917 29.418 1.00 67.44 335 LYS A C 1
ATOM 2502 O O . LYS A 1 335 ? -46.317 -26.336 28.284 1.00 67.44 335 LYS A O 1
ATOM 2507 N N . ALA A 1 336 ? -45.907 -26.415 30.495 1.00 57.94 336 ALA A N 1
ATOM 2508 C CA . ALA A 1 336 ? -44.981 -27.543 30.450 1.00 57.94 336 ALA A CA 1
ATOM 2509 C C . ALA A 1 336 ? -45.686 -28.804 29.930 1.00 57.94 336 ALA A C 1
ATOM 2511 O O . ALA A 1 336 ? -45.276 -29.326 28.898 1.00 57.94 336 ALA A O 1
ATOM 2512 N N . LYS A 1 337 ? -46.819 -29.200 30.534 1.00 61.78 337 LYS A N 1
ATOM 2513 C CA . LYS A 1 337 ? -47.644 -30.319 30.044 1.00 61.78 337 LYS A CA 1
ATOM 2514 C C . LYS A 1 337 ? -48.158 -30.107 28.619 1.00 61.78 337 LYS A C 1
ATOM 2516 O O . LYS A 1 337 ? -48.158 -31.050 27.839 1.00 61.78 337 LYS A O 1
ATOM 2521 N N . LYS A 1 338 ? -48.557 -28.886 28.229 1.00 69.62 338 LYS A N 1
ATOM 2522 C CA . LYS A 1 338 ? -48.964 -28.628 26.835 1.00 69.62 338 LYS A CA 1
ATOM 2523 C C . LYS A 1 338 ? -47.796 -28.817 25.859 1.00 69.62 338 LYS A C 1
ATOM 2525 O O . LYS A 1 338 ? -47.999 -29.423 24.814 1.00 69.62 338 LYS A O 1
ATOM 2530 N N . LYS A 1 339 ? -46.587 -28.359 26.205 1.00 65.38 339 LYS A N 1
ATOM 2531 C CA . LYS A 1 339 ? -45.390 -28.565 25.377 1.00 65.38 339 LYS A CA 1
ATOM 2532 C C . LYS A 1 339 ? -44.993 -30.045 25.323 1.00 65.38 339 LYS A C 1
ATOM 2534 O O . LYS A 1 339 ? -44.706 -30.54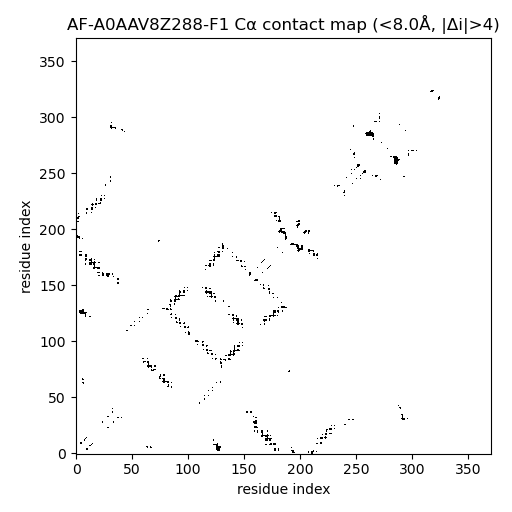1 24.246 1.00 65.38 339 LYS A O 1
ATOM 2539 N N . GLU A 1 340 ? -45.037 -30.752 26.451 1.00 62.75 340 GLU A N 1
ATOM 2540 C CA . GLU A 1 340 ? -44.775 -32.196 26.541 1.00 62.75 340 GLU A CA 1
ATOM 2541 C C . GLU A 1 340 ? -45.749 -33.011 25.674 1.00 62.75 340 GLU A C 1
ATOM 2543 O O . GLU A 1 340 ? -45.313 -33.855 24.892 1.00 62.75 340 GLU A O 1
ATOM 2548 N N . ASN A 1 341 ? -47.051 -32.711 25.744 1.00 64.81 341 ASN A N 1
ATOM 2549 C CA . ASN A 1 341 ? -48.061 -33.336 24.891 1.00 64.81 341 ASN A CA 1
ATOM 2550 C C . ASN A 1 341 ? -47.824 -33.026 23.407 1.00 64.81 341 ASN A C 1
ATOM 2552 O O . ASN A 1 341 ? -47.928 -33.932 22.592 1.00 64.81 341 ASN A O 1
ATOM 2556 N N . GLN A 1 342 ? -47.434 -31.796 23.051 1.00 67.69 342 GLN A N 1
ATOM 2557 C CA . GLN A 1 342 ? -47.078 -31.456 21.667 1.00 67.69 342 GLN A CA 1
ATOM 2558 C C . GLN A 1 342 ? -45.839 -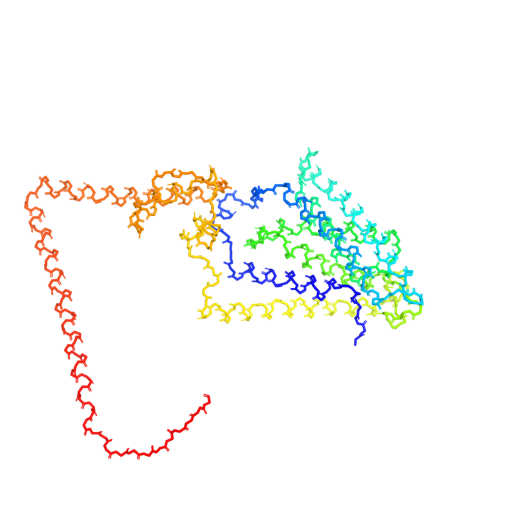32.225 21.176 1.00 67.69 342 GLN A C 1
ATOM 2560 O O . GLN A 1 342 ? -45.815 -32.658 20.027 1.00 67.69 342 GLN A O 1
ATOM 2565 N N . THR A 1 343 ? -44.836 -32.463 22.031 1.00 61.31 343 THR A N 1
ATOM 2566 C CA . THR A 1 343 ? -43.696 -33.336 21.691 1.00 61.31 343 THR A CA 1
ATOM 2567 C C . THR A 1 343 ? -44.130 -34.798 21.520 1.00 61.31 343 THR A C 1
ATOM 2569 O O . THR A 1 343 ? -43.608 -35.491 20.649 1.00 61.31 343 THR A O 1
ATOM 2572 N N . LYS A 1 344 ? -45.099 -35.273 22.316 1.00 61.78 344 LYS A N 1
ATOM 2573 C CA . LYS A 1 344 ? -45.663 -36.630 22.207 1.00 61.78 344 LYS A CA 1
ATOM 2574 C C . LYS A 1 344 ? -46.498 -36.807 20.935 1.00 61.78 344 LYS A C 1
ATOM 2576 O O . LYS A 1 344 ? -46.206 -37.724 20.178 1.00 61.78 344 LYS A O 1
ATOM 2581 N N . GLU A 1 345 ? -47.412 -35.885 20.623 1.00 66.62 345 GLU A N 1
ATOM 2582 C CA . GLU A 1 345 ? -48.140 -35.859 19.341 1.00 66.62 345 GLU A CA 1
ATOM 2583 C C . GLU A 1 345 ? -47.186 -35.822 18.139 1.00 66.62 345 GLU A C 1
ATOM 2585 O O . GLU A 1 345 ? -47.413 -36.511 17.147 1.00 66.62 345 GLU A O 1
ATOM 2590 N N . ALA A 1 346 ? -46.115 -35.023 18.210 1.00 58.59 346 ALA A N 1
ATOM 2591 C CA . ALA A 1 346 ? -45.107 -34.969 17.154 1.00 58.59 346 ALA A CA 1
ATOM 2592 C C . ALA A 1 346 ? -44.362 -36.308 17.007 1.00 58.59 346 ALA A C 1
ATOM 2594 O O . ALA A 1 346 ? -44.135 -36.751 15.887 1.00 58.59 346 ALA A O 1
ATOM 2595 N N . SER A 1 347 ? -44.030 -36.975 18.119 1.00 55.28 347 SER A N 1
ATOM 2596 C CA . SER A 1 347 ? -43.385 -38.296 18.130 1.00 55.28 347 SER A CA 1
ATOM 2597 C C . SER A 1 347 ? -44.297 -39.399 17.575 1.00 55.28 347 SER A C 1
ATOM 2599 O O . SER A 1 347 ? -43.844 -40.229 16.789 1.00 55.28 347 SER A O 1
ATOM 2601 N N . GLU A 1 348 ? -45.589 -39.393 17.915 1.00 62.53 348 GLU A N 1
ATOM 2602 C CA . GLU A 1 348 ? -46.562 -40.355 17.378 1.00 62.53 348 GLU A CA 1
ATOM 2603 C C . GLU A 1 348 ? -46.830 -40.130 15.888 1.00 62.53 348 GLU A C 1
ATOM 2605 O O . GLU A 1 348 ? -46.780 -41.092 15.125 1.00 62.53 348 GLU A O 1
ATOM 2610 N N . LYS A 1 349 ? -46.984 -38.873 15.444 1.00 60.03 349 LYS A N 1
ATOM 2611 C CA . LYS A 1 349 ? -47.087 -38.534 14.012 1.00 60.03 349 LYS A CA 1
ATOM 2612 C C . LYS A 1 349 ? -45.836 -38.934 13.228 1.00 60.03 349 LYS A C 1
ATOM 2614 O O . LYS A 1 349 ? -45.951 -39.381 12.089 1.00 60.03 349 LYS A O 1
ATOM 2619 N N . LEU A 1 350 ? -44.649 -38.831 13.835 1.00 50.16 350 LEU A N 1
ATOM 2620 C CA . LEU A 1 350 ? -43.409 -39.316 13.227 1.00 50.16 350 LEU A CA 1
ATOM 2621 C C . LEU A 1 350 ? -43.426 -40.846 13.070 1.00 50.16 350 LEU A C 1
ATOM 2623 O O . LEU A 1 350 ? -43.096 -41.352 12.001 1.00 50.16 350 LEU A O 1
ATOM 2627 N N . LYS A 1 351 ? -43.867 -41.588 14.095 1.00 52.81 351 LYS A N 1
ATOM 2628 C CA . LYS A 1 351 ? -43.983 -43.056 14.038 1.00 52.81 351 LYS A CA 1
ATOM 2629 C C . LYS A 1 351 ? -44.997 -43.524 12.991 1.00 52.81 351 LYS A C 1
ATOM 2631 O O . LYS A 1 351 ? -44.671 -44.410 12.204 1.00 52.81 351 LYS A O 1
ATOM 2636 N N . THR A 1 352 ? -46.190 -42.926 12.935 1.00 55.62 352 THR A N 1
ATOM 2637 C CA . THR A 1 352 ? -47.231 -43.326 11.971 1.00 55.62 352 THR A CA 1
ATOM 2638 C C . THR A 1 352 ? -46.860 -42.996 10.526 1.00 55.62 352 THR A C 1
ATOM 2640 O O . THR A 1 352 ? -47.133 -43.803 9.639 1.00 55.62 352 THR A O 1
ATOM 2643 N N . ASN A 1 353 ? -46.191 -41.865 10.275 1.00 52.88 353 ASN A N 1
ATOM 2644 C CA . ASN A 1 353 ? -45.765 -41.492 8.921 1.00 52.88 353 ASN A CA 1
ATOM 2645 C C . ASN A 1 353 ? -44.527 -42.266 8.435 1.00 52.88 353 ASN A C 1
ATOM 2647 O O . ASN A 1 353 ? -44.340 -42.391 7.230 1.00 52.88 353 ASN A O 1
ATOM 2651 N N . ILE A 1 354 ? -43.687 -42.794 9.335 1.00 49.44 354 ILE A N 1
ATOM 2652 C CA . ILE A 1 354 ? -42.509 -43.597 8.956 1.00 49.44 354 ILE A CA 1
ATOM 2653 C C . ILE A 1 354 ? -42.867 -45.079 8.750 1.00 49.44 354 ILE A C 1
ATOM 2655 O O . ILE A 1 354 ? -42.311 -45.714 7.860 1.00 49.44 354 ILE A O 1
ATOM 2659 N N . MET A 1 355 ? -43.800 -45.645 9.527 1.00 43.94 355 MET A N 1
ATOM 2660 C CA . MET A 1 355 ? -44.154 -47.072 9.420 1.00 43.94 355 MET A CA 1
ATOM 2661 C C . MET A 1 355 ? -45.218 -47.411 8.363 1.00 43.94 355 MET A C 1
ATOM 2663 O O . MET A 1 355 ? -45.415 -48.589 8.082 1.00 43.94 355 MET A O 1
ATOM 2667 N N . SER A 1 356 ? -45.894 -46.427 7.763 1.00 44.25 356 SER A N 1
ATOM 2668 C CA . SER A 1 356 ? -46.931 -46.677 6.745 1.00 44.25 356 SER A CA 1
ATOM 2669 C C . SER A 1 356 ? -46.417 -46.946 5.314 1.00 44.25 356 SER A C 1
ATOM 2671 O O . SER A 1 356 ? -47.001 -47.816 4.672 1.00 44.25 356 SER A O 1
ATOM 2673 N N . PRO A 1 357 ? -45.341 -46.313 4.789 1.00 39.97 357 PRO A N 1
ATOM 2674 C CA . PRO A 1 357 ? -44.914 -46.541 3.398 1.00 39.97 357 PRO A CA 1
ATOM 2675 C C . PRO A 1 357 ? -44.018 -47.776 3.193 1.00 39.97 357 PRO A C 1
ATOM 2677 O O . PRO A 1 357 ? -43.864 -48.248 2.072 1.00 39.97 357 PRO A O 1
ATOM 2680 N N . LEU A 1 358 ? -43.392 -48.300 4.254 1.00 38.19 358 LEU A N 1
ATOM 2681 C CA . LEU A 1 358 ? -42.287 -49.269 4.146 1.00 38.19 358 LEU A CA 1
ATOM 2682 C C . LEU A 1 358 ? -42.692 -50.715 3.789 1.00 38.19 358 LEU A C 1
ATOM 2684 O O . LEU A 1 358 ? -41.809 -51.550 3.605 1.00 38.19 358 LEU A O 1
ATOM 2688 N N . ASN A 1 359 ? -43.987 -51.024 3.671 1.00 40.16 359 ASN A N 1
ATOM 2689 C CA . ASN A 1 359 ? -44.463 -52.371 3.323 1.00 40.16 359 ASN A CA 1
ATOM 2690 C C . ASN A 1 359 ? -44.788 -52.573 1.831 1.00 40.16 359 ASN A C 1
ATOM 2692 O O . ASN A 1 359 ? -44.885 -53.722 1.399 1.00 40.16 359 ASN A O 1
ATOM 2696 N N . GLU A 1 360 ? -44.919 -51.510 1.030 1.00 40.72 360 GLU A N 1
ATOM 2697 C CA . GLU A 1 360 ? -45.349 -51.608 -0.374 1.00 40.72 360 GLU A CA 1
ATOM 2698 C C . GLU A 1 360 ? -44.370 -50.933 -1.344 1.00 40.72 360 GLU A C 1
ATOM 2700 O O . GLU A 1 360 ? -44.649 -49.875 -1.898 1.00 40.72 360 GLU A O 1
ATOM 2705 N N . THR A 1 361 ? -43.212 -51.566 -1.579 1.00 35.91 361 THR A N 1
ATOM 2706 C CA . THR A 1 361 ? -42.500 -51.550 -2.884 1.00 35.91 361 THR A CA 1
ATOM 2707 C C . THR A 1 361 ? -41.337 -52.559 -2.898 1.00 35.91 361 THR A C 1
ATOM 2709 O O . THR A 1 361 ? -40.157 -52.214 -2.924 1.00 35.91 361 THR A O 1
ATOM 2712 N N . LYS A 1 362 ? -41.650 -53.864 -2.927 1.00 38.06 362 LYS A N 1
ATOM 2713 C CA . LYS A 1 362 ? -40.661 -54.882 -3.325 1.00 38.06 362 LYS A CA 1
ATOM 2714 C C . LYS A 1 362 ? -40.458 -54.835 -4.843 1.00 38.06 362 LYS A C 1
ATOM 2716 O O . LYS A 1 362 ? -41.125 -55.576 -5.553 1.00 38.06 362 LYS A O 1
ATOM 2721 N N . ASN A 1 363 ? -39.556 -53.978 -5.323 1.00 32.34 363 ASN A N 1
ATOM 2722 C CA . ASN A 1 363 ? -38.844 -54.145 -6.599 1.00 32.34 363 ASN A CA 1
ATOM 2723 C C . ASN A 1 363 ? -37.680 -53.146 -6.693 1.00 32.34 363 ASN A C 1
ATOM 2725 O O . ASN A 1 363 ? -37.900 -51.940 -6.761 1.00 32.34 363 ASN A O 1
ATOM 2729 N N . VAL A 1 364 ? -36.445 -53.655 -6.715 1.00 32.12 364 VAL A N 1
ATOM 2730 C CA . VAL A 1 364 ? -35.210 -52.857 -6.795 1.00 32.12 364 VAL A CA 1
ATOM 2731 C C . VAL A 1 364 ? -34.462 -53.180 -8.090 1.00 32.12 364 VAL A C 1
ATOM 2733 O O . VAL A 1 364 ? -34.093 -54.336 -8.294 1.00 32.12 364 VAL A O 1
ATOM 2736 N N . PRO A 1 365 ? -34.156 -52.170 -8.916 1.00 29.11 365 PRO A N 1
ATOM 2737 C CA . PRO A 1 365 ? -33.013 -52.169 -9.821 1.00 29.11 365 PRO A CA 1
ATOM 2738 C C . PRO A 1 365 ? -31.884 -51.259 -9.292 1.00 29.11 365 PRO A C 1
ATOM 2740 O O . PRO A 1 365 ? -32.132 -50.231 -8.664 1.00 29.11 365 PRO A O 1
ATOM 2743 N N . HIS A 1 366 ? -30.628 -51.625 -9.560 1.00 35.12 366 HIS A N 1
ATOM 2744 C CA . HIS A 1 366 ? -29.443 -50.851 -9.161 1.00 35.12 366 HIS A CA 1
ATOM 2745 C C . HIS A 1 366 ? -29.160 -49.662 -10.098 1.00 35.12 366 HIS A C 1
ATOM 2747 O O . HIS A 1 366 ? -28.971 -49.885 -11.289 1.00 35.12 366 HIS A O 1
ATOM 2753 N N . ILE A 1 367 ? -28.959 -48.463 -9.534 1.00 29.61 367 ILE A N 1
ATOM 2754 C CA . ILE A 1 367 ? -27.965 -47.438 -9.941 1.00 29.61 367 ILE A CA 1
ATOM 2755 C C . ILE A 1 367 ? -27.518 -46.760 -8.620 1.00 29.61 367 ILE A C 1
ATOM 2757 O O . ILE A 1 367 ? -28.390 -46.444 -7.816 1.00 29.61 367 ILE A O 1
ATOM 2761 N N . ALA A 1 368 ? -26.259 -46.580 -8.193 1.00 31.80 368 ALA A N 1
ATOM 2762 C CA . ALA A 1 368 ? -24.901 -46.640 -8.764 1.00 31.80 368 ALA A CA 1
ATOM 2763 C C . ALA A 1 368 ? -24.264 -45.276 -9.137 1.00 31.80 368 ALA A C 1
ATOM 2765 O O . ALA A 1 368 ? -24.461 -44.772 -10.234 1.00 31.80 368 ALA A O 1
ATOM 2766 N N . TRP A 1 369 ? -23.380 -44.813 -8.239 1.00 33.56 369 TRP A N 1
ATOM 2767 C CA . TRP A 1 369 ? -22.308 -43.812 -8.418 1.00 33.56 369 TRP A CA 1
ATOM 2768 C C . TRP A 1 369 ? -22.628 -42.306 -8.390 1.00 33.56 369 TRP A C 1
ATOM 2770 O O . TRP A 1 369 ? -23.767 -41.875 -8.242 1.00 33.56 369 TRP A O 1
ATOM 2780 N N . MET A 1 370 ? -21.522 -41.554 -8.351 1.00 32.56 370 MET A N 1
ATOM 2781 C CA . MET A 1 370 ? -21.387 -40.105 -8.192 1.00 32.56 370 MET A CA 1
ATOM 2782 C C . MET A 1 370 ? -21.726 -39.368 -9.490 1.00 32.56 370 MET A C 1
ATOM 2784 O O . MET A 1 370 ? -21.412 -39.884 -10.560 1.00 32.56 370 MET A O 1
ATOM 2788 N N . GLU A 1 371 ? -22.186 -38.126 -9.358 1.00 34.22 371 GLU A N 1
ATOM 2789 C CA . GLU A 1 371 ? -21.530 -36.930 -9.921 1.00 34.22 371 GLU A CA 1
ATOM 2790 C C . GLU A 1 371 ? -21.787 -35.730 -8.987 1.00 34.22 371 GLU A C 1
ATOM 2792 O O . GLU A 1 371 ? -22.829 -35.756 -8.287 1.00 34.22 371 GLU A O 1
#

Mean predicted aligned error: 13.89 Å

Organism: NCBI:txid1265417

Sequence (371 aa):
MGAVDIAGSGAVHLIGGSAAMASAMMLGPRLGRYDNGTDPLPLGNPVNAVMGLFVLWWGWLAFNSGSTYGLSGAKWHYAARAAVMTMMSTFGGGTVSIIYTMLKLKGKINAMDIINGILGSLVSITGGCFLYQGWQALLIGSIGALLVCVSMPLFDKIGIDDPVGASAVHGIGGIWGVLSVGIFAQNPFPLDTTSGRSGLLMGGGWYLLGVQCVTVVCLLTWGLLSTMVLLWLINKFIIIRMDVHVELLGADLTEHLVKHGHVGVSRALSAFRPVLDTTSVEQLKDVGLNPGHDKHLDMVKTLAKKRRYKLSKILRDITRNNNLGINLAKNLVRKAKKKENQTKEASEKLKTNIMSPLNETKNVPHIAWME

Foldseek 3Di:
DQAFFLQPLQPPQQLQLLLLQLVLVVQFDQFQCQVPHLDAFDDPDLVVLVVVLVVVLVVLLCRQLCSLVDCPDCSVVLSVQLNLLLVLLLVLQQVLLQVVQCVVVVHDHDSLLNSLSSLQSSSQCRRQSSQADSVLSSVSSNVSSVQLSVVSSVCSVVRRCSNRSSNSSRNVSSLNNLLSQQAGGHQDPPVRSSVPAGHCPNVRNRVNNVVSNVSSVVSSVCSNVVSNVVQVVCCVPPNPHDDSLDSLLDCCCNVPVHADAAAPNVLSCVLCVVPDDDPPPNPDDDDDDDPSSVVVSVVSVVVVVVVVVVVVVVVCVCVVDVVSVVVVVVVVVVVVVVVVVVVVVVVVVVVVVVPPPPPPDPDDDDDDDDD

Nearest PDB structures (foldseek):
  5aez-assembly1_A  TM=8.943E-01  e=2.459E-10  Candida albicans
  6ej6-assembly1_A  TM=8.942E-01  e=3.634E-10  Candida albicans SC5314
  6ejh-assembly1_A  TM=8.980E-01  e=4.516E-10  Candida albicans SC5314
  5fuf-assembly1_A  TM=8.659E-01  e=3.191E-10  Candida albicans
  5aid-assembly1_A  TM=8.889E-01  e=3.050E-09  Candida albicans

Solvent-accessible surface area (backbone atoms only — not comparable to full-atom values): 19091 Å² total; per-residue (Å²): 138,75,65,59,57,55,54,22,5,42,80,50,23,17,27,51,6,21,29,41,42,31,48,22,67,72,67,43,56,59,79,42,59,60,73,85,45,67,72,81,78,74,75,92,50,64,67,60,53,53,50,50,47,51,55,49,56,59,50,44,39,54,50,35,20,50,51,52,76,57,55,70,84,74,28,38,62,44,20,54,39,6,34,54,25,44,52,32,4,31,48,29,0,35,54,45,15,51,53,48,28,20,67,76,52,76,75,38,83,49,70,64,43,30,51,43,2,26,49,0,2,47,30,16,36,24,9,32,23,54,31,52,53,62,68,53,22,18,50,45,2,26,50,16,5,51,54,13,56,56,40,43,70,48,37,38,72,74,59,39,49,58,93,85,36,48,34,20,25,22,19,53,3,4,46,52,3,26,40,42,27,10,38,52,20,45,55,44,84,92,73,44,74,47,71,84,39,20,2,37,81,58,74,40,38,64,62,39,31,53,40,22,52,51,48,44,52,54,41,40,54,47,20,27,52,53,40,43,53,51,53,55,55,45,49,73,81,48,77,84,62,75,53,75,72,50,62,65,59,31,60,52,44,77,78,65,68,49,82,55,70,64,23,58,50,53,54,44,49,65,60,47,50,92,80,49,90,61,94,88,57,90,84,64,62,18,56,63,83,53,81,27,45,54,52,50,51,51,50,52,43,49,53,50,49,51,51,52,48,53,49,54,46,53,50,48,58,26,77,76,29,66,71,54,36,54,52,50,50,53,50,50,53,51,50,50,52,51,52,52,49,52,53,47,55,52,50,51,54,49,51,56,66,61,66,65,63,76,81,75,74,97,76,86,82,95,81,86,85,88,133

InterPro domains:
  IPR024041 Ammonium transporter AmtB-like domain [PF00909] (1-256)
  IPR029020 Ammonium/urea transporter [G3DSA:1.10.3430.10] (1-268)